Protein AF-A0A4R0RRQ4-F1 (afdb_monomer_lite)

Structure (mmCIF, N/CA/C/O backbone):
data_AF-A0A4R0RRQ4-F1
#
_entry.id   AF-A0A4R0RRQ4-F1
#
loop_
_atom_site.group_PDB
_atom_site.id
_atom_site.type_symbol
_atom_site.label_atom_id
_atom_site.label_alt_id
_atom_site.label_comp_id
_atom_site.label_asym_id
_atom_site.label_entity_id
_atom_site.label_seq_id
_atom_site.pdbx_PDB_ins_code
_atom_site.Cartn_x
_atom_site.Cartn_y
_atom_site.Cartn_z
_atom_site.occupancy
_atom_site.B_iso_or_equiv
_atom_site.auth_seq_id
_atom_site.auth_comp_id
_atom_site.auth_asym_id
_atom_site.auth_atom_id
_atom_site.pdbx_PDB_model_num
ATOM 1 N N . MET A 1 1 ? -38.701 2.938 9.480 1.00 64.25 1 MET A N 1
ATOM 2 C CA . MET A 1 1 ? -38.838 2.979 10.962 1.00 64.25 1 MET A CA 1
ATOM 3 C C . MET A 1 1 ? -38.958 1.597 11.611 1.00 64.25 1 MET A C 1
ATOM 5 O O . MET A 1 1 ? -38.319 1.398 12.637 1.00 64.25 1 MET A O 1
ATOM 9 N N . HIS A 1 2 ? -39.747 0.649 11.080 1.00 76.44 2 HIS A N 1
ATOM 10 C CA . HIS A 1 2 ? -39.859 -0.690 11.689 1.00 76.44 2 HIS A CA 1
ATOM 11 C C . HIS A 1 2 ? -38.518 -1.454 11.678 1.00 76.44 2 HIS A C 1
ATOM 13 O O . HIS A 1 2 ? -38.108 -1.975 12.715 1.00 76.44 2 HIS A O 1
ATOM 19 N N . ASP A 1 3 ? -37.780 -1.371 10.568 1.00 87.38 3 ASP A N 1
ATOM 20 C CA . ASP A 1 3 ? -36.508 -2.084 10.372 1.00 87.38 3 ASP A CA 1
ATOM 21 C C . ASP A 1 3 ? -35.397 -1.615 11.326 1.00 87.38 3 ASP A C 1
ATOM 23 O O . ASP A 1 3 ? -34.642 -2.422 11.861 1.00 87.38 3 ASP A O 1
ATOM 27 N N . GLN A 1 4 ? -35.348 -0.316 11.650 1.00 90.19 4 GLN A N 1
ATOM 28 C CA . GLN A 1 4 ? -34.371 0.234 12.601 1.00 90.19 4 GLN A CA 1
ATOM 29 C C . GLN A 1 4 ? -34.579 -0.298 14.028 1.00 90.19 4 GLN A C 1
ATOM 31 O O . GLN A 1 4 ? -33.616 -0.545 14.758 1.00 90.19 4 GLN A O 1
ATOM 36 N N . ALA A 1 5 ? -35.833 -0.504 14.446 1.00 92.12 5 ALA A N 1
ATOM 37 C CA . ALA A 1 5 ? -36.138 -1.042 15.770 1.00 92.12 5 ALA A CA 1
ATOM 38 C C . ALA A 1 5 ? -35.751 -2.525 15.887 1.00 92.12 5 ALA A C 1
ATOM 40 O O . ALA A 1 5 ? -35.302 -2.968 16.950 1.00 92.12 5 ALA A O 1
ATOM 41 N N . GLU A 1 6 ? -35.917 -3.293 14.809 1.00 94.31 6 GLU A N 1
ATOM 42 C CA . GLU A 1 6 ? -35.475 -4.684 14.742 1.00 94.31 6 GLU A CA 1
ATOM 43 C C . GLU A 1 6 ? -33.945 -4.788 14.705 1.00 94.31 6 GLU A C 1
ATOM 45 O O . GLU A 1 6 ? -33.371 -5.491 15.544 1.00 94.31 6 GLU A O 1
ATOM 50 N N . ALA A 1 7 ? -33.281 -4.003 13.851 1.00 92.81 7 ALA A N 1
ATOM 51 C CA . ALA A 1 7 ? -31.821 -3.908 13.790 1.00 92.81 7 ALA A CA 1
ATOM 52 C C . ALA A 1 7 ? -31.212 -3.586 15.164 1.00 92.81 7 ALA A C 1
ATOM 54 O O . ALA A 1 7 ? -30.304 -4.278 15.631 1.00 92.81 7 ALA A O 1
ATOM 55 N N . LYS A 1 8 ? -31.785 -2.619 15.894 1.00 95.75 8 LYS A N 1
ATOM 56 C CA . LYS A 1 8 ? -31.347 -2.283 17.257 1.00 95.75 8 LYS A CA 1
ATOM 57 C C . LYS A 1 8 ? -31.477 -3.459 18.230 1.00 95.75 8 LYS A C 1
ATOM 59 O O . LYS A 1 8 ? -30.571 -3.699 19.030 1.00 95.75 8 LYS A O 1
ATOM 64 N N . LYS A 1 9 ? -32.574 -4.226 18.176 1.00 96.12 9 LYS A N 1
ATOM 65 C CA . LYS A 1 9 ? -32.753 -5.426 19.021 1.00 96.12 9 LYS A CA 1
ATOM 66 C C . LYS A 1 9 ? -31.718 -6.504 18.698 1.00 96.12 9 LYS A C 1
ATOM 68 O O . LYS A 1 9 ? -31.223 -7.153 19.624 1.00 96.12 9 LYS A O 1
ATOM 73 N N . ILE A 1 10 ? -31.399 -6.699 17.419 1.00 96.44 10 ILE A N 1
ATOM 74 C CA . ILE A 1 10 ? -30.364 -7.640 16.974 1.00 96.44 10 ILE A CA 1
ATOM 75 C C . ILE A 1 10 ? -28.999 -7.187 17.497 1.00 96.44 10 ILE A C 1
ATOM 77 O O . ILE A 1 10 ? -28.320 -7.967 18.165 1.00 96.44 10 ILE A O 1
ATOM 81 N N . LEU A 1 11 ? -28.644 -5.914 17.318 1.00 96.75 11 LEU A N 1
ATOM 82 C CA . LEU A 1 11 ? -27.371 -5.359 17.782 1.00 96.75 11 LEU A CA 1
ATOM 83 C C . LEU A 1 11 ? -27.181 -5.458 19.297 1.00 96.75 11 LEU A C 1
ATOM 85 O O . LEU A 1 11 ? -26.076 -5.734 19.756 1.00 96.75 11 LEU A O 1
ATOM 89 N N . VAL A 1 12 ? -28.242 -5.315 20.096 1.00 97.44 12 VAL A N 1
ATOM 90 C CA . VAL A 1 12 ? -28.167 -5.544 21.552 1.00 97.44 12 VAL A CA 1
ATOM 91 C C . VAL A 1 12 ? -27.844 -7.008 21.882 1.00 97.44 12 VAL A C 1
ATOM 93 O O . VAL A 1 12 ? -27.091 -7.278 22.822 1.00 97.44 12 VAL A O 1
ATOM 96 N N . LYS A 1 13 ? -28.384 -7.970 21.123 1.00 97.62 13 LYS A N 1
ATOM 97 C CA . LYS A 1 13 ? -28.046 -9.392 21.300 1.00 97.62 13 LYS A CA 1
ATOM 98 C C . LYS A 1 13 ? -26.598 -9.664 20.892 1.00 97.62 13 LYS A C 1
ATOM 100 O O . LYS A 1 13 ? -25.892 -10.326 21.649 1.00 97.62 13 LYS A O 1
ATOM 105 N N . VAL A 1 14 ? -26.148 -9.113 19.764 1.00 97.44 14 VAL A N 1
ATOM 106 C CA . VAL A 1 14 ? -24.754 -9.228 19.301 1.00 97.44 14 VAL A CA 1
ATOM 107 C C . VAL A 1 14 ? -23.792 -8.627 20.328 1.00 97.44 14 VAL A C 1
ATOM 109 O O . VAL A 1 14 ? -22.833 -9.285 20.718 1.00 97.44 14 VAL A O 1
ATOM 112 N N . ALA A 1 15 ? -24.096 -7.443 20.867 1.00 97.75 15 ALA A N 1
ATOM 113 C CA . ALA A 1 15 ? -23.307 -6.808 21.923 1.00 97.75 15 ALA A CA 1
ATOM 114 C C . ALA A 1 15 ? -23.148 -7.707 23.161 1.00 97.75 15 ALA A C 1
ATOM 116 O O . ALA A 1 15 ? -22.072 -7.782 23.753 1.00 97.75 15 ALA A O 1
ATOM 117 N N . ARG A 1 16 ? -24.206 -8.435 23.548 1.00 97.81 16 ARG A N 1
ATOM 118 C CA . ARG A 1 16 ? -24.136 -9.406 24.649 1.00 97.81 16 ARG A CA 1
ATOM 119 C C . ARG A 1 16 ? -23.224 -10.583 24.312 1.00 97.81 16 ARG A C 1
ATOM 121 O O . ARG A 1 16 ? -22.443 -10.980 25.170 1.00 97.81 16 ARG A O 1
ATOM 128 N N . VAL A 1 17 ? -23.321 -11.120 23.094 1.00 97.75 17 VAL A N 1
ATOM 129 C CA . VAL A 1 17 ? -22.455 -12.215 22.629 1.00 97.75 17 VAL A CA 1
ATOM 130 C C . VAL A 1 17 ? -20.991 -11.788 22.683 1.00 97.75 17 VAL A C 1
ATOM 132 O O . VAL A 1 17 ? -20.199 -12.485 23.318 1.00 97.75 17 VAL A O 1
ATOM 135 N N . ILE A 1 18 ? -20.676 -10.614 22.123 1.00 97.44 18 ILE A N 1
ATOM 136 C CA . ILE A 1 18 ? -19.347 -9.994 22.175 1.00 97.44 18 ILE A CA 1
ATOM 137 C C . ILE A 1 18 ? -18.888 -9.919 23.637 1.00 97.44 18 ILE A C 1
ATOM 139 O O . ILE A 1 18 ? -17.985 -10.658 24.007 1.00 97.44 18 ILE A O 1
ATOM 143 N N . MET A 1 19 ? -19.610 -9.216 24.522 1.00 97.00 19 MET A N 1
ATOM 144 C CA . MET A 1 19 ? -19.250 -9.105 25.951 1.00 97.00 19 MET A CA 1
ATOM 145 C C . MET A 1 19 ? -18.970 -10.443 26.656 1.00 97.00 19 MET A C 1
ATOM 147 O O . MET A 1 19 ? -18.132 -10.507 27.559 1.00 97.00 19 MET A O 1
ATOM 151 N N . THR A 1 20 ? -19.693 -11.511 26.309 1.00 97.75 20 THR A N 1
ATOM 152 C CA . THR A 1 20 ? -19.495 -12.830 26.933 1.00 97.75 20 THR A CA 1
ATOM 153 C C . THR A 1 20 ? -18.278 -13.588 26.401 1.00 97.75 20 THR A C 1
ATOM 155 O O . THR A 1 20 ? -17.769 -14.471 27.096 1.00 97.75 20 THR A O 1
ATOM 158 N N . ALA A 1 21 ? -17.765 -13.231 25.222 1.00 97.81 21 ALA A N 1
ATOM 159 C CA . ALA A 1 21 ? -16.604 -13.850 24.591 1.00 97.81 21 ALA A CA 1
ATOM 160 C C . ALA A 1 21 ? -15.285 -13.371 25.235 1.00 97.81 21 ALA A C 1
ATOM 162 O O . ALA A 1 21 ? -14.473 -12.677 24.630 1.00 97.81 21 ALA A O 1
ATOM 163 N N . ARG A 1 22 ? -15.042 -13.741 26.497 1.00 95.56 22 ARG A N 1
ATOM 164 C CA . ARG A 1 22 ? -13.890 -13.257 27.293 1.00 95.56 22 ARG A CA 1
ATOM 165 C C . ARG A 1 22 ? -12.519 -13.523 26.660 1.00 95.56 22 ARG A C 1
ATOM 167 O O . ARG A 1 22 ? -11.574 -12.803 26.959 1.00 95.56 22 ARG A O 1
ATOM 174 N N . HIS A 1 23 ? -12.419 -14.531 25.801 1.00 97.06 23 HIS A N 1
ATOM 175 C CA . HIS A 1 23 ? -11.196 -14.923 25.096 1.00 97.06 23 HIS A CA 1
ATOM 176 C C . HIS A 1 23 ? -11.195 -14.481 23.627 1.00 97.06 23 HIS A C 1
ATOM 178 O O . HIS A 1 23 ? -10.508 -15.076 22.808 1.00 97.06 23 HIS A O 1
ATOM 184 N N . LEU A 1 24 ? -12.007 -13.483 23.269 1.00 98.19 24 LEU A N 1
ATOM 185 C CA . LEU A 1 24 ? -12.013 -12.935 21.920 1.00 98.19 24 LEU A CA 1
ATOM 186 C C . LEU A 1 24 ? -10.693 -12.201 21.654 1.00 98.19 24 LEU A C 1
ATOM 188 O O . LEU A 1 24 ? -10.402 -11.195 22.302 1.00 98.19 24 LEU A O 1
ATOM 192 N N . GLU A 1 25 ? -9.921 -12.726 20.705 1.00 98.50 25 GLU A N 1
ATOM 193 C CA . GLU A 1 25 ? -8.625 -12.178 20.283 1.00 98.50 25 GLU A CA 1
ATOM 194 C C . GLU A 1 25 ? -8.702 -11.476 18.924 1.00 98.50 25 GLU A C 1
ATOM 196 O O . GLU A 1 25 ? -7.969 -10.524 18.684 1.00 98.50 25 GLU A O 1
ATOM 201 N N . ASN A 1 26 ? -9.612 -11.907 18.052 1.00 98.56 26 ASN A N 1
ATOM 202 C CA . ASN A 1 26 ? -9.772 -11.360 16.710 1.00 98.56 26 ASN A CA 1
ATOM 203 C C . ASN A 1 26 ? -11.215 -10.897 16.536 1.00 98.56 26 ASN A C 1
ATOM 205 O O . ASN A 1 26 ? -12.143 -11.653 16.834 1.00 98.56 26 ASN A O 1
ATOM 209 N N . LEU A 1 27 ? -11.401 -9.666 16.068 1.00 98.31 27 LEU A N 1
ATOM 210 C CA . LEU A 1 27 ? -12.722 -9.097 15.831 1.00 98.31 27 LEU A CA 1
ATOM 211 C C . LEU A 1 27 ? -12.768 -8.439 14.457 1.00 98.31 27 LEU A C 1
ATOM 213 O O . LEU A 1 27 ? -12.037 -7.487 14.200 1.00 98.31 27 LEU A O 1
ATOM 217 N N . GLN A 1 28 ? -13.677 -8.930 13.619 1.00 98.25 28 GLN A N 1
ATOM 218 C CA . GLN A 1 28 ? -13.955 -8.381 12.301 1.00 98.25 28 GLN A CA 1
ATOM 219 C C . GLN A 1 28 ? -15.382 -7.833 12.253 1.00 98.25 28 GLN A C 1
ATOM 221 O O . GLN A 1 28 ? -16.317 -8.514 12.687 1.00 98.25 28 GLN A O 1
ATOM 226 N N . ILE A 1 29 ? -15.549 -6.604 11.765 1.00 97.50 29 ILE A N 1
ATOM 227 C CA . ILE A 1 29 ? -16.847 -5.924 11.664 1.00 97.50 29 ILE A CA 1
ATOM 228 C C . ILE A 1 29 ? -16.920 -5.170 10.335 1.00 97.50 29 ILE A C 1
ATOM 230 O O . ILE A 1 29 ? -16.038 -4.376 10.032 1.00 97.50 29 ILE A O 1
ATOM 234 N N . HIS A 1 30 ? -18.007 -5.380 9.594 1.00 96.81 30 HIS A N 1
ATOM 235 C CA . HIS A 1 30 ? -18.329 -4.656 8.362 1.00 96.81 30 HIS A CA 1
ATOM 236 C C . HIS A 1 30 ? -19.404 -3.600 8.614 1.00 96.81 30 HIS A C 1
ATOM 238 O O . HIS A 1 30 ? -20.317 -3.847 9.410 1.00 96.81 30 HIS A O 1
ATOM 244 N N . GLY A 1 31 ? -19.305 -2.453 7.938 1.00 95.12 31 GLY A N 1
ATOM 245 C CA . GLY A 1 31 ? -20.224 -1.323 8.114 1.00 95.12 31 GLY A CA 1
ATOM 246 C C . GLY A 1 31 ? -20.222 -0.768 9.541 1.00 95.12 31 GLY A C 1
ATOM 247 O O . GLY A 1 31 ? -21.281 -0.540 10.125 1.00 95.12 31 GLY A O 1
ATOM 248 N N . LEU A 1 32 ? -19.044 -0.624 10.156 1.00 96.56 32 LEU A N 1
ATOM 249 C CA . LEU A 1 32 ? -18.901 -0.283 11.572 1.00 96.56 32 LEU A CA 1
ATOM 250 C C . LEU A 1 32 ? -19.667 0.998 11.944 1.00 96.56 32 LEU A C 1
ATOM 252 O O . LEU A 1 32 ? -20.394 0.987 12.939 1.00 96.56 32 LEU A O 1
ATOM 256 N N . GLN A 1 33 ? -19.535 2.072 11.166 1.00 95.12 33 GLN A N 1
ATOM 257 C CA . GLN A 1 33 ? -20.209 3.355 11.392 1.00 95.12 33 GLN A CA 1
ATOM 258 C C . GLN A 1 33 ? -21.730 3.194 11.501 1.00 95.12 33 GLN A C 1
ATOM 260 O O . GLN A 1 33 ? -22.322 3.652 12.485 1.00 95.12 33 GLN A O 1
ATOM 265 N N . ASP A 1 34 ? -22.348 2.461 10.573 1.00 93.81 34 ASP A N 1
ATOM 266 C CA . ASP A 1 34 ? -23.793 2.205 10.575 1.00 93.81 34 ASP A CA 1
ATOM 267 C C . ASP A 1 34 ? -24.233 1.462 11.842 1.00 93.81 34 ASP A C 1
ATOM 269 O O . ASP A 1 34 ? -25.233 1.803 12.482 1.00 93.81 34 ASP A O 1
ATOM 273 N N . LEU A 1 35 ? -23.459 0.458 12.265 1.00 95.62 35 LEU A N 1
ATOM 274 C CA . LEU A 1 35 ? -23.771 -0.316 13.470 1.00 95.62 35 LEU A CA 1
ATOM 275 C C . LEU A 1 35 ? -23.617 0.530 14.744 1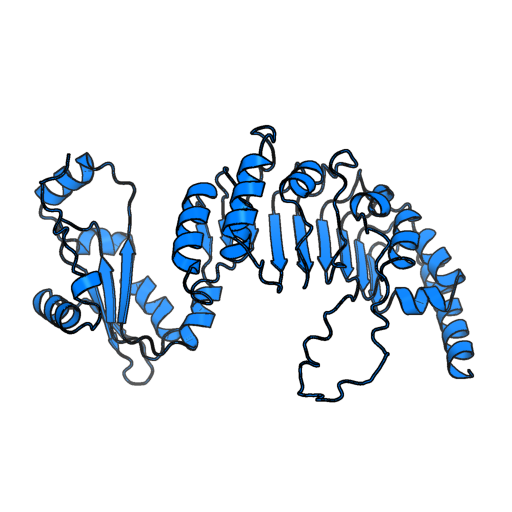.00 95.62 35 LEU A C 1
ATOM 277 O O . LEU A 1 35 ? -24.424 0.404 15.677 1.00 95.62 35 LEU A O 1
ATOM 281 N N . LEU A 1 36 ? -22.604 1.401 14.790 1.00 95.19 36 LEU A N 1
ATOM 282 C CA . LEU A 1 36 ? -22.366 2.315 15.909 1.00 95.19 36 LEU A CA 1
ATOM 283 C C . LEU A 1 36 ? -23.460 3.383 16.017 1.00 95.19 36 LEU A C 1
ATOM 285 O O . LEU A 1 36 ? -23.895 3.676 17.135 1.00 95.19 36 LEU A O 1
ATOM 289 N N . ALA A 1 37 ? -23.953 3.898 14.889 1.00 93.12 37 ALA A N 1
ATOM 290 C CA . ALA A 1 37 ? -25.046 4.870 14.848 1.00 93.12 37 ALA A CA 1
ATOM 291 C C . ALA A 1 37 ? -26.353 4.307 15.440 1.00 93.12 37 ALA A C 1
ATOM 293 O O . ALA A 1 37 ? -27.131 5.027 16.071 1.00 93.12 37 ALA A O 1
ATOM 294 N N . VAL A 1 38 ? -26.589 2.998 15.299 1.00 94.00 38 VAL A N 1
ATOM 295 C CA . VAL A 1 38 ? -27.831 2.352 15.755 1.00 94.00 38 VAL A CA 1
ATOM 296 C C . VAL A 1 38 ? -27.783 1.929 17.235 1.00 94.00 38 VAL A C 1
ATOM 298 O O . VAL A 1 38 ? -28.829 1.895 17.903 1.00 94.00 38 VAL A O 1
ATOM 301 N N . SER A 1 39 ? -26.610 1.574 17.784 1.00 95.06 39 SER A N 1
ATOM 302 C CA . SER A 1 39 ? -26.527 0.875 19.080 1.00 95.06 39 SER A CA 1
ATOM 303 C C . SER A 1 39 ? -25.307 1.228 19.949 1.00 95.06 39 SER A C 1
ATOM 305 O O . SER A 1 39 ? -24.240 0.631 19.840 1.00 95.06 39 SER A O 1
ATOM 307 N N . LEU A 1 40 ? -25.505 2.084 20.962 1.00 95.38 40 LEU A N 1
ATOM 308 C CA . LEU A 1 40 ? -24.494 2.363 22.001 1.00 95.38 40 LEU A CA 1
ATOM 309 C C . LEU A 1 40 ? -24.021 1.117 22.798 1.00 95.38 40 LEU A C 1
ATOM 311 O O . LEU A 1 40 ? -22.835 1.022 23.121 1.00 95.38 40 LEU A O 1
ATOM 315 N N . PRO A 1 41 ? -24.878 0.126 23.131 1.00 97.31 41 PRO A N 1
ATOM 316 C CA . PRO A 1 41 ? -24.407 -1.101 23.776 1.00 97.31 41 PRO A CA 1
ATOM 317 C C . PRO A 1 41 ? -23.383 -1.880 22.942 1.00 97.31 41 PRO A C 1
ATOM 319 O O . PRO A 1 41 ? -22.537 -2.565 23.514 1.00 97.31 41 PRO A O 1
ATOM 322 N N . PHE A 1 42 ? -23.449 -1.776 21.611 1.00 97.00 42 PHE A N 1
ATOM 323 C CA . PHE A 1 42 ? -22.523 -2.453 20.705 1.00 97.00 42 PHE A CA 1
ATOM 324 C C . PHE A 1 42 ? -21.104 -1.887 20.826 1.00 97.00 42 PHE A C 1
ATOM 326 O O . PHE A 1 42 ? -20.173 -2.647 21.085 1.00 97.00 42 PHE A O 1
ATOM 333 N N . SER A 1 43 ? -20.947 -0.559 20.783 1.00 97.00 43 SER A N 1
ATOM 334 C CA . SER A 1 43 ? -19.646 0.098 20.992 1.00 97.00 43 SER A CA 1
ATOM 335 C C . SER A 1 43 ? -19.053 -0.216 22.371 1.00 97.00 43 SER A C 1
ATOM 337 O O . SER A 1 43 ? -17.872 -0.541 22.496 1.00 97.00 43 SER A O 1
ATOM 339 N N . THR A 1 44 ? -19.897 -0.210 23.408 1.00 97.88 44 THR A N 1
ATOM 340 C CA . THR A 1 44 ? -19.494 -0.535 24.786 1.00 97.88 44 THR A CA 1
ATOM 341 C C . THR A 1 44 ? -18.976 -1.970 24.903 1.00 97.88 44 THR A C 1
ATOM 343 O O . THR A 1 44 ? -17.994 -2.213 25.604 1.00 97.88 44 THR A O 1
ATOM 346 N N . ALA A 1 45 ? -19.613 -2.920 24.211 1.00 98.06 45 ALA A N 1
ATOM 347 C CA . ALA A 1 45 ? -19.182 -4.311 24.209 1.00 98.06 45 ALA A CA 1
ATOM 348 C C . ALA A 1 45 ? -17.787 -4.477 23.592 1.00 98.06 45 ALA A C 1
ATOM 350 O O . ALA A 1 45 ? -16.962 -5.173 24.176 1.00 98.06 45 ALA A O 1
ATOM 351 N N . ILE A 1 46 ? -17.499 -3.791 22.481 1.00 98.00 46 ILE A N 1
ATOM 352 C CA . ILE A 1 46 ? -16.182 -3.823 21.823 1.00 98.00 46 ILE A CA 1
ATOM 353 C C . ILE A 1 46 ? -15.103 -3.244 22.749 1.00 98.00 46 ILE A C 1
ATOM 355 O O . ILE A 1 46 ? -14.096 -3.903 23.006 1.00 98.00 46 ILE A O 1
ATOM 359 N N . ILE A 1 47 ? -15.347 -2.060 23.329 1.00 98.06 47 ILE A N 1
ATOM 360 C CA . ILE A 1 47 ? -14.413 -1.384 24.253 1.00 98.06 47 ILE A CA 1
ATOM 361 C C . ILE A 1 47 ? -14.093 -2.249 25.487 1.00 98.06 47 ILE A C 1
ATOM 363 O O . ILE A 1 47 ? -12.998 -2.164 26.052 1.00 98.06 47 ILE A O 1
ATOM 367 N N . ALA A 1 48 ? -15.039 -3.080 25.934 1.00 97.62 48 ALA A N 1
ATOM 368 C CA . ALA A 1 48 ? -14.862 -3.917 27.116 1.00 97.62 48 ALA A CA 1
ATOM 369 C C . ALA A 1 48 ? -13.824 -5.041 26.924 1.00 97.62 48 ALA A C 1
ATOM 371 O O . ALA A 1 48 ? -13.276 -5.525 27.922 1.00 97.62 48 ALA A O 1
ATOM 372 N N . HIS A 1 49 ? -13.515 -5.447 25.687 1.00 97.44 49 HIS A N 1
ATOM 373 C CA . HIS A 1 49 ? -12.539 -6.506 25.444 1.00 97.44 49 HIS A CA 1
ATOM 374 C C . HIS A 1 49 ? -11.106 -6.027 25.649 1.00 97.44 49 HIS A C 1
ATOM 376 O O . HIS A 1 49 ? -10.647 -5.071 25.036 1.00 97.44 49 HIS A O 1
ATOM 382 N N . ARG A 1 50 ? -10.367 -6.747 26.498 1.00 97.19 50 ARG A N 1
ATOM 383 C CA . ARG A 1 50 ? -8.943 -6.484 26.774 1.00 97.19 50 ARG A CA 1
ATOM 384 C C . ARG A 1 50 ? -7.989 -7.412 26.036 1.00 97.19 50 ARG A C 1
ATOM 386 O O . ARG A 1 50 ? -6.816 -7.090 25.920 1.00 97.19 50 ARG A O 1
ATOM 393 N N . ASN A 1 51 ? -8.507 -8.524 25.521 1.00 97.88 51 ASN A N 1
ATOM 394 C CA . ASN A 1 51 ? -7.713 -9.581 24.903 1.00 97.88 51 ASN A CA 1
ATOM 395 C C . ASN A 1 51 ? -7.643 -9.478 23.374 1.00 97.88 51 ASN A C 1
ATOM 397 O O . ASN A 1 51 ? -7.011 -10.328 22.760 1.00 97.88 51 ASN A O 1
ATOM 401 N N . LEU A 1 52 ? -8.264 -8.460 22.759 1.00 98.56 52 LEU A N 1
ATOM 402 C CA . LEU A 1 52 ? -8.177 -8.261 21.312 1.00 98.56 52 LEU A CA 1
ATOM 403 C C . LEU A 1 52 ? -6.725 -7.993 20.899 1.00 98.56 52 LEU A C 1
ATOM 405 O O . LEU A 1 52 ? -6.078 -7.081 21.413 1.00 98.56 52 LEU A O 1
ATOM 409 N N . GLN A 1 53 ? -6.244 -8.797 19.962 1.00 98.56 53 GLN A N 1
ATOM 410 C CA . GLN A 1 53 ? -4.934 -8.700 19.326 1.00 98.56 53 GLN A CA 1
ATOM 411 C C . GLN A 1 53 ? -5.063 -8.232 17.876 1.00 98.56 53 GLN A C 1
ATOM 413 O O . GLN A 1 53 ? -4.183 -7.521 17.397 1.00 98.56 53 GLN A O 1
ATOM 418 N N . THR A 1 54 ? -6.166 -8.572 17.205 1.00 98.62 54 THR A N 1
ATOM 419 C CA . THR A 1 54 ? -6.424 -8.165 15.821 1.00 98.62 54 THR A CA 1
ATOM 420 C C . THR A 1 54 ? -7.802 -7.536 15.695 1.00 98.62 54 THR A C 1
ATOM 422 O O . THR A 1 54 ? -8.794 -8.103 16.171 1.00 98.62 54 THR A O 1
ATOM 425 N N . ILE A 1 55 ? -7.865 -6.388 15.024 1.00 98.62 55 ILE A N 1
ATOM 426 C CA . ILE A 1 55 ? -9.120 -5.764 14.602 1.00 98.62 55 ILE A CA 1
ATOM 427 C C . ILE A 1 55 ? -9.131 -5.580 13.089 1.00 98.62 55 ILE A C 1
ATOM 429 O O . ILE A 1 55 ? -8.139 -5.147 12.504 1.00 98.62 55 ILE A O 1
ATOM 433 N N . GLU A 1 56 ? -10.260 -5.907 12.472 1.00 98.62 56 GLU A N 1
ATOM 434 C CA . GLU A 1 56 ? -10.509 -5.689 11.049 1.00 98.62 56 GLU A CA 1
ATOM 435 C C . GLU A 1 56 ? -11.864 -5.002 10.899 1.00 98.62 56 GLU A C 1
ATOM 437 O O . GLU A 1 56 ? -12.917 -5.631 11.023 1.00 98.62 56 GLU A O 1
ATOM 442 N N . PHE A 1 57 ? -11.844 -3.687 10.716 1.00 98.38 57 PHE A N 1
ATOM 443 C CA . PHE A 1 57 ? -13.042 -2.866 10.635 1.00 98.38 57 PHE A CA 1
ATOM 444 C C . PHE A 1 57 ? -13.180 -2.270 9.245 1.00 98.38 57 PHE A C 1
ATOM 446 O O . PHE A 1 57 ? -12.230 -1.712 8.707 1.00 98.38 57 PHE A O 1
ATOM 453 N N . ASP A 1 58 ? -14.383 -2.381 8.704 1.00 97.50 58 ASP A N 1
ATOM 454 C CA . ASP A 1 58 ? -14.786 -1.825 7.421 1.00 97.50 58 ASP A CA 1
ATOM 455 C C . ASP A 1 58 ? -15.960 -0.861 7.614 1.00 97.50 58 ASP A C 1
ATOM 457 O O . ASP A 1 58 ? -16.758 -1.033 8.542 1.00 97.50 58 ASP A O 1
ATOM 461 N N . GLY A 1 59 ? -16.031 0.179 6.782 1.00 95.44 59 GLY A N 1
ATOM 462 C CA . GLY A 1 59 ? -16.914 1.326 6.988 1.00 95.44 59 GLY A CA 1
ATOM 463 C C . GLY A 1 59 ? -16.658 2.002 8.336 1.00 95.44 59 GLY A C 1
ATOM 464 O O . GLY A 1 59 ? -17.585 2.182 9.126 1.00 95.44 59 GLY A O 1
ATOM 465 N N . VAL A 1 60 ? -15.392 2.287 8.658 1.00 96.38 60 VAL A N 1
ATOM 466 C CA . VAL A 1 60 ? -14.993 2.922 9.928 1.00 96.38 60 VAL A CA 1
ATOM 467 C C . VAL A 1 60 ? -15.572 4.339 10.048 1.00 96.38 60 VAL A C 1
ATOM 469 O O . VAL A 1 60 ? -15.973 4.740 11.150 1.00 96.38 60 VAL A O 1
ATOM 472 N N . GLY A 1 61 ? -15.657 5.067 8.932 1.00 92.81 61 GLY A N 1
ATOM 473 C CA . GLY A 1 61 ? -16.074 6.465 8.905 1.00 92.81 61 GLY A CA 1
ATOM 474 C C . GLY A 1 61 ? -15.052 7.417 9.523 1.00 92.81 61 GLY A C 1
ATOM 475 O O . GLY A 1 61 ? -14.071 7.005 10.141 1.00 92.81 61 GLY A O 1
ATOM 476 N N . THR A 1 62 ? -15.309 8.716 9.416 1.00 91.06 62 THR A N 1
ATOM 477 C CA . THR A 1 62 ? -14.371 9.770 9.844 1.00 91.06 62 THR A CA 1
ATOM 478 C C . THR A 1 62 ? -14.451 10.110 11.334 1.00 91.06 62 THR A C 1
ATOM 480 O O . THR A 1 62 ? -13.477 10.569 11.921 1.00 91.06 62 THR A O 1
ATOM 483 N N . THR A 1 63 ? -15.582 9.835 11.997 1.00 92.12 63 THR A N 1
ATOM 484 C CA . THR A 1 63 ? -15.837 10.309 13.373 1.00 92.12 63 THR A CA 1
ATOM 485 C C . THR A 1 63 ? -16.090 9.182 14.376 1.00 92.12 63 THR A C 1
ATOM 487 O O . THR A 1 63 ? -15.363 9.021 15.367 1.00 92.12 63 THR A O 1
ATOM 490 N N . THR A 1 64 ? -17.123 8.365 14.153 1.00 93.56 64 THR A N 1
ATOM 491 C CA . THR A 1 64 ? -17.585 7.375 15.139 1.00 93.56 64 THR A CA 1
ATOM 492 C C . THR A 1 64 ? -16.625 6.205 15.309 1.00 93.56 64 THR A C 1
ATOM 494 O O . THR A 1 64 ? -16.395 5.771 16.442 1.00 93.56 64 THR A O 1
ATOM 497 N N . GLY A 1 65 ? -16.050 5.705 14.213 1.00 95.69 65 GLY A N 1
ATOM 498 C CA . GLY A 1 65 ? -15.063 4.629 14.242 1.00 95.69 65 GLY A CA 1
ATOM 499 C C . GLY A 1 65 ? -13.777 5.037 14.966 1.00 95.69 65 GLY A C 1
ATOM 500 O O . GLY A 1 65 ? -13.427 4.386 15.953 1.00 95.69 65 GLY A O 1
ATOM 501 N N . PRO A 1 66 ? -13.125 6.154 14.597 1.00 95.75 66 PRO A N 1
ATOM 502 C CA . PRO A 1 66 ? -11.963 6.678 15.321 1.00 95.75 66 PRO A CA 1
ATOM 503 C C . PRO A 1 66 ? -12.242 6.924 16.813 1.00 95.75 66 PRO A C 1
ATOM 505 O O . PRO A 1 66 ? -11.443 6.565 17.686 1.00 95.75 66 PRO A O 1
ATOM 508 N N . THR A 1 67 ? -13.431 7.438 17.146 1.00 96.06 67 THR A N 1
ATOM 509 C CA . THR A 1 67 ? -13.864 7.622 18.544 1.00 96.06 67 THR A CA 1
ATOM 510 C C . THR A 1 67 ? -14.004 6.296 19.303 1.00 96.06 67 THR A C 1
ATOM 512 O O . THR A 1 67 ? -13.723 6.236 20.503 1.00 96.06 67 THR A O 1
ATOM 515 N N . LEU A 1 68 ? -14.458 5.223 18.650 1.00 97.62 68 LEU A N 1
ATOM 516 C CA . LEU A 1 68 ? -14.475 3.884 19.245 1.00 97.62 68 LEU A CA 1
ATOM 517 C C . LEU A 1 68 ? -13.045 3.394 19.498 1.00 97.62 68 LEU A C 1
ATOM 519 O O . LEU A 1 68 ? -12.738 2.980 20.618 1.00 97.62 68 LEU A O 1
ATOM 523 N N . ILE A 1 69 ? -12.194 3.456 18.470 1.00 97.94 69 ILE A N 1
ATOM 524 C CA . ILE A 1 69 ? -10.824 2.925 18.484 1.00 97.94 69 ILE A CA 1
ATOM 525 C C . ILE A 1 69 ? -9.993 3.602 19.581 1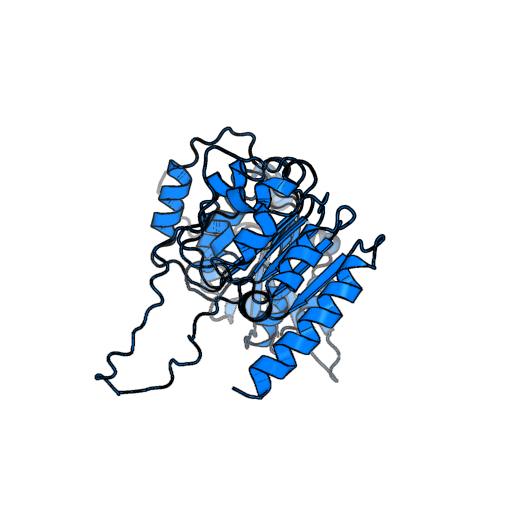.00 97.94 69 ILE A C 1
ATOM 527 O O . ILE A 1 69 ? -9.414 2.913 20.419 1.00 97.94 69 ILE A O 1
ATOM 531 N N . SER A 1 70 ? -10.052 4.932 19.676 1.00 97.31 70 SER A N 1
ATOM 532 C CA . SER A 1 70 ? -9.373 5.723 20.721 1.00 97.31 70 SER A CA 1
ATOM 533 C C . SER A 1 70 ? -9.790 5.378 22.160 1.00 97.31 70 SER A C 1
ATOM 535 O O . SER A 1 70 ? -9.068 5.681 23.111 1.00 97.31 70 SER A O 1
ATOM 537 N N . LYS A 1 71 ? -10.948 4.732 22.355 1.00 97.94 71 LYS A N 1
ATOM 538 C CA . LYS A 1 71 ? -11.437 4.289 23.674 1.00 97.94 71 LYS A CA 1
ATOM 539 C C . LYS A 1 71 ? -11.092 2.836 23.990 1.00 97.94 71 LYS A C 1
ATOM 541 O O . LYS A 1 71 ? -11.271 2.417 25.141 1.00 97.94 71 LYS A O 1
ATOM 546 N N . MET A 1 72 ? -10.630 2.064 23.008 1.00 98.25 72 MET A N 1
ATOM 547 C CA . MET A 1 72 ? -10.206 0.683 23.215 1.00 98.25 72 MET A CA 1
ATOM 548 C C . MET A 1 72 ? -8.983 0.638 24.134 1.00 98.25 72 MET A C 1
ATOM 550 O O . MET A 1 72 ? -8.226 1.593 24.258 1.00 98.25 72 MET A O 1
ATOM 554 N N . ARG A 1 73 ? -8.814 -0.474 24.849 1.00 97.00 73 ARG A N 1
ATOM 555 C CA . ARG A 1 73 ? -7.704 -0.661 25.804 1.00 97.00 73 ARG A CA 1
ATOM 556 C C . ARG A 1 73 ? -7.075 -2.048 25.707 1.00 97.00 73 ARG A C 1
ATOM 558 O O . ARG A 1 73 ? -6.516 -2.549 26.683 1.00 97.00 73 ARG A O 1
ATOM 565 N N . SER A 1 74 ? -7.291 -2.713 24.583 1.00 96.69 74 SER A N 1
ATOM 566 C CA . SER A 1 74 ? -6.710 -4.004 24.250 1.00 96.69 74 SER A CA 1
ATOM 567 C C . SER A 1 74 ? -5.326 -3.826 23.634 1.00 96.69 74 SER A C 1
ATOM 569 O O . SER A 1 74 ? -5.044 -2.794 23.032 1.00 96.69 74 SER A O 1
ATOM 571 N N . SER A 1 75 ? -4.473 -4.841 23.755 1.00 97.56 75 SER A N 1
ATOM 572 C CA . SER A 1 75 ? -3.134 -4.845 23.154 1.00 97.56 75 SER A CA 1
ATOM 573 C C . SER A 1 75 ? -3.184 -5.271 21.683 1.00 97.56 75 SER A C 1
ATOM 575 O O . SER A 1 75 ? -2.665 -6.328 21.319 1.00 97.56 75 SER A O 1
ATOM 577 N N . VAL A 1 76 ? -3.843 -4.460 20.852 1.00 98.56 76 VAL A N 1
ATOM 578 C CA . VAL A 1 76 ? -3.988 -4.722 19.415 1.00 98.56 76 VAL A CA 1
ATOM 579 C C . VAL A 1 76 ? -2.620 -4.637 18.740 1.00 98.56 76 VAL A C 1
ATOM 581 O O . VAL A 1 76 ? -1.945 -3.614 18.809 1.00 98.56 76 VAL A O 1
ATOM 584 N N . ARG A 1 77 ? -2.218 -5.731 18.093 1.00 98.69 77 ARG A N 1
ATOM 585 C CA . ARG A 1 77 ? -0.982 -5.860 17.313 1.00 98.69 77 ARG A CA 1
ATOM 586 C C . ARG A 1 77 ? -1.211 -5.644 15.828 1.00 98.69 77 ARG A C 1
ATOM 588 O O . ARG A 1 77 ? -0.319 -5.154 15.149 1.00 98.69 77 ARG A O 1
ATOM 595 N N . LYS A 1 78 ? -2.404 -5.975 15.333 1.00 98.69 78 LYS A N 1
ATOM 596 C CA . LYS A 1 78 ? -2.784 -5.770 13.937 1.00 98.69 78 LYS A CA 1
ATOM 597 C C . LYS A 1 78 ? -4.095 -5.005 13.835 1.00 98.69 78 LYS A C 1
ATOM 599 O O . LYS A 1 78 ? -5.102 -5.428 14.406 1.00 98.69 78 LYS A O 1
ATOM 604 N N . ALA A 1 79 ? -4.085 -3.916 13.077 1.00 98.56 79 ALA A N 1
ATOM 605 C CA . ALA A 1 79 ? -5.281 -3.151 12.758 1.00 98.56 79 ALA A CA 1
ATOM 606 C C . ALA A 1 79 ? -5.450 -3.042 11.242 1.00 98.56 79 ALA A C 1
ATOM 608 O O . ALA A 1 79 ? -4.550 -2.570 10.548 1.00 98.56 79 ALA A O 1
ATOM 609 N N . VAL A 1 80 ? -6.608 -3.469 10.741 1.00 98.50 80 VAL A N 1
ATOM 610 C CA . VAL A 1 80 ? -7.053 -3.217 9.368 1.00 98.50 80 VAL A CA 1
ATOM 611 C C . VAL A 1 80 ? -8.272 -2.318 9.437 1.00 98.50 80 VAL A C 1
ATOM 613 O O . VAL A 1 80 ? -9.284 -2.713 10.011 1.00 98.50 80 VAL A O 1
ATOM 616 N N . LEU A 1 81 ? -8.143 -1.102 8.916 1.00 97.94 81 LEU A N 1
ATOM 617 C CA . LEU A 1 81 ? -9.155 -0.057 8.999 1.00 97.94 81 LEU A CA 1
ATOM 618 C C . LEU A 1 81 ? -9.489 0.415 7.586 1.00 97.94 81 LEU A C 1
ATOM 620 O O . LEU A 1 81 ? -8.680 1.094 6.958 1.00 97.94 81 LEU A O 1
ATOM 624 N N . ASP A 1 82 ? -10.666 0.035 7.102 1.00 97.06 82 ASP A N 1
ATOM 625 C CA . ASP A 1 82 ? -11.254 0.558 5.872 1.00 97.06 82 ASP A CA 1
ATOM 626 C C . ASP A 1 82 ? -12.283 1.632 6.233 1.00 97.06 82 ASP A C 1
ATOM 628 O O . ASP A 1 82 ? -13.285 1.360 6.902 1.00 97.06 82 ASP A O 1
ATOM 632 N N . PHE A 1 83 ? -12.007 2.876 5.846 1.00 94.75 83 PHE A N 1
ATOM 633 C CA . PHE A 1 83 ? -12.856 4.017 6.185 1.00 94.75 83 PHE A CA 1
ATOM 634 C C . PHE A 1 83 ? -14.094 4.121 5.300 1.00 94.75 83 PHE A C 1
ATOM 636 O O . PHE A 1 83 ? -15.050 4.782 5.701 1.00 94.75 83 PHE A O 1
ATOM 643 N N . GLY A 1 84 ? -14.124 3.409 4.169 1.00 91.38 84 GLY A N 1
ATOM 644 C CA . GLY A 1 84 ? -15.236 3.437 3.224 1.00 91.38 84 GLY A CA 1
ATOM 645 C C . GLY A 1 84 ? -15.345 4.734 2.416 1.00 91.38 84 GLY A C 1
ATOM 646 O O . GLY A 1 84 ? -16.327 4.897 1.696 1.00 91.38 84 GLY A O 1
ATOM 647 N N . CYS A 1 85 ? -14.365 5.640 2.500 1.00 82.75 85 CYS A N 1
ATOM 648 C CA . CYS A 1 85 ? -14.335 6.871 1.713 1.00 82.75 85 CYS A CA 1
ATOM 649 C C . CYS A 1 85 ? -13.886 6.543 0.285 1.00 82.75 85 CYS A C 1
ATOM 651 O O . CYS A 1 85 ? -12.694 6.493 -0.004 1.00 82.75 85 CYS A O 1
ATOM 653 N N . ARG A 1 86 ? -14.841 6.260 -0.603 1.00 76.44 86 ARG A N 1
ATOM 654 C CA . ARG A 1 86 ? -14.566 6.054 -2.029 1.00 76.44 86 ARG A CA 1
ATOM 655 C C . ARG A 1 86 ? -14.972 7.280 -2.815 1.00 76.44 86 ARG A C 1
ATOM 657 O O . ARG A 1 86 ? -16.055 7.824 -2.593 1.00 76.44 86 ARG A O 1
ATOM 664 N N . ARG A 1 87 ? -14.133 7.678 -3.770 1.00 68.81 87 ARG A N 1
ATOM 665 C CA . ARG A 1 87 ? -14.522 8.689 -4.754 1.00 68.81 87 ARG A CA 1
ATOM 666 C C . ARG A 1 87 ? -15.675 8.104 -5.571 1.00 68.81 87 ARG A C 1
ATOM 668 O O . ARG A 1 87 ? -15.544 7.019 -6.131 1.00 68.81 87 ARG A O 1
ATOM 675 N N . ASN A 1 88 ? -16.798 8.813 -5.674 1.00 62.12 88 ASN A N 1
ATOM 676 C CA . ASN A 1 88 ? -17.881 8.460 -6.602 1.00 62.12 88 ASN A CA 1
ATOM 677 C C . ASN A 1 88 ? -17.465 8.732 -8.068 1.00 62.12 88 ASN A C 1
ATOM 679 O O . ASN A 1 88 ? -18.253 9.242 -8.857 1.00 62.12 88 ASN A O 1
ATOM 683 N N . SER A 1 89 ? -16.222 8.430 -8.455 1.00 55.84 89 SER A N 1
ATOM 684 C CA . SER A 1 89 ? -15.703 8.668 -9.808 1.00 55.84 89 SER A CA 1
ATOM 685 C C . SER A 1 89 ? -16.361 7.769 -10.861 1.00 55.84 89 SER A C 1
ATOM 687 O O . SER A 1 89 ? -16.357 8.099 -12.041 1.00 55.84 89 SER A O 1
ATOM 689 N N . ASP A 1 90 ? -17.041 6.693 -10.454 1.00 52.81 90 ASP A N 1
ATOM 690 C CA . ASP A 1 90 ? -17.879 5.893 -11.359 1.00 52.81 90 ASP A CA 1
ATOM 691 C C . ASP A 1 90 ? -19.156 6.637 -11.824 1.00 52.81 90 ASP A C 1
ATOM 693 O O . ASP A 1 90 ? -19.881 6.132 -12.684 1.00 52.81 90 ASP A O 1
ATOM 697 N N . PHE A 1 91 ? -19.434 7.837 -11.293 1.00 50.94 91 PHE A N 1
ATOM 698 C CA . PHE A 1 91 ? -20.501 8.734 -11.753 1.00 50.94 91 PHE A CA 1
ATOM 699 C C . PHE A 1 91 ? -20.014 9.836 -12.713 1.00 50.94 91 PHE A C 1
ATOM 701 O O . PHE A 1 91 ? -20.734 10.799 -12.949 1.00 50.94 91 PHE A O 1
ATOM 708 N N . GLU A 1 92 ? -18.868 9.665 -13.382 1.00 52.25 92 GLU A N 1
ATOM 709 C CA . GLU A 1 92 ? -18.494 10.452 -14.580 1.00 52.25 92 GLU A CA 1
ATOM 710 C C . GLU A 1 92 ? -19.366 10.125 -15.821 1.00 52.25 92 GLU A C 1
ATOM 712 O O . GLU A 1 92 ? -18.947 10.243 -16.973 1.00 52.25 92 GLU A O 1
ATOM 717 N N . GLY A 1 93 ? -20.604 9.678 -15.609 1.00 51.44 93 GLY A N 1
ATOM 718 C CA . GLY A 1 93 ? -21.579 9.448 -16.664 1.00 51.44 93 GLY A CA 1
ATOM 719 C C . GLY A 1 93 ? -22.379 10.711 -16.940 1.00 51.44 93 GLY A C 1
ATOM 720 O O . GLY A 1 93 ? -23.467 10.833 -16.393 1.00 51.44 93 GLY A O 1
ATOM 721 N N . GLU A 1 94 ? -21.839 11.603 -17.781 1.00 50.78 94 GLU A N 1
ATOM 722 C CA . GLU A 1 94 ? -22.563 12.564 -18.643 1.00 50.78 94 GLU A CA 1
ATOM 723 C C . GLU A 1 94 ? -23.916 13.083 -18.103 1.00 50.78 94 GLU A C 1
ATOM 725 O O . GLU A 1 94 ? -24.923 13.082 -18.817 1.00 50.78 94 GLU A O 1
ATOM 730 N N . SER A 1 95 ? -24.000 13.520 -16.844 1.00 51.38 95 SER A N 1
ATOM 731 C CA . SER A 1 95 ? -25.166 14.285 -16.418 1.00 51.38 95 SER A CA 1
ATOM 732 C C . SER A 1 95 ? -24.882 15.750 -16.712 1.00 51.38 95 SER A C 1
ATOM 734 O O . SER A 1 95 ? -24.394 16.471 -15.849 1.00 51.38 95 SER A O 1
ATOM 736 N N . ASP A 1 96 ? -25.245 16.186 -17.921 1.00 56.22 96 ASP A N 1
ATOM 737 C CA . ASP A 1 96 ? -25.411 17.594 -18.337 1.00 56.22 96 ASP A CA 1
ATOM 738 C C . ASP A 1 96 ? -26.504 18.328 -17.511 1.00 56.22 96 ASP A C 1
ATOM 740 O O . ASP A 1 96 ? -27.197 19.225 -17.992 1.00 56.22 96 ASP A O 1
ATOM 744 N N . LEU A 1 97 ? -26.735 17.913 -16.266 1.00 58.56 97 LEU A N 1
ATOM 745 C CA . LEU A 1 97 ? -27.641 18.557 -15.331 1.00 58.56 97 LEU A CA 1
ATOM 746 C C . LEU A 1 97 ? -26.826 19.570 -14.527 1.00 58.56 97 LEU A C 1
ATOM 748 O O . LEU A 1 97 ? -26.514 19.340 -13.364 1.00 58.56 97 LEU A O 1
ATOM 752 N N . GLU A 1 98 ? -26.509 20.692 -15.175 1.00 56.66 98 GLU A N 1
ATOM 753 C CA . GLU A 1 98 ? -25.807 21.873 -14.638 1.00 56.66 98 GLU A CA 1
ATOM 754 C C . GLU A 1 98 ? -26.495 22.546 -13.419 1.00 56.66 98 GLU A C 1
ATOM 756 O O . GLU A 1 98 ? -26.093 23.633 -13.034 1.00 56.66 98 GLU A O 1
ATOM 761 N N . ASP A 1 99 ? -27.512 21.944 -12.786 1.00 54.00 99 ASP A N 1
ATOM 762 C CA . ASP A 1 99 ? -28.432 22.664 -11.886 1.00 54.00 99 ASP A CA 1
ATOM 763 C C . ASP A 1 99 ? -28.885 21.891 -10.625 1.00 54.00 99 ASP A C 1
ATOM 765 O O . ASP A 1 99 ? -29.880 22.268 -10.001 1.00 54.00 99 ASP A O 1
ATOM 769 N N . SER A 1 100 ? -28.223 20.805 -10.202 1.00 51.53 100 SER A N 1
ATOM 770 C CA . SER A 1 100 ? -28.541 20.226 -8.883 1.00 51.53 100 SER A CA 1
ATOM 771 C C . SER A 1 100 ? -27.567 20.707 -7.814 1.00 51.53 100 SER A C 1
ATOM 773 O O . SER A 1 100 ? -26.485 20.144 -7.685 1.00 51.53 100 SER A O 1
ATOM 775 N N . ASP A 1 101 ? -28.018 21.685 -7.020 1.00 56.28 101 ASP A N 1
ATOM 776 C CA . ASP A 1 101 ? -27.481 22.184 -5.736 1.00 56.28 101 ASP A CA 1
ATOM 777 C C . ASP A 1 101 ? -27.326 21.085 -4.643 1.00 56.28 101 ASP A C 1
ATOM 779 O O . ASP A 1 101 ? -27.617 21.302 -3.468 1.00 56.28 101 ASP A O 1
ATOM 783 N N . LEU A 1 102 ? -26.937 19.864 -5.015 1.00 53.53 102 LEU A N 1
ATOM 784 C CA . LEU A 1 102 ? -26.705 18.724 -4.125 1.00 53.53 102 LEU A CA 1
ATOM 785 C C . LEU A 1 102 ? -25.222 18.335 -4.094 1.00 53.53 102 LEU A C 1
ATOM 787 O O . LEU A 1 102 ? -24.887 17.182 -3.831 1.00 53.53 102 LEU A O 1
ATOM 791 N N . GLU A 1 103 ? -24.337 19.310 -4.295 1.00 51.88 103 GLU A N 1
ATOM 792 C CA . GLU A 1 103 ? -22.989 19.285 -3.728 1.00 51.88 103 GLU A CA 1
ATOM 793 C C . GLU A 1 103 ? -23.100 19.515 -2.210 1.00 51.88 103 GLU A C 1
ATOM 795 O O . GLU A 1 103 ? -22.597 20.489 -1.658 1.00 51.88 103 GLU A O 1
ATOM 800 N N . GLU A 1 104 ? -23.763 18.602 -1.494 1.00 53.00 104 GLU A N 1
ATOM 801 C CA . GLU A 1 104 ? -23.308 18.312 -0.136 1.00 53.00 104 GLU A CA 1
ATOM 802 C C . GLU A 1 104 ? -21.993 17.543 -0.315 1.00 53.00 104 GLU A C 1
ATOM 804 O O . GLU A 1 104 ? -21.930 16.327 -0.133 1.00 53.00 104 GLU A O 1
ATOM 809 N N . GLU A 1 105 ? -20.938 18.253 -0.745 1.00 56.47 105 GLU A N 1
ATOM 810 C CA . GLU A 1 105 ? -19.594 17.903 -0.310 1.00 56.47 105 GLU A CA 1
ATOM 811 C C . GLU A 1 105 ? -19.735 17.797 1.205 1.00 56.47 105 GLU A C 1
ATOM 813 O O . GLU A 1 105 ? -19.988 18.792 1.886 1.00 56.47 105 GLU A O 1
ATOM 818 N N . GLU A 1 106 ? -19.752 16.570 1.732 1.00 57.88 106 GLU A N 1
ATOM 819 C CA . GLU A 1 106 ? -19.643 16.371 3.166 1.00 57.88 106 GLU A CA 1
ATOM 820 C C . GLU A 1 106 ? -18.393 17.156 3.557 1.00 57.88 106 GLU A C 1
ATOM 822 O O . GLU A 1 106 ? -17.296 16.757 3.184 1.00 57.88 106 GLU A O 1
ATOM 827 N N . ASN A 1 107 ? -18.566 18.325 4.185 1.00 53.69 107 ASN A N 1
ATOM 828 C CA . ASN A 1 107 ? -17.464 19.169 4.622 1.00 53.69 107 ASN A CA 1
ATOM 829 C C . ASN A 1 107 ? -16.576 18.305 5.522 1.00 53.69 107 ASN A C 1
ATOM 831 O O . ASN A 1 107 ? -16.841 18.149 6.718 1.00 53.69 107 ASN A O 1
ATOM 835 N N . PHE A 1 108 ? -15.524 17.726 4.949 1.00 62.09 108 PHE A N 1
ATOM 836 C CA . PHE A 1 108 ? -14.485 16.993 5.660 1.00 62.09 108 PHE A CA 1
ATOM 837 C C . PHE A 1 108 ? -13.533 17.997 6.329 1.00 62.09 108 PHE A C 1
ATOM 839 O O . PHE A 1 108 ? -12.319 17.841 6.277 1.00 62.09 108 PHE A O 1
ATOM 846 N N . ASP A 1 109 ? -14.097 19.038 6.954 1.00 58.84 109 ASP A N 1
ATOM 847 C CA . ASP A 1 109 ? -13.369 20.143 7.589 1.00 58.84 109 ASP A CA 1
ATOM 848 C C . ASP A 1 109 ? -12.557 19.672 8.808 1.00 58.84 109 ASP A C 1
ATOM 850 O O . ASP A 1 109 ? -11.658 20.372 9.272 1.00 58.84 109 ASP A O 1
ATOM 854 N N . ASP A 1 110 ? -12.859 18.484 9.339 1.00 72.62 110 ASP A N 1
ATOM 855 C CA . ASP A 1 110 ? -12.113 17.900 10.445 1.00 72.62 110 ASP A CA 1
ATOM 856 C C . ASP A 1 110 ? -10.940 17.068 9.909 1.00 72.62 110 ASP A C 1
ATOM 858 O O . ASP A 1 110 ? -11.109 15.917 9.496 1.00 72.62 110 ASP A O 1
ATOM 862 N N . GLU A 1 111 ? -9.739 17.648 9.972 1.00 81.81 111 GLU A N 1
ATOM 863 C CA . GLU A 1 111 ? -8.467 16.960 9.726 1.00 81.81 111 GLU A CA 1
ATOM 864 C C . GLU A 1 111 ? -8.414 15.627 10.488 1.00 81.81 111 GLU A C 1
ATOM 866 O O . GLU A 1 111 ? -8.476 15.567 11.728 1.00 81.81 111 GLU A O 1
ATOM 871 N N . MET A 1 112 ? -8.263 14.530 9.750 1.00 87.88 112 MET A N 1
ATOM 872 C CA . MET A 1 112 ? -8.187 13.207 10.345 1.00 87.88 112 MET A CA 1
ATOM 873 C C . MET A 1 112 ? -6.737 12.864 10.674 1.00 87.88 112 MET A C 1
ATOM 875 O O . MET A 1 112 ? -5.890 12.780 9.792 1.00 87.88 112 MET A O 1
ATOM 879 N N . GLN A 1 113 ? -6.458 12.572 11.947 1.00 90.69 113 GLN A N 1
ATOM 880 C CA . GLN A 1 113 ? -5.113 12.197 12.397 1.00 90.69 113 GLN A CA 1
ATOM 881 C C . GLN A 1 113 ? -5.070 10.749 12.915 1.00 90.69 113 GLN A C 1
ATOM 883 O O . GLN A 1 113 ? -5.337 10.507 14.102 1.00 90.69 113 GLN A O 1
ATOM 888 N N . PRO A 1 114 ? -4.710 9.757 12.067 1.00 91.25 114 PRO A N 1
ATOM 889 C CA . PRO A 1 114 ? -4.571 8.355 12.462 1.00 91.25 114 PRO A CA 1
ATOM 890 C C . PRO A 1 114 ? -3.684 8.132 13.673 1.00 91.25 114 PRO A C 1
ATOM 892 O O . PRO A 1 114 ? -3.991 7.302 14.534 1.00 91.25 114 PRO A O 1
ATOM 895 N N . SER A 1 115 ? -2.622 8.924 13.784 1.00 90.12 115 SER A N 1
ATOM 896 C CA . SER A 1 115 ? -1.688 8.856 14.898 1.00 90.12 115 SER A CA 1
ATOM 897 C C . SER A 1 115 ? -2.363 9.113 16.254 1.00 90.12 115 SER A C 1
ATOM 899 O O . SER A 1 115 ? -1.946 8.511 17.243 1.00 90.12 115 SER A O 1
ATOM 901 N N . LEU A 1 116 ? -3.434 9.912 16.326 1.00 91.50 116 LEU A N 1
ATOM 902 C CA . LEU A 1 116 ? -4.113 10.228 17.586 1.00 91.50 116 LEU A CA 1
ATOM 903 C C . LEU A 1 116 ? -5.089 9.141 18.036 1.00 91.50 116 LEU A C 1
ATOM 905 O O . LEU A 1 116 ? -5.071 8.745 19.204 1.00 91.50 116 LEU A O 1
ATOM 909 N N . PHE A 1 117 ? -5.948 8.630 17.149 1.00 94.25 117 PHE A N 1
ATOM 910 C CA . PHE A 1 117 ? -6.937 7.631 17.576 1.00 94.25 117 PHE A CA 1
ATOM 911 C C . PHE A 1 117 ? -6.343 6.229 17.744 1.00 94.25 117 PHE A C 1
ATOM 913 O O . PHE A 1 117 ? -6.916 5.417 18.470 1.00 94.25 117 PHE A O 1
ATOM 920 N N . LEU A 1 118 ? -5.188 5.950 17.134 1.00 96.88 118 LEU A N 1
ATOM 921 C CA . LEU A 1 118 ? -4.430 4.711 17.336 1.00 96.88 118 LEU A CA 1
ATOM 922 C C . LEU A 1 118 ? -3.561 4.730 18.606 1.00 96.88 118 LEU A C 1
ATOM 924 O O . LEU A 1 118 ? -2.973 3.702 18.951 1.00 96.88 118 LEU A O 1
ATOM 928 N N . LEU A 1 119 ? -3.521 5.850 19.343 1.00 96.38 119 LEU A N 1
ATOM 929 C CA . LEU A 1 119 ? -2.704 6.017 20.549 1.00 96.38 119 LEU A CA 1
ATOM 930 C C . LEU A 1 119 ? -2.858 4.882 21.584 1.00 96.38 119 LEU A C 1
ATOM 932 O O . LEU A 1 119 ? -1.845 4.498 22.171 1.00 96.38 119 LEU A O 1
ATOM 936 N N . PRO A 1 120 ? -4.046 4.274 21.805 1.00 97.75 120 PRO A N 1
ATOM 937 C CA . PRO A 1 120 ? -4.165 3.143 22.727 1.00 97.75 120 PRO A CA 1
ATOM 938 C C . PRO A 1 120 ? -3.309 1.922 22.371 1.00 97.75 120 PRO A C 1
ATOM 940 O O . PRO A 1 120 ? -3.103 1.061 23.227 1.00 97.75 120 PRO A O 1
ATOM 943 N N . PHE A 1 121 ? -2.834 1.828 21.127 1.00 97.88 121 PHE A N 1
ATOM 944 C CA . PHE A 1 121 ? -2.053 0.704 20.612 1.00 97.88 121 PHE A CA 1
ATOM 945 C C . PHE A 1 121 ? -0.576 1.047 20.385 1.00 97.88 121 PHE A C 1
ATOM 947 O O . PHE A 1 121 ? 0.165 0.200 19.889 1.00 97.88 121 PHE A O 1
ATOM 954 N N . ILE A 1 122 ? -0.128 2.254 20.751 1.00 97.25 122 ILE A N 1
ATOM 955 C CA . ILE A 1 122 ? 1.229 2.761 20.477 1.00 97.25 122 ILE A CA 1
ATOM 956 C C . ILE A 1 122 ? 2.347 1.770 20.855 1.00 97.25 122 ILE A C 1
ATOM 958 O O . ILE A 1 122 ? 3.289 1.565 20.091 1.00 97.25 122 ILE A O 1
ATOM 962 N N . ASP A 1 123 ? 2.201 1.084 21.992 1.00 97.56 123 ASP A N 1
ATOM 963 C CA . ASP A 1 123 ? 3.207 0.167 22.537 1.00 97.56 123 ASP A CA 1
ATOM 964 C C . ASP A 1 123 ? 3.077 -1.281 22.038 1.00 97.56 123 ASP A C 1
ATOM 966 O O . ASP A 1 123 ? 3.863 -2.142 22.448 1.00 97.56 123 ASP A O 1
ATOM 970 N N . CYS A 1 124 ? 2.079 -1.610 21.216 1.00 98.12 124 CYS A N 1
ATOM 971 C CA . CYS A 1 124 ? 1.819 -2.989 20.784 1.00 98.12 124 CYS A CA 1
ATOM 972 C C . CYS A 1 124 ? 1.525 -3.167 19.299 1.00 98.12 124 CYS A C 1
ATOM 974 O O . CYS A 1 124 ? 1.627 -4.300 18.841 1.00 98.12 124 CYS A O 1
ATOM 976 N N . LEU A 1 125 ? 1.178 -2.107 18.570 1.00 98.62 125 LEU A N 1
ATOM 977 C CA . LEU A 1 125 ? 0.848 -2.194 17.155 1.00 98.62 125 LEU A CA 1
ATOM 978 C C . LEU A 1 125 ? 2.094 -2.585 16.342 1.00 98.62 125 LEU A C 1
ATOM 980 O O . LEU A 1 125 ? 3.137 -1.944 16.437 1.00 98.62 125 LEU A O 1
ATOM 984 N N . GLU A 1 126 ? 1.976 -3.656 15.565 1.00 98.62 126 GLU A N 1
ATOM 985 C CA . GLU A 1 126 ? 3.030 -4.268 14.744 1.00 98.62 126 GLU A CA 1
ATOM 986 C C . GLU A 1 126 ? 2.696 -4.145 13.243 1.00 98.62 126 GLU A C 1
ATOM 988 O O . GLU A 1 126 ? 3.579 -3.881 12.419 1.00 98.62 126 GLU A O 1
ATOM 993 N N . GLU A 1 127 ? 1.409 -4.265 12.897 1.00 98.62 127 GLU A N 1
ATOM 994 C CA . GLU A 1 127 ? 0.887 -4.183 11.530 1.00 98.62 127 GLU A CA 1
ATOM 995 C C . GLU A 1 127 ? -0.298 -3.208 11.447 1.00 98.62 127 GLU A C 1
ATOM 997 O O . GLU A 1 127 ? -1.274 -3.331 12.195 1.00 98.62 127 GLU A O 1
ATOM 1002 N N . LEU A 1 128 ? -0.237 -2.261 10.508 1.00 98.31 128 LEU A N 1
ATOM 1003 C CA . LEU A 1 128 ? -1.298 -1.283 10.269 1.00 98.31 128 LEU A CA 1
ATOM 1004 C C . LEU A 1 128 ? -1.676 -1.249 8.790 1.00 98.31 128 LEU A C 1
ATOM 1006 O O . LEU A 1 128 ? -0.821 -1.071 7.925 1.00 98.31 128 LEU A O 1
ATOM 1010 N N . HIS A 1 129 ? -2.957 -1.440 8.497 1.00 98.12 129 HIS A N 1
ATOM 1011 C CA . HIS A 1 129 ? -3.514 -1.290 7.161 1.00 98.12 129 HIS A CA 1
ATOM 1012 C C . HIS A 1 129 ? -4.581 -0.195 7.207 1.00 98.12 129 HIS A C 1
ATOM 1014 O O . HIS A 1 129 ? -5.560 -0.322 7.944 1.00 98.12 129 HIS A O 1
ATOM 1020 N N . LEU A 1 130 ? -4.382 0.856 6.422 1.00 96.38 130 LEU A N 1
ATOM 1021 C CA . LEU A 1 130 ? -5.301 1.971 6.247 1.00 96.38 130 LEU A CA 1
ATOM 1022 C C . LEU A 1 130 ? -5.828 1.920 4.815 1.00 96.38 130 LEU A C 1
ATOM 1024 O O . LEU A 1 130 ? -5.041 1.962 3.867 1.00 96.38 130 LEU A O 1
ATOM 1028 N N . VAL A 1 131 ? -7.141 1.770 4.672 1.00 95.75 131 VAL A N 1
ATOM 1029 C CA . VAL A 1 131 ? -7.812 1.572 3.386 1.00 95.75 131 VAL A CA 1
ATOM 1030 C C . VAL A 1 131 ? -8.885 2.643 3.194 1.00 95.75 131 VAL A C 1
ATOM 1032 O O . VAL A 1 131 ? -9.604 2.955 4.143 1.00 95.75 131 VAL A O 1
ATOM 1035 N N . ASN A 1 132 ? -8.994 3.189 1.981 1.00 93.25 132 ASN A N 1
ATOM 1036 C CA . ASN A 1 132 ? -9.944 4.238 1.600 1.00 93.25 132 ASN A CA 1
ATOM 1037 C C . ASN A 1 132 ? -9.893 5.439 2.559 1.00 93.25 132 ASN A C 1
ATOM 1039 O O . ASN A 1 132 ? -10.922 5.837 3.095 1.00 93.25 132 ASN A O 1
ATOM 1043 N N . LEU A 1 133 ? -8.691 5.952 2.851 1.00 91.06 133 LEU A N 1
ATOM 1044 C CA . LEU A 1 133 ? -8.511 7.084 3.764 1.00 91.06 133 LEU A CA 1
ATOM 1045 C C . LEU A 1 133 ? -9.220 8.346 3.234 1.00 91.06 133 LEU A C 1
ATOM 1047 O O . LEU A 1 133 ? -9.237 8.562 2.022 1.00 91.06 133 LEU A O 1
ATOM 1051 N N . PRO A 1 134 ? -9.759 9.204 4.119 1.00 88.81 134 PRO A N 1
ATOM 1052 C CA . PRO A 1 134 ? -10.203 10.544 3.734 1.00 88.81 134 PRO A CA 1
ATOM 1053 C C . PRO A 1 134 ? -9.052 11.378 3.157 1.00 88.81 134 PRO A C 1
ATOM 1055 O O . PRO A 1 134 ? -7.901 11.197 3.561 1.00 88.81 134 PRO A O 1
ATOM 1058 N N . SER A 1 135 ? -9.362 12.321 2.265 1.00 82.94 135 SER A N 1
ATOM 1059 C CA . SER A 1 135 ? -8.377 13.214 1.636 1.00 82.94 135 SER A CA 1
ATOM 1060 C C . SER A 1 135 ? -7.597 14.061 2.647 1.00 82.94 135 SER A C 1
ATOM 1062 O O . SER A 1 135 ? -6.383 14.167 2.520 1.00 82.94 135 SER A O 1
ATOM 1064 N N . CYS A 1 136 ? -8.263 14.559 3.693 1.00 82.31 136 CYS A N 1
ATOM 1065 C CA . CYS A 1 136 ? -7.685 15.384 4.763 1.00 82.31 136 CYS A CA 1
ATOM 1066 C C . CYS A 1 136 ? -6.943 14.577 5.853 1.00 82.31 136 CYS A C 1
ATOM 1068 O O . CYS A 1 136 ? -6.980 14.905 7.046 1.00 82.31 136 CYS A O 1
ATOM 1070 N N . THR A 1 137 ? -6.349 13.437 5.480 1.00 86.62 137 THR A N 1
ATOM 1071 C CA . THR A 1 137 ? -5.615 12.594 6.429 1.00 86.62 137 THR A CA 1
ATOM 1072 C C . THR A 1 137 ? -4.180 13.081 6.566 1.00 86.62 137 THR A C 1
ATOM 1074 O O . THR A 1 137 ? -3.398 12.952 5.630 1.00 86.62 137 THR A O 1
ATOM 1077 N N . MET A 1 138 ? -3.798 13.496 7.775 1.00 88.00 138 MET A N 1
ATOM 1078 C CA . MET A 1 138 ? -2.432 13.927 8.090 1.00 88.00 138 MET A CA 1
ATOM 1079 C C . MET A 1 138 ? -1.815 13.117 9.229 1.00 88.00 138 MET A C 1
ATOM 1081 O O . MET A 1 138 ? -2.501 12.648 10.150 1.00 88.00 138 MET A O 1
ATOM 1085 N N . PHE A 1 139 ? -0.490 12.979 9.216 1.00 86.69 139 PHE A N 1
ATOM 1086 C CA . PHE A 1 139 ? 0.253 12.355 10.304 1.00 86.69 139 PHE A CA 1
ATOM 1087 C C . PHE A 1 139 ? 1.012 13.426 11.081 1.00 86.69 139 PHE A C 1
ATOM 1089 O O . PHE A 1 139 ? 2.043 13.914 10.653 1.00 86.69 139 PHE A O 1
ATOM 1096 N N . ALA A 1 140 ? 0.530 13.768 12.278 1.00 80.06 140 ALA A N 1
ATOM 1097 C CA . ALA A 1 140 ? 1.143 14.831 13.073 1.00 80.06 140 ALA A CA 1
ATOM 1098 C C . ALA A 1 140 ? 2.682 14.649 13.222 1.00 80.06 140 ALA A C 1
ATOM 1100 O O . ALA A 1 140 ? 3.119 13.667 13.838 1.00 80.06 140 ALA A O 1
ATOM 1101 N N . PRO A 1 141 ? 3.515 15.598 12.742 1.00 66.88 141 PRO A N 1
ATOM 1102 C CA . PRO A 1 141 ? 4.972 15.431 12.631 1.00 66.88 141 PRO A CA 1
ATOM 1103 C C . PRO A 1 141 ? 5.729 15.360 13.972 1.00 66.88 141 PRO A C 1
ATOM 1105 O O . PRO A 1 141 ? 6.947 15.197 13.988 1.00 66.88 141 PRO A O 1
ATOM 1108 N N . TYR A 1 142 ? 5.037 15.470 15.114 1.00 70.81 142 TYR A N 1
ATOM 1109 C CA . TYR A 1 142 ? 5.659 15.620 16.435 1.00 70.81 142 TYR A CA 1
ATOM 1110 C C . TYR A 1 142 ? 5.022 14.788 17.554 1.00 70.81 142 TYR A C 1
ATOM 1112 O O . TYR A 1 142 ? 4.992 15.264 18.687 1.00 70.81 142 TYR A O 1
ATOM 1120 N N . GLN A 1 143 ? 4.600 13.550 17.254 1.00 77.94 143 GLN A N 1
ATOM 1121 C CA . GLN A 1 143 ? 4.083 12.484 18.149 1.00 77.94 143 GLN A CA 1
ATOM 1122 C C . GLN A 1 143 ? 2.639 12.085 17.814 1.00 77.94 143 GLN A C 1
ATOM 1124 O O . GLN A 1 143 ? 1.848 12.935 17.408 1.00 77.94 143 GLN A O 1
ATOM 1129 N N . PRO A 1 144 ? 2.245 10.825 18.098 1.00 91.31 144 PRO A N 1
ATOM 1130 C CA . PRO A 1 144 ? 3.036 9.702 18.643 1.00 91.31 144 PRO A CA 1
ATOM 1131 C C . PRO A 1 144 ? 3.855 8.898 17.613 1.00 91.31 144 PRO A C 1
ATOM 1133 O O . PRO A 1 144 ? 3.486 8.806 16.449 1.00 91.31 144 PRO A O 1
ATOM 1136 N N . GLN A 1 145 ? 4.933 8.247 18.076 1.00 93.44 145 GLN A N 1
ATOM 1137 C CA . GLN A 1 145 ? 5.724 7.299 17.277 1.00 93.44 145 GLN A CA 1
ATOM 1138 C C . GLN A 1 145 ? 5.348 5.844 17.580 1.00 93.44 145 GLN A C 1
ATOM 1140 O O . GLN A 1 145 ? 5.364 5.405 18.731 1.00 93.44 145 GLN A O 1
ATOM 1145 N N . TYR A 1 146 ? 5.114 5.064 16.533 1.00 95.69 146 TYR A N 1
ATOM 1146 C CA . TYR A 1 146 ? 4.755 3.650 16.581 1.00 95.69 146 TYR A CA 1
ATOM 1147 C C . TYR A 1 146 ? 5.982 2.780 16.290 1.00 95.69 146 TYR A C 1
ATOM 1149 O O . TYR A 1 146 ? 6.135 2.184 15.225 1.00 95.69 146 TYR A O 1
ATOM 1157 N N . THR A 1 147 ? 6.886 2.699 17.265 1.00 95.69 147 THR A N 1
ATOM 1158 C CA . THR A 1 147 ? 8.205 2.047 17.115 1.00 95.69 147 THR A CA 1
ATOM 1159 C C . THR A 1 147 ? 8.161 0.533 16.884 1.00 95.69 147 THR A C 1
ATOM 1161 O O . THR A 1 147 ? 9.176 -0.048 16.497 1.00 95.69 147 THR A O 1
ATOM 1164 N N . LYS A 1 148 ? 7.019 -0.125 17.116 1.00 97.56 148 LYS A N 1
ATOM 1165 C CA . LYS A 1 148 ? 6.830 -1.558 16.841 1.00 97.56 148 LYS A CA 1
ATOM 1166 C C . LYS A 1 148 ? 6.218 -1.849 15.477 1.00 97.56 148 LYS A C 1
ATOM 1168 O O . LYS A 1 148 ? 6.324 -2.987 15.021 1.00 97.56 148 LYS A O 1
ATOM 1173 N N . VAL A 1 149 ? 5.637 -0.845 14.818 1.00 97.81 149 VAL A N 1
ATOM 1174 C CA . VAL A 1 149 ? 5.040 -1.025 13.498 1.00 97.81 149 VAL A CA 1
ATOM 1175 C C . VAL A 1 149 ? 6.154 -1.275 12.496 1.00 97.81 149 VAL A C 1
ATOM 1177 O O . VAL A 1 149 ? 6.975 -0.403 12.212 1.00 97.81 149 VAL A O 1
ATOM 1180 N N . HIS A 1 150 ? 6.183 -2.493 11.969 1.00 97.69 150 HIS A N 1
ATOM 1181 C CA . HIS A 1 150 ? 7.136 -2.903 10.944 1.00 97.69 150 HIS A CA 1
ATOM 1182 C C . HIS A 1 150 ? 6.464 -3.107 9.585 1.00 97.69 150 HIS A C 1
ATOM 1184 O O . HIS A 1 150 ? 7.175 -3.216 8.585 1.00 97.69 150 HIS A O 1
ATOM 1190 N N . SER A 1 151 ? 5.129 -3.172 9.533 1.00 98.25 151 SER A N 1
ATOM 1191 C CA . SER A 1 151 ? 4.350 -3.309 8.301 1.00 98.25 151 SER A CA 1
ATOM 1192 C C . SER A 1 151 ? 3.250 -2.256 8.229 1.00 98.25 151 SER A C 1
ATOM 1194 O O . SER A 1 151 ? 2.381 -2.214 9.101 1.00 98.25 151 SER A O 1
ATOM 1196 N N . LEU A 1 152 ? 3.272 -1.451 7.168 1.00 97.56 152 LEU A N 1
ATOM 1197 C CA . LEU A 1 152 ? 2.279 -0.425 6.873 1.00 97.56 152 LEU A CA 1
ATOM 1198 C C . LEU A 1 152 ? 1.736 -0.633 5.461 1.00 97.56 152 LEU A C 1
ATOM 1200 O O . LEU A 1 152 ? 2.500 -0.751 4.497 1.00 97.56 152 LEU A O 1
ATOM 1204 N N . ILE A 1 153 ? 0.415 -0.671 5.345 1.00 97.12 153 ILE A N 1
ATOM 1205 C CA . ILE A 1 153 ? -0.293 -0.656 4.068 1.00 97.12 153 ILE A CA 1
ATOM 1206 C C . ILE A 1 153 ? -1.178 0.581 4.041 1.00 97.12 153 ILE A C 1
ATOM 1208 O O . ILE A 1 153 ? -2.026 0.739 4.913 1.00 97.12 153 ILE A O 1
ATOM 1212 N N . ILE A 1 154 ? -0.977 1.424 3.037 1.00 95.12 154 ILE A N 1
ATOM 1213 C CA . ILE A 1 154 ? -1.839 2.552 2.699 1.00 95.12 154 ILE A CA 1
ATOM 1214 C C . ILE A 1 154 ? -2.427 2.235 1.323 1.00 95.12 154 ILE A C 1
ATOM 1216 O O . ILE A 1 154 ? -1.677 2.052 0.361 1.00 95.12 154 ILE A O 1
ATOM 1220 N N . ASP A 1 155 ? -3.747 2.088 1.256 1.00 93.75 155 ASP A N 1
ATOM 1221 C CA . ASP A 1 155 ? -4.502 1.812 0.029 1.00 93.75 155 ASP A CA 1
ATOM 1222 C C . ASP A 1 155 ? -5.657 2.812 -0.053 1.00 93.75 155 ASP A C 1
ATOM 1224 O O . ASP A 1 155 ? -6.681 2.631 0.593 1.00 93.75 155 ASP A O 1
ATOM 1228 N N . THR A 1 156 ? -5.452 3.930 -0.738 1.00 90.75 156 THR A N 1
ATOM 1229 C CA . THR A 1 156 ? -6.348 5.093 -0.683 1.00 90.75 156 THR A CA 1
ATOM 1230 C C . THR A 1 156 ? -6.623 5.627 -2.075 1.00 90.75 156 THR A C 1
ATOM 1232 O O . THR A 1 156 ? -5.765 5.548 -2.946 1.00 90.75 156 THR A O 1
ATOM 1235 N N . ASP A 1 157 ? -7.792 6.208 -2.306 1.00 85.12 157 ASP A N 1
ATOM 1236 C CA . ASP A 1 157 ? -8.010 6.925 -3.559 1.00 85.12 157 ASP A CA 1
ATOM 1237 C C . ASP A 1 157 ? -7.268 8.271 -3.541 1.00 85.12 157 ASP A C 1
ATOM 1239 O O . ASP A 1 157 ? -6.715 8.638 -4.567 1.00 85.12 157 ASP A O 1
ATOM 1243 N N . PHE A 1 158 ? -7.098 8.893 -2.365 1.00 79.81 158 PHE A N 1
ATOM 1244 C CA . PHE A 1 158 ? -6.521 10.232 -2.171 1.00 79.81 158 PHE A CA 1
ATOM 1245 C C . PHE A 1 158 ? -5.213 10.186 -1.366 1.00 79.81 158 PHE A C 1
ATOM 1247 O O . PHE A 1 158 ? -5.163 9.524 -0.326 1.00 79.81 158 PHE A O 1
ATOM 1254 N N . ALA A 1 159 ? -4.167 10.900 -1.793 1.00 70.12 159 ALA A N 1
ATOM 1255 C CA . ALA A 1 159 ? -2.903 10.985 -1.044 1.00 70.12 159 ALA A CA 1
ATOM 1256 C C . ALA A 1 159 ? -2.220 12.363 -1.097 1.00 70.12 159 ALA A C 1
ATOM 1258 O O . ALA A 1 159 ? -1.024 12.446 -0.827 1.00 70.12 159 ALA A O 1
ATOM 1259 N N . GLU A 1 160 ? -2.954 13.426 -1.437 1.00 70.38 160 GLU A N 1
ATOM 1260 C CA . GLU A 1 160 ? -2.390 14.775 -1.619 1.00 70.38 160 GLU A CA 1
ATOM 1261 C C . GLU A 1 160 ? -1.661 15.296 -0.366 1.00 70.38 160 GLU A C 1
ATOM 1263 O O . GLU A 1 160 ? -0.660 15.994 -0.492 1.00 70.38 160 GLU A O 1
ATOM 1268 N N . GLU A 1 161 ? -2.095 14.891 0.832 1.00 74.06 161 GLU A N 1
ATOM 1269 C CA . GLU A 1 161 ? -1.567 15.404 2.107 1.00 74.06 161 GLU A CA 1
ATOM 1270 C C . GLU A 1 161 ? -0.644 14.432 2.862 1.00 74.06 161 GLU A C 1
ATOM 1272 O O . GLU A 1 161 ? -0.116 14.766 3.921 1.00 74.06 161 GLU A O 1
ATOM 1277 N N . LEU A 1 162 ? -0.409 13.220 2.347 1.00 79.81 162 LEU A N 1
ATOM 1278 C CA . LEU A 1 162 ? 0.390 12.225 3.069 1.00 79.81 162 LEU A CA 1
ATOM 1279 C C . LEU A 1 162 ? 1.895 12.444 2.860 1.00 79.81 162 LEU A C 1
ATOM 1281 O O . LEU A 1 162 ? 2.510 11.863 1.961 1.00 79.81 162 LEU A O 1
ATOM 1285 N N . GLY A 1 163 ? 2.498 13.240 3.746 1.00 79.19 163 GLY A N 1
ATOM 1286 C CA . GLY A 1 163 ? 3.937 13.499 3.781 1.00 79.19 163 GLY A CA 1
ATOM 1287 C C . GLY A 1 163 ? 4.776 12.245 4.064 1.00 79.19 163 GLY A C 1
ATOM 1288 O O . GLY A 1 163 ? 4.525 11.475 4.998 1.00 79.19 163 GLY A O 1
ATOM 1289 N N . CYS A 1 164 ? 5.822 12.033 3.261 1.00 79.62 164 CYS A N 1
ATOM 1290 C CA . CYS A 1 164 ? 6.780 10.940 3.467 1.00 79.62 164 CYS A CA 1
ATOM 1291 C C . CYS A 1 164 ? 7.504 11.083 4.812 1.00 79.62 164 CYS A C 1
ATOM 1293 O O . CYS A 1 164 ? 7.692 10.107 5.536 1.00 79.62 164 CYS A O 1
ATOM 1295 N N . ASP A 1 165 ? 7.885 12.309 5.151 1.00 79.94 165 ASP A N 1
ATOM 1296 C CA . ASP A 1 165 ? 8.570 12.691 6.378 1.00 79.94 165 ASP A CA 1
ATOM 1297 C C . ASP A 1 165 ? 7.718 12.443 7.626 1.00 79.94 165 ASP A C 1
ATOM 1299 O O . ASP A 1 165 ? 8.211 11.871 8.605 1.00 79.94 165 ASP A O 1
ATOM 1303 N N . GLU A 1 166 ? 6.432 12.779 7.564 1.00 86.06 166 GLU A N 1
ATOM 1304 C CA . GLU A 1 166 ? 5.467 12.530 8.632 1.00 86.06 166 GLU A CA 1
ATOM 1305 C C . GLU A 1 166 ? 5.311 11.036 8.928 1.00 86.06 166 GLU A C 1
ATOM 1307 O O . GLU A 1 166 ? 5.354 10.595 10.084 1.00 86.06 166 GLU A O 1
ATOM 1312 N N . LEU A 1 167 ? 5.182 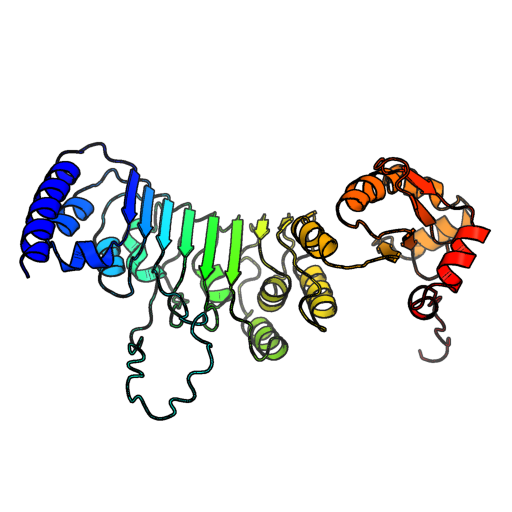10.224 7.877 1.00 89.00 167 LEU A N 1
ATOM 1313 C CA . LEU A 1 167 ? 5.096 8.771 7.998 1.00 89.00 167 LEU A CA 1
ATOM 1314 C C . LEU A 1 167 ? 6.400 8.170 8.509 1.00 89.00 167 LEU A C 1
ATOM 1316 O O . LEU A 1 167 ? 6.383 7.264 9.346 1.00 89.00 167 LEU A O 1
ATOM 1320 N N . ALA A 1 168 ? 7.528 8.685 8.034 1.00 87.44 168 ALA A N 1
ATOM 1321 C CA . ALA A 1 168 ? 8.846 8.245 8.446 1.00 87.44 168 ALA A CA 1
ATOM 1322 C C . ALA A 1 168 ? 9.082 8.548 9.935 1.00 87.44 168 ALA A C 1
ATOM 1324 O O . ALA A 1 168 ? 9.571 7.688 10.677 1.00 87.44 168 ALA A O 1
ATOM 1325 N N . HIS A 1 169 ? 8.647 9.720 10.402 1.00 87.62 169 HIS A N 1
ATOM 1326 C CA . HIS A 1 169 ? 8.652 10.081 11.816 1.00 87.62 169 HIS A CA 1
ATOM 1327 C C . HIS A 1 169 ? 7.698 9.210 12.644 1.00 87.62 169 HIS A C 1
ATOM 1329 O O . HIS A 1 169 ? 8.072 8.730 13.716 1.00 87.62 169 HIS A O 1
ATOM 1335 N N . THR A 1 170 ? 6.475 8.995 12.156 1.00 91.75 170 THR A N 1
ATOM 1336 C CA . THR A 1 170 ? 5.434 8.235 12.863 1.00 91.75 170 THR A CA 1
ATOM 1337 C C . THR A 1 170 ? 5.794 6.752 12.978 1.00 91.75 170 THR A C 1
ATOM 1339 O O . THR A 1 170 ? 5.548 6.137 14.017 1.00 91.75 170 THR A O 1
ATOM 1342 N N . PHE A 1 171 ? 6.420 6.166 11.955 1.00 94.12 171 PHE A N 1
ATOM 1343 C CA . PHE A 1 171 ? 6.732 4.735 11.865 1.00 94.12 171 PHE A CA 1
ATOM 1344 C C . PHE A 1 171 ? 8.237 4.491 11.661 1.00 94.12 171 PHE A C 1
ATOM 1346 O O . PHE A 1 171 ? 8.643 3.946 10.634 1.00 94.12 171 PHE A O 1
ATOM 1353 N N . PRO A 1 172 ? 9.107 4.838 12.625 1.00 92.19 172 PRO A N 1
ATOM 1354 C CA . PRO A 1 172 ? 10.557 4.848 12.403 1.00 92.19 172 PRO A CA 1
ATOM 1355 C C . PRO A 1 172 ? 11.161 3.453 12.152 1.00 92.19 172 PRO A C 1
ATOM 1357 O O . PRO A 1 172 ? 12.203 3.333 11.510 1.00 92.19 172 PRO A O 1
ATOM 1360 N N . SER A 1 173 ? 10.500 2.388 12.621 1.00 94.62 173 SER A N 1
ATOM 1361 C CA . SER A 1 173 ? 10.959 0.991 12.519 1.00 94.62 173 SER A CA 1
ATOM 1362 C C . SER A 1 173 ? 10.393 0.231 11.314 1.00 94.62 173 SER A C 1
ATOM 1364 O O . SER A 1 173 ? 10.427 -1.006 11.289 1.00 94.62 173 SER A O 1
ATOM 1366 N N . LEU A 1 174 ? 9.837 0.940 10.330 1.00 95.44 174 LEU A N 1
ATOM 1367 C CA . LEU A 1 174 ? 9.141 0.322 9.210 1.00 95.44 174 LEU A CA 1
ATOM 1368 C C . LEU A 1 174 ? 10.078 -0.549 8.358 1.00 95.44 174 LEU A C 1
ATOM 1370 O O . LEU A 1 174 ? 11.157 -0.120 7.949 1.00 95.44 174 LEU A O 1
ATOM 1374 N N . LYS A 1 175 ? 9.644 -1.781 8.068 1.00 96.62 175 LYS A N 1
ATOM 1375 C CA . LYS A 1 175 ? 10.358 -2.740 7.205 1.00 96.62 175 LYS A CA 1
ATOM 1376 C C . LYS A 1 175 ? 9.622 -3.023 5.904 1.00 96.62 175 LYS A C 1
ATOM 1378 O O . LYS A 1 175 ? 10.261 -3.302 4.889 1.00 96.62 175 LYS A O 1
ATOM 1383 N N . PHE A 1 176 ? 8.295 -2.970 5.940 1.00 97.44 176 PHE A N 1
ATOM 1384 C CA . PHE A 1 176 ? 7.421 -3.244 4.810 1.00 97.44 176 PHE A CA 1
ATOM 1385 C C . PHE A 1 176 ? 6.467 -2.067 4.629 1.00 97.44 176 PHE A C 1
ATOM 1387 O O . PHE A 1 176 ? 5.649 -1.798 5.508 1.00 97.44 176 PHE A O 1
ATOM 1394 N N . LEU A 1 177 ? 6.565 -1.395 3.485 1.00 95.81 177 LEU A N 1
ATOM 1395 C CA . LEU A 1 177 ? 5.641 -0.341 3.083 1.00 95.81 177 LEU A CA 1
ATOM 1396 C C . LEU A 1 177 ? 4.927 -0.769 1.806 1.00 95.81 177 LEU A C 1
ATOM 1398 O O . LEU A 1 177 ? 5.570 -1.062 0.795 1.00 95.81 177 LEU A O 1
ATOM 1402 N N . THR A 1 178 ? 3.599 -0.807 1.845 1.00 95.69 178 THR A N 1
ATOM 1403 C CA . THR A 1 178 ? 2.769 -0.864 0.640 1.00 95.69 178 THR A CA 1
ATOM 1404 C C . THR A 1 178 ? 2.037 0.455 0.502 1.00 95.69 178 THR A C 1
ATOM 1406 O O . THR A 1 178 ? 1.247 0.796 1.373 1.00 95.69 178 THR A O 1
ATOM 1409 N N . TRP A 1 179 ? 2.297 1.162 -0.591 1.00 93.69 179 TRP A N 1
ATOM 1410 C CA . TRP A 1 179 ? 1.625 2.404 -0.934 1.00 93.69 179 TRP A CA 1
ATOM 1411 C C . TRP A 1 179 ? 0.875 2.219 -2.240 1.00 93.69 179 TRP A C 1
ATOM 1413 O O . TRP A 1 179 ? 1.473 1.960 -3.292 1.00 93.69 179 TRP A O 1
ATOM 1423 N N . ARG A 1 180 ? -0.444 2.319 -2.167 1.00 91.19 180 ARG A N 1
ATOM 1424 C CA . ARG A 1 180 ? -1.336 2.295 -3.315 1.00 91.19 180 ARG A CA 1
ATOM 1425 C C . ARG A 1 180 ? -2.194 3.533 -3.217 1.00 91.19 180 ARG A C 1
ATOM 1427 O O . ARG A 1 180 ? -2.950 3.680 -2.264 1.00 91.19 180 ARG A O 1
ATOM 1434 N N . CYS A 1 181 ? -2.032 4.410 -4.191 1.00 88.62 181 CYS A N 1
ATOM 1435 C CA . CYS A 1 181 ? -2.946 5.512 -4.357 1.00 88.62 181 CYS A CA 1
ATOM 1436 C C . CYS A 1 181 ? -3.387 5.617 -5.811 1.00 88.62 181 CYS A C 1
ATOM 1438 O O . CYS A 1 181 ? -2.575 5.396 -6.718 1.00 88.62 181 CYS A O 1
ATOM 1440 N N . ALA A 1 182 ? -4.696 5.795 -5.996 1.00 83.06 182 ALA A N 1
ATOM 1441 C CA . ALA A 1 182 ? -5.324 5.886 -7.305 1.00 83.06 182 ALA A CA 1
ATOM 1442 C C . ALA A 1 182 ? -5.160 7.282 -7.914 1.00 83.06 182 ALA A C 1
ATOM 1444 O O . ALA A 1 182 ? -4.945 7.368 -9.126 1.00 83.06 182 ALA A O 1
ATOM 1445 N N . ASP A 1 183 ? -5.222 8.327 -7.084 1.00 80.19 183 ASP A N 1
ATOM 1446 C CA . ASP A 1 183 ? -5.088 9.703 -7.534 1.00 80.19 183 ASP A CA 1
ATOM 1447 C C . ASP A 1 183 ? -3.690 10.005 -8.064 1.00 80.19 183 ASP A C 1
ATOM 1449 O O . ASP A 1 183 ? -2.655 9.506 -7.614 1.00 80.19 183 ASP A O 1
ATOM 1453 N N . GLU A 1 184 ? -3.700 10.839 -9.089 1.00 76.25 184 GLU A N 1
ATOM 1454 C CA . GLU A 1 184 ? -2.545 11.218 -9.863 1.00 76.25 184 GLU A CA 1
ATOM 1455 C C . GLU A 1 184 ? -2.155 12.657 -9.487 1.00 76.25 184 GLU A C 1
ATOM 1457 O O . GLU A 1 184 ? -2.890 13.576 -9.847 1.00 76.25 184 GLU A O 1
ATOM 1462 N N . PRO A 1 185 ? -1.013 12.890 -8.809 1.00 74.88 185 PRO A N 1
ATOM 1463 C CA . PRO A 1 185 ? -0.569 14.239 -8.471 1.00 74.88 185 PRO A CA 1
ATOM 1464 C C . PRO A 1 185 ? -0.519 15.168 -9.686 1.00 74.88 185 PRO A C 1
ATOM 1466 O O . PRO A 1 185 ? -0.052 14.805 -10.773 1.00 74.88 185 PRO A O 1
ATOM 1469 N N . MET A 1 186 ? -0.982 16.400 -9.516 1.00 80.44 186 MET A N 1
ATOM 1470 C CA . MET A 1 186 ? -1.031 17.348 -10.629 1.00 80.44 186 MET A CA 1
ATOM 1471 C C . MET A 1 186 ? 0.375 17.777 -11.078 1.00 80.44 186 MET A C 1
ATOM 1473 O O . MET A 1 186 ? 0.606 17.971 -12.275 1.00 80.44 186 MET A O 1
ATOM 1477 N N . HIS A 1 187 ? 1.328 17.867 -10.141 1.00 86.94 187 HIS A N 1
ATOM 1478 C CA . HIS A 1 187 ? 2.646 18.470 -10.356 1.00 86.94 187 HIS A CA 1
ATOM 1479 C C . HIS A 1 187 ? 3.789 17.624 -9.761 1.00 86.94 187 HIS A C 1
ATOM 1481 O O . HIS A 1 187 ? 4.477 18.050 -8.839 1.00 86.94 187 HIS A O 1
ATOM 1487 N N . PRO A 1 188 ? 4.076 16.434 -10.325 1.00 86.31 188 PRO A N 1
ATOM 1488 C CA . PRO A 1 188 ? 4.990 15.471 -9.709 1.00 86.31 188 PRO A CA 1
ATOM 1489 C C . PRO A 1 188 ? 6.441 15.946 -9.549 1.00 86.31 188 PRO A C 1
ATOM 1491 O O . PRO A 1 188 ? 7.170 15.408 -8.721 1.00 86.31 188 PRO A O 1
ATOM 1494 N N . ASP A 1 189 ? 6.902 16.880 -10.382 1.00 89.00 189 ASP A N 1
ATOM 1495 C CA . ASP A 1 189 ? 8.249 17.444 -10.252 1.00 89.00 189 ASP A CA 1
ATOM 1496 C C . ASP A 1 189 ? 8.319 18.469 -9.113 1.00 89.00 189 ASP A C 1
ATOM 1498 O O . ASP A 1 189 ? 9.273 18.423 -8.339 1.00 89.00 189 ASP A O 1
ATOM 1502 N N . ASP A 1 190 ? 7.291 19.308 -8.968 1.00 89.06 190 ASP A N 1
ATOM 1503 C CA . ASP A 1 190 ? 7.187 20.296 -7.889 1.00 89.06 190 ASP A CA 1
ATOM 1504 C C . ASP A 1 190 ? 7.040 19.579 -6.538 1.00 89.06 190 ASP A C 1
ATOM 1506 O O . ASP A 1 190 ? 7.787 19.858 -5.601 1.00 89.06 190 ASP A O 1
ATOM 1510 N N . ASP A 1 191 ? 6.177 18.558 -6.465 1.00 84.81 191 ASP A N 1
ATOM 1511 C CA . ASP A 1 191 ? 6.002 17.720 -5.271 1.00 84.81 191 ASP A CA 1
ATOM 1512 C C . ASP A 1 191 ? 7.308 17.009 -4.887 1.00 84.81 191 ASP A C 1
ATOM 1514 O O . ASP A 1 191 ? 7.653 16.867 -3.711 1.00 84.81 191 ASP A O 1
ATOM 1518 N N . ARG A 1 192 ? 8.077 16.547 -5.881 1.00 87.62 192 ARG A N 1
ATOM 1519 C CA . ARG A 1 192 ? 9.389 15.942 -5.638 1.00 87.62 192 ARG A CA 1
ATOM 1520 C C . ARG A 1 192 ? 10.395 16.965 -5.117 1.00 87.62 192 ARG A C 1
ATOM 1522 O O . ARG A 1 192 ? 11.176 16.617 -4.231 1.00 87.62 192 ARG A O 1
ATOM 1529 N N . GLU A 1 193 ? 10.434 18.171 -5.679 1.00 87.62 193 GLU A N 1
ATOM 1530 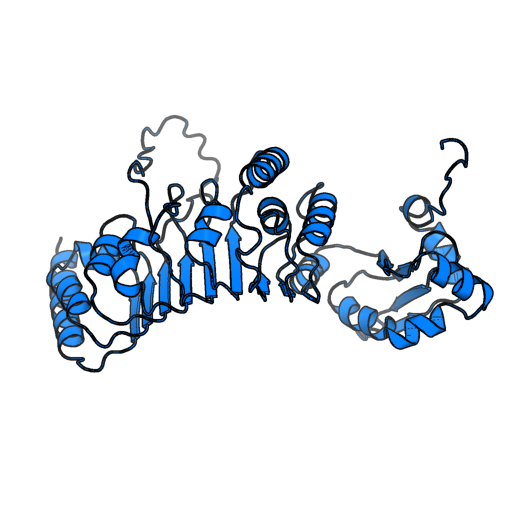C CA . GLU A 1 193 ? 11.321 19.249 -5.223 1.00 87.62 193 GLU A CA 1
ATOM 1531 C C . GLU A 1 193 ? 10.978 19.656 -3.786 1.00 87.62 193 GLU A C 1
ATOM 1533 O O . GLU A 1 193 ? 11.863 19.686 -2.932 1.00 87.62 193 GLU A O 1
ATOM 1538 N N . MET A 1 194 ? 9.687 19.801 -3.476 1.00 83.44 194 MET A N 1
ATOM 1539 C CA . MET A 1 194 ? 9.207 20.025 -2.112 1.00 83.44 194 MET A CA 1
ATOM 1540 C C . MET A 1 194 ? 9.650 18.913 -1.159 1.00 83.44 194 MET A C 1
ATOM 1542 O O . MET A 1 194 ? 10.169 19.206 -0.085 1.00 83.44 194 MET A O 1
ATOM 1546 N N . ASN A 1 195 ? 9.519 17.643 -1.552 1.00 79.69 195 ASN A N 1
ATOM 1547 C CA . ASN A 1 195 ? 9.999 16.522 -0.740 1.00 79.69 195 ASN A CA 1
ATOM 1548 C C . ASN A 1 195 ? 11.530 16.538 -0.575 1.00 79.69 195 ASN A C 1
ATOM 1550 O O . ASN A 1 195 ? 12.041 16.268 0.511 1.00 79.69 195 ASN A O 1
ATOM 1554 N N . LEU A 1 196 ? 12.287 16.882 -1.621 1.00 82.56 196 LEU A N 1
ATOM 1555 C CA . LEU A 1 196 ? 13.748 17.019 -1.563 1.00 82.56 196 LEU A CA 1
ATOM 1556 C C . LEU A 1 196 ? 14.204 18.108 -0.587 1.00 82.56 196 LEU A C 1
ATOM 1558 O O . LEU A 1 196 ? 15.218 17.904 0.092 1.00 82.56 196 LEU A O 1
ATOM 1562 N N . ASP A 1 197 ? 13.467 19.215 -0.532 1.00 81.50 197 ASP A N 1
ATOM 1563 C CA . ASP A 1 197 ? 13.729 20.357 0.343 1.00 81.50 197 ASP A CA 1
ATOM 1564 C C . ASP A 1 197 ? 13.252 20.103 1.782 1.00 81.50 197 ASP A C 1
ATOM 1566 O O . ASP A 1 197 ? 13.948 20.456 2.738 1.00 81.50 197 ASP A O 1
ATOM 1570 N N . ALA A 1 198 ? 12.103 19.439 1.948 1.00 72.50 198 ALA A N 1
ATOM 1571 C CA . ALA A 1 198 ? 11.544 19.044 3.243 1.00 72.50 198 ALA A CA 1
ATOM 1572 C C . ALA A 1 198 ? 12.375 17.954 3.938 1.00 72.50 198 ALA A C 1
ATOM 1574 O O . ALA A 1 198 ? 12.371 17.857 5.168 1.00 72.50 198 ALA A O 1
ATOM 1575 N N . LEU A 1 199 ? 13.153 17.173 3.177 1.00 64.75 199 LEU A N 1
ATOM 1576 C CA . LEU A 1 199 ? 14.131 16.199 3.670 1.00 64.75 199 LEU A CA 1
ATOM 1577 C C . LEU A 1 199 ? 15.354 16.873 4.339 1.00 64.75 199 LEU A C 1
ATOM 1579 O O . LEU A 1 199 ? 16.509 16.582 4.027 1.00 64.75 199 LEU A O 1
ATOM 1583 N N . VAL A 1 200 ? 15.105 17.702 5.354 1.00 62.81 200 VAL A N 1
ATOM 1584 C CA . VAL A 1 200 ? 16.025 17.985 6.473 1.00 62.81 200 VAL A CA 1
ATOM 1585 C C . VAL A 1 200 ? 15.916 16.871 7.532 1.00 62.81 200 VAL A C 1
ATOM 1587 O O . VAL A 1 200 ? 16.316 17.027 8.686 1.00 62.81 200 VAL A O 1
ATOM 1590 N N . LEU A 1 201 ? 15.336 15.724 7.166 1.00 58.88 201 LEU A N 1
ATOM 1591 C CA . LEU A 1 201 ? 15.226 14.580 8.053 1.00 58.88 201 LEU A CA 1
ATOM 1592 C C . LEU A 1 201 ? 16.620 14.083 8.461 1.00 58.88 201 LEU A C 1
ATOM 1594 O O . LEU A 1 201 ? 17.551 14.094 7.649 1.00 58.88 201 LEU A O 1
ATOM 1598 N N . PRO A 1 202 ? 16.773 13.592 9.702 1.00 61.47 202 PRO A N 1
ATOM 1599 C CA . PRO A 1 202 ? 17.936 12.815 10.083 1.00 61.47 202 PRO A CA 1
ATOM 1600 C C . PRO A 1 202 ? 18.150 11.698 9.062 1.00 61.47 202 PRO A C 1
ATOM 1602 O O . PRO A 1 202 ? 17.219 10.960 8.742 1.00 61.47 202 PRO A O 1
ATOM 1605 N N . ASP A 1 203 ? 19.390 11.531 8.614 1.00 64.62 203 ASP A N 1
ATOM 1606 C CA . ASP A 1 203 ? 19.856 10.499 7.677 1.00 64.62 203 ASP A CA 1
ATOM 1607 C C . ASP A 1 203 ? 19.424 9.048 8.027 1.00 64.62 203 ASP A C 1
ATOM 1609 O O . ASP A 1 203 ? 19.660 8.115 7.255 1.00 64.62 203 ASP A O 1
ATOM 1613 N N . GLU A 1 204 ? 18.832 8.827 9.198 1.00 67.31 204 GLU A N 1
ATOM 1614 C CA . GLU A 1 204 ? 18.569 7.535 9.821 1.00 67.31 204 GLU A CA 1
ATOM 1615 C C . GLU A 1 204 ? 17.156 6.983 9.580 1.00 67.31 204 GLU A C 1
ATOM 1617 O O . GLU A 1 204 ? 16.938 5.782 9.789 1.00 67.31 204 GLU A O 1
ATOM 1622 N N . ILE A 1 205 ? 16.198 7.799 9.125 1.00 69.50 205 ILE A N 1
ATOM 1623 C CA . ILE A 1 205 ? 14.804 7.347 9.041 1.00 69.50 205 ILE A CA 1
ATOM 1624 C C . ILE A 1 205 ? 14.610 6.355 7.882 1.00 69.50 205 ILE A C 1
ATOM 1626 O O . ILE A 1 205 ? 15.124 6.543 6.780 1.00 69.50 205 ILE A O 1
ATOM 1630 N N . TRP A 1 206 ? 13.922 5.242 8.171 1.00 80.00 206 TRP A N 1
ATOM 1631 C CA . TRP A 1 206 ? 13.674 4.116 7.257 1.00 80.00 206 TRP A CA 1
ATOM 1632 C C . TRP A 1 206 ? 14.921 3.472 6.641 1.00 80.00 206 TRP A C 1
ATOM 1634 O O . TRP A 1 206 ? 14.842 2.736 5.657 1.00 80.00 206 TRP A O 1
ATOM 1644 N N . THR A 1 207 ? 16.075 3.609 7.298 1.00 82.38 207 THR A N 1
ATOM 1645 C CA . THR A 1 207 ? 17.266 2.790 7.004 1.00 82.38 207 THR A CA 1
ATOM 1646 C C . THR A 1 207 ? 16.999 1.281 7.106 1.00 82.38 207 THR A C 1
ATOM 1648 O O . THR A 1 207 ? 17.726 0.483 6.514 1.00 82.38 207 THR A O 1
ATOM 1651 N N . GLY A 1 208 ? 15.949 0.886 7.833 1.00 87.50 208 GLY A N 1
ATOM 1652 C CA . GLY A 1 208 ? 15.469 -0.490 7.952 1.00 87.50 208 GLY A CA 1
ATOM 1653 C C . GLY A 1 208 ? 14.435 -0.933 6.910 1.00 87.50 208 GLY A C 1
ATOM 1654 O O . GLY A 1 208 ? 13.998 -2.081 6.995 1.00 87.50 208 GLY A O 1
ATOM 1655 N N . LEU A 1 209 ? 14.032 -0.084 5.953 1.00 93.25 209 LEU A N 1
ATOM 1656 C CA . LEU A 1 209 ? 13.000 -0.437 4.976 1.00 93.25 209 LEU A CA 1
ATOM 1657 C C . LEU A 1 209 ? 13.508 -1.527 4.020 1.00 93.25 209 LEU A C 1
ATOM 1659 O O . LEU A 1 209 ? 14.366 -1.313 3.164 1.00 93.25 209 LEU A O 1
ATOM 1663 N N . GLU A 1 210 ? 12.964 -2.734 4.159 1.00 95.44 210 GLU A N 1
ATOM 1664 C CA . GLU A 1 210 ? 13.368 -3.888 3.360 1.00 95.44 210 GLU A CA 1
ATOM 1665 C C . GLU A 1 210 ? 12.575 -3.969 2.054 1.00 95.44 210 GLU A C 1
ATOM 1667 O O . GLU A 1 210 ? 13.149 -4.246 0.995 1.00 95.44 210 GLU A O 1
ATOM 1672 N N . VAL A 1 211 ? 11.260 -3.756 2.116 1.00 95.50 211 VAL A N 1
ATOM 1673 C CA . VAL A 1 211 ? 10.369 -3.917 0.964 1.00 95.50 211 VAL A CA 1
ATOM 1674 C C . VAL A 1 211 ? 9.491 -2.691 0.790 1.00 95.50 211 VAL A C 1
ATOM 1676 O O . VAL A 1 211 ? 8.704 -2.355 1.673 1.00 95.50 211 VAL A O 1
ATOM 1679 N N . LEU A 1 212 ? 9.575 -2.103 -0.399 1.00 95.06 212 LEU A N 1
ATOM 1680 C CA . LEU A 1 212 ? 8.661 -1.079 -0.878 1.00 95.06 212 LEU A CA 1
ATOM 1681 C C . LEU A 1 212 ? 7.758 -1.684 -1.955 1.00 95.06 212 LEU A C 1
ATOM 1683 O O . LEU A 1 212 ? 8.244 -2.287 -2.912 1.00 95.06 212 LEU A O 1
ATOM 1687 N N . THR A 1 213 ? 6.448 -1.545 -1.806 1.00 94.94 213 THR A N 1
ATOM 1688 C CA . THR A 1 213 ? 5.460 -1.965 -2.804 1.00 94.94 213 THR A CA 1
ATOM 1689 C C . THR A 1 213 ? 4.647 -0.753 -3.220 1.00 94.94 213 THR A C 1
ATOM 1691 O O . THR A 1 213 ? 3.703 -0.384 -2.530 1.00 94.94 213 THR A O 1
ATOM 1694 N N . CYS A 1 214 ? 5.014 -0.141 -4.336 1.00 92.56 214 CYS A N 1
ATOM 1695 C CA . CYS A 1 214 ? 4.320 1.008 -4.904 1.00 92.56 214 CYS A CA 1
ATOM 1696 C C . CYS A 1 214 ? 4.637 1.105 -6.398 1.00 92.56 214 CYS A C 1
ATOM 1698 O O . CYS A 1 214 ? 5.559 0.444 -6.892 1.00 92.56 214 CYS A O 1
ATOM 1700 N N . ASP A 1 215 ? 3.862 1.901 -7.125 1.00 90.06 215 ASP A N 1
ATOM 1701 C CA . ASP A 1 215 ? 4.182 2.183 -8.518 1.00 90.06 215 ASP A CA 1
ATOM 1702 C C . ASP A 1 215 ? 5.387 3.135 -8.651 1.00 90.06 215 ASP A C 1
ATOM 1704 O O . ASP A 1 215 ? 5.995 3.576 -7.674 1.00 90.06 215 ASP A O 1
ATOM 1708 N N . VAL A 1 216 ? 5.772 3.400 -9.899 1.00 88.94 216 VAL A N 1
ATOM 1709 C CA . VAL A 1 216 ? 6.900 4.279 -10.224 1.00 88.94 216 VAL A CA 1
ATOM 1710 C C . VAL A 1 216 ? 6.708 5.686 -9.714 1.00 88.94 216 VAL A C 1
ATOM 1712 O O . VAL A 1 216 ? 7.678 6.313 -9.291 1.00 88.94 216 VAL A O 1
ATOM 1715 N N . TRP A 1 217 ? 5.478 6.169 -9.768 1.00 88.00 217 TRP A N 1
ATOM 1716 C CA . TRP A 1 217 ? 5.191 7.529 -9.398 1.00 88.00 217 TRP A CA 1
ATOM 1717 C C . TRP A 1 217 ? 5.432 7.722 -7.912 1.00 88.00 217 TRP A C 1
ATOM 1719 O O . TRP A 1 217 ? 6.267 8.538 -7.527 1.00 88.00 217 TRP A O 1
ATOM 1729 N N . TRP A 1 218 ? 4.766 6.941 -7.067 1.00 88.81 218 TRP A N 1
ATOM 1730 C CA . TRP A 1 218 ? 4.920 7.087 -5.624 1.00 88.81 218 TRP A CA 1
ATOM 1731 C C . TRP A 1 218 ? 6.378 6.885 -5.210 1.00 88.81 218 TRP A C 1
ATOM 1733 O O . TRP A 1 218 ? 6.911 7.656 -4.422 1.00 88.81 218 TRP A O 1
ATOM 1743 N N . ALA A 1 219 ? 7.088 5.935 -5.824 1.00 91.31 219 ALA A N 1
ATOM 1744 C CA . ALA A 1 219 ? 8.527 5.791 -5.607 1.00 91.31 219 ALA A CA 1
ATOM 1745 C C . ALA A 1 219 ? 9.341 7.048 -5.982 1.00 91.31 219 ALA A C 1
ATOM 1747 O O . ALA A 1 219 ? 10.299 7.380 -5.285 1.00 91.31 219 ALA A O 1
ATOM 1748 N N . TYR A 1 220 ? 8.976 7.736 -7.067 1.00 91.38 220 TYR A N 1
ATOM 1749 C CA . TYR A 1 220 ? 9.603 8.984 -7.507 1.00 91.38 220 TYR A CA 1
ATOM 1750 C C . TYR A 1 220 ? 9.344 10.144 -6.542 1.00 91.38 220 TYR A C 1
ATOM 1752 O O . TYR A 1 220 ? 10.269 10.904 -6.257 1.00 91.38 220 TYR A O 1
ATOM 1760 N N . LEU A 1 221 ? 8.127 10.265 -6.013 1.00 88.69 221 LEU A N 1
ATOM 1761 C CA . LEU A 1 221 ? 7.765 11.332 -5.075 1.00 88.69 221 LEU A CA 1
ATOM 1762 C C . LEU A 1 221 ? 8.355 11.151 -3.684 1.00 88.69 221 LEU A C 1
ATOM 1764 O O . LEU A 1 221 ? 8.706 12.131 -3.045 1.00 88.69 221 LEU A O 1
ATOM 1768 N N . LEU A 1 222 ? 8.496 9.911 -3.216 1.00 83.94 222 LEU A N 1
ATOM 1769 C CA . LEU A 1 222 ? 8.961 9.645 -1.851 1.00 83.94 222 LEU A CA 1
ATOM 1770 C C . LEU A 1 222 ? 10.457 9.952 -1.647 1.00 83.94 222 LEU A C 1
ATOM 1772 O O . LEU A 1 222 ? 10.914 10.027 -0.509 1.00 83.94 222 LEU A O 1
ATOM 1776 N N . VAL A 1 223 ? 11.226 10.096 -2.734 1.00 83.62 223 VAL A N 1
ATOM 1777 C CA . VAL A 1 223 ? 12.663 10.439 -2.755 1.00 83.62 223 VAL A CA 1
ATOM 1778 C C . VAL A 1 223 ? 13.505 9.669 -1.732 1.00 83.62 223 VAL A C 1
ATOM 1780 O O . VAL A 1 223 ? 14.350 10.211 -1.015 1.00 83.62 223 VAL A O 1
ATOM 1783 N N . PHE A 1 224 ? 13.290 8.358 -1.655 1.00 81.62 224 PHE A N 1
ATOM 1784 C CA . PHE A 1 224 ? 14.014 7.505 -0.721 1.00 81.62 224 PHE A CA 1
ATOM 1785 C C . PHE A 1 224 ? 15.501 7.433 -1.047 1.00 81.62 224 PHE A C 1
ATOM 1787 O O . PHE A 1 224 ? 15.910 6.647 -1.888 1.00 81.62 224 PHE A O 1
ATOM 1794 N N . ARG A 1 225 ? 16.342 8.172 -0.319 1.00 77.56 225 ARG A N 1
ATOM 1795 C CA . ARG A 1 225 ? 17.807 8.187 -0.520 1.00 77.56 225 ARG A CA 1
ATOM 1796 C C . ARG A 1 225 ? 18.538 6.952 0.029 1.00 77.56 225 ARG A C 1
ATOM 1798 O O . ARG A 1 225 ? 19.758 6.980 0.214 1.00 77.56 225 ARG A O 1
ATOM 1805 N N . ARG A 1 226 ? 17.816 5.885 0.377 1.00 81.50 226 ARG A N 1
ATOM 1806 C CA . ARG A 1 226 ? 18.372 4.696 1.033 1.00 81.50 226 ARG A CA 1
ATOM 1807 C C . ARG A 1 226 ? 18.101 3.437 0.209 1.00 81.50 226 ARG A C 1
ATOM 1809 O O . ARG A 1 226 ? 16.982 3.264 -0.269 1.00 81.50 226 ARG A O 1
ATOM 1816 N N . PRO A 1 227 ? 19.092 2.527 0.101 1.00 83.06 227 PRO A N 1
ATOM 1817 C CA . PRO A 1 227 ? 18.912 1.258 -0.583 1.00 83.06 227 PRO A CA 1
ATOM 1818 C C . PRO A 1 227 ? 17.797 0.418 0.039 1.00 83.06 227 PRO A C 1
ATOM 1820 O O . PRO A 1 227 ? 17.947 -0.063 1.163 1.00 83.06 227 PRO A O 1
ATOM 1823 N N . VAL A 1 228 ? 16.726 0.156 -0.706 1.00 90.50 228 VAL A N 1
ATOM 1824 C CA . VAL A 1 228 ? 15.738 -0.861 -0.319 1.00 90.50 228 VAL A CA 1
ATOM 1825 C C . VAL A 1 228 ? 16.203 -2.241 -0.779 1.00 90.50 228 VAL A C 1
ATOM 1827 O O . VAL A 1 228 ? 16.895 -2.410 -1.789 1.00 90.50 228 VAL A O 1
ATOM 1830 N N . ARG A 1 229 ? 15.831 -3.302 -0.060 1.00 90.38 229 ARG A N 1
ATOM 1831 C CA . ARG A 1 229 ? 16.178 -4.661 -0.507 1.00 90.38 229 ARG A CA 1
ATOM 1832 C C . ARG A 1 229 ? 15.339 -5.069 -1.714 1.00 90.38 229 ARG A C 1
ATOM 1834 O O . ARG A 1 229 ? 15.864 -5.720 -2.618 1.00 90.38 229 ARG A O 1
ATOM 1841 N N . CYS A 1 230 ? 14.055 -4.729 -1.725 1.00 92.38 230 CYS A N 1
ATOM 1842 C CA . CYS A 1 230 ? 13.139 -5.104 -2.791 1.00 92.38 230 CYS A CA 1
ATOM 1843 C C . CYS A 1 230 ? 12.136 -3.988 -3.087 1.00 92.38 230 CYS A C 1
ATOM 1845 O O . CYS A 1 230 ? 11.464 -3.513 -2.177 1.00 92.38 230 CYS A O 1
ATOM 1847 N N . TRP A 1 231 ? 11.991 -3.634 -4.362 1.00 93.38 231 TRP A N 1
ATOM 1848 C CA . TRP A 1 231 ? 10.906 -2.783 -4.844 1.00 93.38 231 TRP A CA 1
ATOM 1849 C C . TRP A 1 231 ? 9.941 -3.614 -5.700 1.00 93.38 231 TRP A C 1
ATOM 1851 O O . TRP A 1 231 ? 10.376 -4.303 -6.626 1.00 93.38 231 TRP A O 1
ATOM 1861 N N . ARG A 1 232 ? 8.649 -3.612 -5.352 1.00 92.56 232 ARG A N 1
ATOM 1862 C CA . ARG A 1 232 ? 7.598 -4.444 -5.956 1.00 92.56 232 ARG A CA 1
ATOM 1863 C C . ARG A 1 232 ? 6.462 -3.628 -6.550 1.00 92.56 232 ARG A C 1
ATOM 1865 O O . ARG A 1 232 ? 6.238 -2.491 -6.155 1.00 92.56 232 ARG A O 1
ATOM 1872 N N . SER A 1 233 ? 5.694 -4.283 -7.425 1.00 85.31 233 SER A N 1
ATOM 1873 C CA . SER A 1 233 ? 4.511 -3.723 -8.098 1.00 85.31 233 SER A CA 1
ATOM 1874 C C . SER A 1 233 ? 4.836 -2.510 -8.967 1.00 85.31 233 SER A C 1
ATOM 1876 O O . SER A 1 233 ? 4.003 -1.626 -9.155 1.00 85.31 233 SER A O 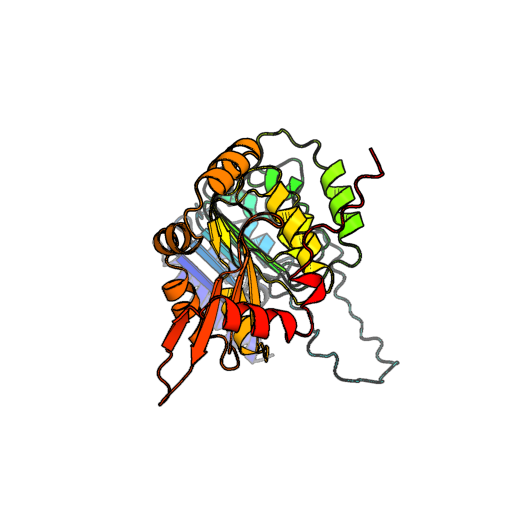1
ATOM 1878 N N . VAL A 1 234 ? 6.040 -2.505 -9.540 1.00 83.31 234 VAL A N 1
ATOM 1879 C CA . VAL A 1 234 ? 6.509 -1.437 -10.420 1.00 83.31 234 VAL A CA 1
ATOM 1880 C C . VAL A 1 234 ? 5.689 -1.444 -11.705 1.00 83.31 234 VAL A C 1
ATOM 1882 O O . VAL A 1 234 ? 5.690 -2.420 -12.462 1.00 83.31 234 VAL A O 1
ATOM 1885 N N . ARG A 1 235 ? 4.977 -0.344 -11.947 1.00 80.44 235 ARG A N 1
ATOM 1886 C CA . ARG A 1 235 ? 4.156 -0.125 -13.141 1.00 80.44 235 ARG A CA 1
ATOM 1887 C C . ARG A 1 235 ? 4.757 1.026 -13.938 1.00 80.44 235 ARG A C 1
ATOM 1889 O O . ARG A 1 235 ? 4.857 2.127 -13.422 1.00 80.44 235 ARG A O 1
ATOM 1896 N N . ILE A 1 236 ? 5.157 0.742 -15.176 1.00 77.06 236 ILE A N 1
ATOM 1897 C CA . ILE A 1 236 ? 5.748 1.699 -16.124 1.00 77.06 236 ILE A CA 1
ATOM 1898 C C . ILE A 1 236 ? 4.890 1.707 -17.393 1.00 77.06 236 ILE A C 1
ATOM 1900 O O . ILE A 1 236 ? 4.384 0.657 -17.801 1.00 77.06 236 ILE A O 1
ATOM 1904 N N . GLY A 1 237 ? 4.779 2.864 -18.042 1.00 72.25 237 GLY A N 1
ATOM 1905 C CA . GLY A 1 237 ? 4.186 3.018 -19.371 1.00 72.25 237 GLY A CA 1
ATOM 1906 C C . GLY A 1 237 ? 2.717 3.430 -19.358 1.00 72.25 237 GLY A C 1
ATOM 1907 O O . GLY A 1 237 ? 2.060 3.344 -20.394 1.00 72.25 237 GLY A O 1
ATOM 1908 N N . ARG A 1 238 ? 2.198 3.868 -18.207 1.00 75.88 238 ARG A N 1
ATOM 1909 C CA . ARG A 1 238 ? 0.911 4.567 -18.127 1.00 75.88 238 ARG A CA 1
ATOM 1910 C C . ARG A 1 238 ? 1.055 5.995 -18.644 1.00 75.88 238 ARG A C 1
ATOM 1912 O O . ARG A 1 238 ? 0.141 6.495 -19.292 1.00 75.88 238 ARG A O 1
ATOM 1919 N N . ARG A 1 239 ? 2.213 6.622 -18.406 1.00 77.00 239 ARG A N 1
ATOM 1920 C CA . ARG A 1 239 ? 2.485 8.023 -18.754 1.00 77.00 239 ARG A CA 1
ATOM 1921 C C . ARG A 1 239 ? 3.787 8.173 -19.529 1.00 77.00 239 ARG A C 1
ATOM 1923 O O . ARG A 1 239 ? 4.649 7.292 -19.529 1.00 77.00 239 ARG A O 1
ATOM 1930 N N . LYS A 1 240 ? 3.930 9.319 -20.203 1.00 79.12 240 LYS A N 1
ATOM 1931 C CA . LYS A 1 240 ? 5.130 9.650 -20.989 1.00 79.12 240 LYS A CA 1
ATOM 1932 C C . LYS A 1 240 ? 6.381 9.755 -20.110 1.00 79.12 240 LYS A C 1
ATOM 1934 O O . LYS A 1 240 ? 7.447 9.319 -20.540 1.00 79.12 240 LYS A O 1
ATOM 1939 N N . ASP A 1 241 ? 6.235 10.267 -18.890 1.00 82.75 241 ASP A N 1
ATOM 1940 C CA . ASP A 1 241 ? 7.351 10.534 -17.978 1.00 82.75 241 ASP A CA 1
ATOM 1941 C C . ASP A 1 241 ? 7.715 9.370 -17.050 1.00 82.75 241 ASP A C 1
ATOM 1943 O O . ASP A 1 241 ? 8.766 9.428 -16.411 1.00 82.75 241 ASP A O 1
ATOM 1947 N N . ASP A 1 242 ? 6.933 8.280 -17.033 1.00 81.12 242 ASP A N 1
ATOM 1948 C CA . ASP A 1 242 ? 7.174 7.118 -16.159 1.00 81.12 242 ASP A CA 1
ATOM 1949 C C . ASP A 1 242 ? 8.607 6.597 -16.284 1.00 81.12 242 ASP A C 1
ATOM 1951 O O . ASP A 1 242 ? 9.218 6.188 -15.308 1.00 81.12 242 ASP A O 1
ATOM 1955 N N . VAL A 1 243 ? 9.178 6.606 -17.491 1.00 79.31 243 VAL A N 1
ATOM 1956 C CA . VAL A 1 243 ? 10.547 6.119 -17.706 1.00 79.31 243 VAL A CA 1
ATOM 1957 C C . VAL A 1 243 ? 11.567 7.025 -17.012 1.00 79.31 243 VAL A C 1
ATOM 1959 O O . VAL A 1 243 ? 12.473 6.524 -16.346 1.00 79.31 243 VAL A O 1
ATOM 1962 N N . ARG A 1 244 ? 11.417 8.352 -17.124 1.00 87.56 244 ARG A N 1
ATOM 1963 C CA . ARG A 1 244 ? 12.292 9.324 -16.446 1.00 87.56 244 ARG A CA 1
ATOM 1964 C C . ARG A 1 244 ? 12.158 9.193 -14.930 1.00 87.56 244 ARG A C 1
ATOM 1966 O O . ARG A 1 244 ? 13.170 9.097 -14.238 1.00 87.56 244 ARG A O 1
ATOM 1973 N N . GLN A 1 245 ? 10.922 9.141 -14.439 1.00 88.94 245 GLN A N 1
ATOM 1974 C CA . GLN A 1 245 ? 10.609 8.998 -13.018 1.00 88.94 245 GLN A CA 1
ATOM 1975 C C . GLN A 1 245 ? 11.137 7.676 -12.454 1.00 88.94 245 GLN A C 1
ATOM 1977 O O . GLN A 1 245 ? 11.756 7.661 -11.396 1.00 88.94 245 GLN A O 1
ATOM 1982 N N . PHE A 1 246 ? 11.002 6.578 -13.200 1.00 86.38 246 PHE A N 1
ATOM 1983 C CA . PHE A 1 246 ? 11.561 5.277 -12.843 1.00 86.38 246 PHE A CA 1
ATOM 1984 C C . PHE A 1 246 ? 13.083 5.320 -12.729 1.00 86.38 246 PHE A C 1
ATOM 1986 O O . PHE A 1 246 ? 13.638 4.787 -11.771 1.00 86.38 246 PHE A O 1
ATOM 1993 N N . HIS A 1 247 ? 13.770 5.969 -13.673 1.00 82.81 247 HIS A N 1
ATOM 1994 C CA . HIS A 1 247 ? 15.222 6.132 -13.606 1.00 82.81 247 HIS A CA 1
ATOM 1995 C C . HIS A 1 247 ? 15.663 6.930 -12.375 1.00 82.81 247 HIS A C 1
ATOM 1997 O O . HIS A 1 247 ? 16.623 6.530 -11.716 1.00 82.81 247 HIS A O 1
ATOM 2003 N N . ALA A 1 248 ? 14.959 8.015 -12.048 1.00 87.69 248 ALA A N 1
ATOM 2004 C CA . ALA A 1 248 ? 15.224 8.792 -10.841 1.00 87.69 248 ALA A CA 1
ATOM 2005 C C . ALA A 1 248 ? 14.956 7.967 -9.570 1.00 87.69 248 ALA A C 1
ATOM 2007 O O . ALA A 1 248 ? 15.850 7.828 -8.738 1.00 87.69 248 ALA A O 1
ATOM 2008 N N . ALA A 1 249 ? 13.793 7.315 -9.481 1.00 90.44 249 ALA A N 1
ATOM 2009 C CA . ALA A 1 249 ? 13.429 6.451 -8.362 1.00 90.44 249 ALA A CA 1
ATOM 2010 C C . ALA A 1 249 ? 14.427 5.299 -8.166 1.00 90.44 249 ALA A C 1
ATOM 2012 O O . ALA A 1 249 ? 14.789 4.995 -7.037 1.00 90.44 249 ALA A O 1
ATOM 2013 N N . LEU A 1 250 ? 14.931 4.679 -9.241 1.00 87.44 250 LEU A N 1
ATOM 2014 C CA . LEU A 1 250 ? 15.992 3.667 -9.156 1.00 87.44 250 LEU A CA 1
ATOM 2015 C C . LEU A 1 250 ? 17.303 4.228 -8.592 1.00 87.44 250 LEU A C 1
ATOM 2017 O O . LEU A 1 250 ? 17.986 3.522 -7.848 1.00 87.44 250 LEU A O 1
ATOM 2021 N N . GLY A 1 251 ? 17.668 5.455 -8.973 1.00 86.06 251 GLY A N 1
ATOM 2022 C CA . GLY A 1 251 ? 18.864 6.133 -8.474 1.00 86.06 251 GLY A CA 1
ATOM 2023 C C . GLY A 1 251 ? 18.784 6.436 -6.978 1.00 86.06 251 GLY A C 1
ATOM 2024 O O . GLY A 1 251 ? 19.775 6.245 -6.268 1.00 86.06 251 GLY A O 1
ATOM 2025 N N . ASP A 1 252 ? 17.599 6.833 -6.514 1.00 87.44 252 ASP A N 1
ATOM 2026 C CA . ASP A 1 252 ? 17.316 7.098 -5.103 1.00 87.44 252 ASP A CA 1
ATOM 2027 C C . ASP A 1 252 ? 17.270 5.779 -4.304 1.00 87.44 252 ASP A C 1
ATOM 2029 O O . ASP A 1 252 ? 18.081 5.556 -3.401 1.00 87.44 252 ASP A O 1
ATOM 2033 N N . LEU A 1 253 ? 16.373 4.865 -4.700 1.00 88.56 253 LEU A N 1
ATOM 2034 C CA . LEU A 1 253 ? 16.047 3.629 -3.980 1.00 88.56 253 LEU A CA 1
ATOM 2035 C C . LEU A 1 253 ? 17.128 2.559 -4.023 1.00 88.56 253 LEU A C 1
ATOM 2037 O O . LEU A 1 253 ? 17.127 1.680 -3.165 1.00 88.56 253 LEU A O 1
ATOM 2041 N N . GLN A 1 254 ? 17.941 2.525 -5.080 1.00 88.38 254 GLN A N 1
ATOM 2042 C CA . GLN A 1 254 ? 18.990 1.523 -5.323 1.00 88.38 254 GLN A CA 1
ATOM 2043 C C . GLN A 1 254 ? 18.575 0.077 -4.959 1.00 88.38 254 GLN A C 1
ATOM 2045 O O . GLN A 1 254 ? 19.273 -0.596 -4.187 1.00 88.38 254 GLN A O 1
ATOM 2050 N N . PRO A 1 255 ? 17.430 -0.430 -5.468 1.00 88.94 255 PRO A N 1
ATOM 2051 C CA . PRO A 1 255 ? 16.880 -1.698 -5.016 1.00 88.94 255 PRO A CA 1
ATOM 2052 C C . PRO A 1 255 ? 17.781 -2.876 -5.403 1.00 88.94 255 PRO A C 1
ATOM 2054 O O . PRO A 1 255 ? 18.186 -3.010 -6.558 1.00 88.94 255 PRO A O 1
ATOM 2057 N N . LYS A 1 256 ? 18.032 -3.807 -4.472 1.00 85.38 256 LYS A N 1
ATOM 2058 C CA . LYS A 1 256 ? 18.752 -5.064 -4.799 1.00 85.38 256 LYS A CA 1
ATOM 2059 C C . LYS A 1 256 ? 17.918 -6.014 -5.660 1.00 85.38 256 LYS A C 1
ATOM 2061 O O . LYS A 1 256 ? 18.466 -6.806 -6.426 1.00 85.38 256 LYS A O 1
ATOM 2066 N N . HIS A 1 257 ? 16.600 -5.961 -5.501 1.00 84.88 257 HIS A N 1
ATOM 2067 C CA . HIS A 1 257 ? 15.644 -6.765 -6.247 1.00 84.88 257 HIS A CA 1
ATOM 2068 C C . HIS A 1 257 ? 14.504 -5.889 -6.752 1.00 84.88 257 HIS A C 1
ATOM 2070 O O . HIS A 1 257 ? 13.894 -5.148 -5.983 1.00 84.88 257 HIS A O 1
ATOM 2076 N N . LEU A 1 258 ? 14.181 -6.036 -8.031 1.00 84.00 258 LEU A N 1
ATOM 2077 C CA . LEU A 1 258 ? 13.054 -5.371 -8.662 1.00 84.00 258 LEU A CA 1
ATOM 2078 C C . LEU A 1 258 ? 12.027 -6.428 -9.071 1.00 84.00 258 LEU A C 1
ATOM 2080 O O . LEU A 1 258 ? 12.331 -7.308 -9.878 1.00 84.00 258 LEU A O 1
ATOM 2084 N N . ASP A 1 259 ? 10.826 -6.359 -8.506 1.00 80.19 259 ASP A N 1
ATOM 2085 C CA . ASP A 1 259 ? 9.704 -7.196 -8.915 1.00 80.19 259 ASP A CA 1
ATOM 2086 C C . ASP A 1 259 ? 8.812 -6.424 -9.895 1.00 80.19 259 ASP A C 1
ATOM 2088 O O . ASP A 1 259 ? 8.023 -5.553 -9.522 1.00 80.19 259 ASP A O 1
ATOM 2092 N N . MET A 1 260 ? 8.947 -6.794 -11.168 1.00 71.25 260 MET A N 1
ATOM 2093 C CA . MET A 1 260 ? 8.155 -6.284 -12.285 1.00 71.25 260 MET A CA 1
ATOM 2094 C C . MET A 1 260 ? 7.061 -7.274 -12.720 1.00 71.25 260 MET A C 1
ATOM 2096 O O . MET A 1 260 ? 6.648 -7.273 -13.878 1.00 71.25 260 MET A O 1
ATOM 2100 N N . ASN A 1 261 ? 6.581 -8.163 -11.846 1.00 66.56 261 ASN A N 1
ATOM 2101 C CA . ASN A 1 261 ? 5.529 -9.125 -12.203 1.00 66.56 261 ASN A CA 1
ATOM 2102 C C . ASN A 1 261 ? 4.244 -8.434 -12.702 1.00 66.56 261 ASN A C 1
ATOM 2104 O O . ASN A 1 261 ? 3.555 -8.969 -13.569 1.00 66.56 261 ASN A O 1
ATOM 2108 N N . ASP A 1 262 ? 3.942 -7.220 -12.236 1.00 62.06 262 ASP A N 1
ATOM 2109 C CA . ASP A 1 262 ? 2.821 -6.432 -12.765 1.00 62.06 262 ASP A CA 1
ATOM 2110 C C . ASP A 1 262 ? 3.088 -5.885 -14.181 1.00 62.06 262 ASP A C 1
ATOM 2112 O O . ASP A 1 262 ? 2.157 -5.803 -14.985 1.00 62.06 262 ASP A O 1
ATOM 2116 N N . LEU A 1 263 ? 4.349 -5.634 -14.554 1.00 61.31 263 LEU A N 1
ATOM 2117 C CA . LEU A 1 263 ? 4.732 -5.313 -15.933 1.00 61.31 263 LEU A CA 1
ATOM 2118 C C . LEU A 1 263 ? 4.372 -6.465 -16.883 1.00 61.31 263 LEU A C 1
ATOM 2120 O O . LEU A 1 263 ? 3.885 -6.222 -17.984 1.00 61.31 263 LEU A O 1
ATOM 2124 N N . GLN A 1 264 ? 4.499 -7.723 -16.434 1.00 61.78 264 GLN A N 1
ATOM 2125 C CA . GLN A 1 264 ? 4.081 -8.896 -17.218 1.00 61.78 264 GLN A CA 1
ATOM 2126 C C . GLN A 1 264 ? 2.574 -8.896 -17.515 1.00 61.78 264 GLN A C 1
ATOM 2128 O O . GLN A 1 264 ? 2.153 -9.386 -18.565 1.00 61.78 264 GLN A O 1
ATOM 2133 N N . LYS A 1 265 ? 1.741 -8.348 -16.619 1.00 64.62 265 LYS A N 1
ATOM 2134 C CA . LYS A 1 265 ? 0.297 -8.204 -16.868 1.00 64.62 265 LYS A CA 1
ATOM 2135 C C . LYS A 1 265 ? 0.022 -7.104 -17.891 1.00 64.62 265 LYS A C 1
ATOM 2137 O O . LYS A 1 265 ? -0.804 -7.314 -18.777 1.00 64.62 265 LYS A O 1
ATOM 2142 N N . SER A 1 266 ? 0.727 -5.974 -17.804 1.00 59.91 266 SER A N 1
ATOM 2143 C CA . SER A 1 266 ? 0.622 -4.876 -18.778 1.00 59.91 266 SER A CA 1
ATOM 2144 C C . SER A 1 266 ? 1.087 -5.300 -20.173 1.00 59.91 266 SER A C 1
ATOM 2146 O O . SER A 1 266 ? 0.435 -4.997 -21.169 1.00 59.91 266 SER A O 1
ATOM 2148 N N . PHE A 1 267 ? 2.156 -6.092 -20.243 1.00 65.25 267 PHE A N 1
ATOM 2149 C CA . PHE A 1 267 ? 2.700 -6.667 -21.470 1.00 65.25 267 PHE A CA 1
ATOM 2150 C C . PHE A 1 267 ? 1.691 -7.490 -22.277 1.00 65.25 267 PHE A C 1
ATOM 2152 O O . PHE A 1 267 ? 1.703 -7.411 -23.503 1.00 65.25 267 PHE A O 1
ATOM 2159 N N . ARG A 1 268 ? 0.745 -8.181 -21.630 1.00 66.00 268 ARG A N 1
ATOM 2160 C CA . ARG A 1 268 ? -0.302 -8.936 -22.345 1.00 66.00 268 ARG A CA 1
ATOM 2161 C C . ARG A 1 268 ? -1.214 -8.068 -23.209 1.00 66.00 268 ARG A C 1
ATOM 2163 O O . ARG A 1 268 ? -1.839 -8.600 -24.121 1.00 66.00 268 ARG A O 1
ATOM 2170 N N . LYS A 1 269 ? -1.326 -6.771 -22.908 1.00 66.69 269 LYS A N 1
ATOM 2171 C CA . LYS A 1 269 ? -2.182 -5.828 -23.643 1.00 66.69 269 LYS A CA 1
ATOM 2172 C C . LYS A 1 269 ? -1.439 -5.089 -24.758 1.00 66.69 269 LYS A C 1
ATOM 2174 O O . LYS A 1 269 ? -2.083 -4.418 -25.556 1.00 66.69 269 LYS A O 1
ATOM 2179 N N . LEU A 1 270 ? -0.110 -5.182 -24.806 1.00 65.25 270 LEU A N 1
ATOM 2180 C CA . LEU A 1 270 ? 0.697 -4.484 -25.801 1.00 65.25 270 LEU A CA 1
ATOM 2181 C C . LEU A 1 270 ? 0.947 -5.408 -27.006 1.00 65.25 270 LEU A C 1
ATOM 2183 O O . LEU A 1 270 ? 1.446 -6.519 -26.803 1.00 65.25 270 LEU A O 1
ATOM 2187 N N . PRO A 1 271 ? 0.678 -4.965 -28.251 1.00 79.88 271 PRO A N 1
ATOM 2188 C CA . PRO A 1 271 ? 1.033 -5.692 -29.475 1.00 79.88 271 PRO A CA 1
ATOM 2189 C C . PRO A 1 271 ? 2.545 -5.581 -29.740 1.00 79.88 271 PRO A C 1
ATOM 2191 O O . PRO A 1 271 ? 3.018 -5.040 -30.741 1.00 79.88 271 PRO A O 1
ATOM 2194 N N . LEU A 1 272 ? 3.345 -6.001 -28.760 1.00 82.88 272 LEU A N 1
ATOM 2195 C CA . LEU A 1 272 ? 4.785 -5.814 -28.764 1.00 82.88 272 LEU A CA 1
ATOM 2196 C C . LEU A 1 272 ? 5.435 -6.896 -29.626 1.00 82.88 272 LEU A C 1
ATOM 2198 O O . LEU A 1 272 ? 5.579 -8.038 -29.201 1.00 82.88 272 LEU A O 1
ATOM 2202 N N . ILE A 1 273 ? 5.859 -6.519 -30.830 1.00 89.38 273 ILE A N 1
ATOM 2203 C CA . ILE A 1 273 ? 6.532 -7.417 -31.781 1.00 89.38 273 ILE A CA 1
ATOM 2204 C C . ILE A 1 273 ? 8.026 -7.569 -31.454 1.00 89.38 273 ILE A C 1
ATOM 2206 O O . ILE A 1 273 ? 8.607 -8.640 -31.651 1.00 89.38 273 ILE A O 1
ATOM 2210 N N . PHE A 1 274 ? 8.645 -6.505 -30.941 1.00 89.38 274 PHE A N 1
ATOM 2211 C CA . PHE A 1 274 ? 10.076 -6.416 -30.671 1.00 89.38 274 PHE A CA 1
ATOM 2212 C C . PHE A 1 274 ? 10.307 -5.834 -29.273 1.00 89.38 274 PHE A C 1
ATOM 2214 O O . PHE A 1 274 ? 9.829 -4.740 -28.978 1.00 89.38 274 PHE A O 1
ATOM 2221 N N . LEU A 1 275 ? 11.047 -6.546 -28.423 1.00 87.44 275 LEU A N 1
ATOM 2222 C CA . LEU A 1 275 ? 11.457 -6.078 -27.098 1.00 87.44 275 LEU A CA 1
ATOM 2223 C C . LEU A 1 275 ? 12.969 -5.857 -27.093 1.00 87.44 275 LEU A C 1
ATOM 2225 O O . LEU A 1 275 ? 13.724 -6.813 -27.231 1.00 87.44 275 LEU A O 1
ATOM 2229 N N . SER A 1 276 ? 13.417 -4.619 -26.904 1.00 87.19 276 SER A N 1
ATOM 2230 C CA . SER A 1 276 ? 14.830 -4.343 -26.640 1.00 87.19 276 SER A CA 1
ATOM 2231 C C . SER A 1 276 ? 15.059 -4.125 -25.162 1.00 87.19 276 SER A C 1
ATOM 2233 O O . SER A 1 276 ? 14.309 -3.391 -24.519 1.00 87.19 276 SER A O 1
ATOM 2235 N N . MET A 1 277 ? 16.126 -4.706 -24.638 1.00 82.06 277 MET A N 1
ATOM 2236 C CA . MET A 1 277 ? 16.553 -4.495 -23.270 1.00 82.06 277 MET A CA 1
ATOM 2237 C C . MET A 1 277 ? 18.019 -4.145 -23.222 1.00 82.06 277 MET A C 1
ATOM 2239 O O . MET A 1 277 ? 18.877 -4.899 -23.679 1.00 82.06 277 MET A O 1
ATOM 2243 N N . ARG A 1 278 ? 18.305 -3.011 -22.598 1.00 77.62 278 ARG A N 1
ATOM 2244 C CA . ARG A 1 278 ? 19.665 -2.563 -22.359 1.00 77.62 278 ARG A CA 1
ATOM 2245 C C . ARG A 1 278 ? 20.057 -2.924 -20.937 1.00 77.62 278 ARG A C 1
ATOM 2247 O O . ARG A 1 278 ? 19.463 -2.432 -19.981 1.00 77.62 278 ARG A O 1
ATOM 2254 N N . LEU A 1 279 ? 21.049 -3.794 -20.806 1.00 69.19 279 LEU A N 1
ATOM 2255 C CA . LEU A 1 279 ? 21.592 -4.184 -19.516 1.00 69.19 279 LEU A CA 1
ATOM 2256 C C . LEU A 1 279 ? 22.760 -3.253 -19.186 1.00 69.19 279 LEU A C 1
ATOM 2258 O O . LEU A 1 279 ? 23.831 -3.324 -19.791 1.00 69.19 279 LEU A O 1
ATOM 2262 N N . LEU A 1 280 ? 22.525 -2.341 -18.243 1.00 60.41 280 LEU A N 1
ATOM 2263 C CA . LEU A 1 280 ? 23.554 -1.469 -17.688 1.00 60.41 280 LEU A CA 1
ATOM 2264 C C . LEU A 1 280 ? 24.188 -2.187 -16.497 1.00 60.41 280 LEU A C 1
ATOM 2266 O O . LEU A 1 280 ? 23.564 -2.330 -15.449 1.00 60.41 280 LEU A O 1
ATOM 2270 N N . PHE A 1 281 ? 25.420 -2.661 -16.662 1.00 58.78 281 PHE A N 1
ATOM 2271 C CA . PHE A 1 281 ? 26.207 -3.147 -15.535 1.00 58.78 281 PHE A CA 1
ATOM 2272 C C . PHE A 1 281 ? 27.091 -2.016 -15.034 1.00 58.78 281 PHE A C 1
ATOM 2274 O O . PHE A 1 281 ? 27.760 -1.360 -15.832 1.00 58.78 281 PHE A O 1
ATOM 2281 N N . ASP A 1 282 ? 27.162 -1.848 -13.715 1.00 45.50 282 ASP A N 1
ATOM 2282 C CA . ASP A 1 282 ? 28.126 -0.964 -13.050 1.00 45.50 282 ASP A CA 1
ATOM 2283 C C . ASP A 1 282 ? 29.537 -1.589 -13.062 1.00 45.50 282 ASP A C 1
ATOM 2285 O O . ASP A 1 282 ? 30.206 -1.820 -12.052 1.00 45.50 282 ASP A O 1
ATOM 2289 N N . VAL A 1 283 ? 29.979 -1.984 -14.252 1.00 50.72 283 VAL A N 1
ATOM 2290 C CA . VAL A 1 283 ? 31.327 -2.470 -14.489 1.00 50.72 283 VAL A CA 1
ATOM 2291 C C . VAL A 1 283 ? 32.148 -1.222 -14.752 1.00 50.72 283 VAL A C 1
ATOM 2293 O O . VAL A 1 283 ? 32.046 -0.622 -15.820 1.00 50.72 283 VAL A O 1
ATOM 2296 N N . ARG A 1 284 ? 32.946 -0.807 -13.756 1.00 52.22 284 ARG A N 1
ATOM 2297 C CA . ARG A 1 284 ? 33.907 0.306 -13.876 1.00 52.22 284 ARG A CA 1
ATOM 2298 C C . ARG A 1 284 ? 34.516 0.299 -15.280 1.00 52.22 284 ARG A C 1
ATOM 2300 O O . ARG A 1 284 ? 35.111 -0.706 -15.654 1.00 52.22 284 ARG A O 1
ATOM 2307 N N . ARG A 1 285 ? 34.401 1.407 -16.021 1.00 53.19 285 ARG A N 1
ATOM 2308 C CA . ARG A 1 285 ? 34.786 1.579 -17.445 1.00 53.19 285 ARG A CA 1
ATOM 2309 C C . ARG A 1 285 ? 36.077 0.835 -17.862 1.00 53.19 285 ARG A C 1
ATOM 2311 O O . ARG A 1 285 ? 36.109 0.179 -18.896 1.00 53.19 285 ARG A O 1
ATOM 2318 N N . LYS A 1 286 ? 37.095 0.819 -16.987 1.00 53.94 286 LYS A N 1
ATOM 2319 C CA . LYS A 1 286 ? 38.387 0.113 -17.161 1.00 53.94 286 LYS A CA 1
ATOM 2320 C C . LYS A 1 286 ? 38.295 -1.418 -17.286 1.00 53.94 286 LYS A C 1
ATOM 2322 O O . LYS A 1 286 ? 39.177 -2.048 -17.865 1.00 53.94 286 LYS A O 1
ATOM 2327 N N . SER A 1 287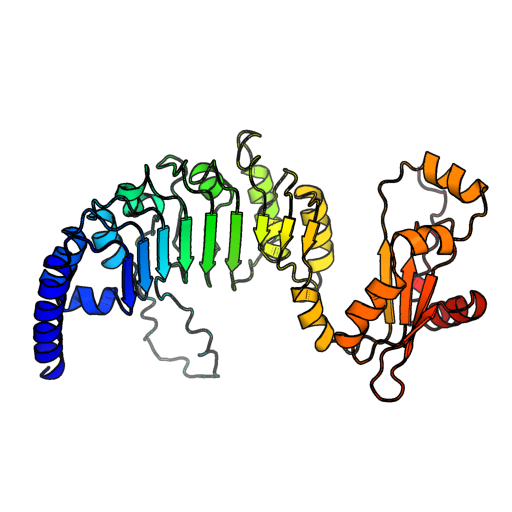 ? 37.270 -2.037 -16.711 1.00 55.19 287 SER A N 1
ATOM 2328 C CA . SER A 1 287 ? 37.015 -3.474 -16.811 1.00 55.19 287 SER A CA 1
ATOM 2329 C C . SER A 1 287 ? 36.356 -3.827 -18.148 1.00 55.19 287 SER A C 1
ATOM 2331 O O . SER A 1 287 ? 36.726 -4.840 -18.728 1.00 55.19 287 SER A O 1
ATOM 2333 N N . CYS A 1 288 ? 35.471 -2.977 -18.688 1.00 51.81 288 CYS A N 1
ATOM 2334 C CA . CYS A 1 288 ? 34.896 -3.165 -20.027 1.00 51.81 288 CYS A CA 1
ATOM 2335 C C . CYS A 1 288 ? 35.961 -3.087 -21.129 1.00 51.81 288 CYS A C 1
ATOM 2337 O O . CYS A 1 288 ? 35.974 -3.942 -22.004 1.00 51.81 288 CYS A O 1
ATOM 2339 N N . GLU A 1 289 ? 36.924 -2.165 -21.033 1.00 57.44 289 GLU A N 1
ATOM 2340 C CA . GLU A 1 289 ? 38.045 -2.074 -21.989 1.00 57.44 289 GLU A CA 1
ATOM 2341 C C . GLU A 1 289 ? 38.904 -3.350 -22.010 1.00 57.44 289 GLU A C 1
ATOM 2343 O O . GLU A 1 289 ? 39.278 -3.848 -23.073 1.00 57.44 289 GLU A O 1
ATOM 2348 N N . ARG A 1 290 ? 39.176 -3.935 -20.834 1.00 57.97 290 ARG A N 1
ATOM 2349 C CA . ARG A 1 290 ? 39.868 -5.231 -20.735 1.00 57.97 290 ARG A CA 1
ATOM 2350 C C . ARG A 1 290 ? 39.032 -6.379 -21.294 1.00 57.97 290 ARG A C 1
ATOM 2352 O O . ARG A 1 290 ? 39.598 -7.295 -21.877 1.00 57.97 290 ARG A O 1
ATOM 2359 N N . LEU A 1 291 ? 37.713 -6.339 -21.121 1.00 54.44 291 LEU A N 1
ATOM 2360 C CA . LEU A 1 291 ? 36.795 -7.351 -21.643 1.00 54.44 291 LEU A CA 1
ATOM 2361 C C . LEU A 1 291 ? 36.666 -7.269 -23.170 1.00 54.44 291 LEU A C 1
ATOM 2363 O O . LEU A 1 291 ? 36.771 -8.300 -23.833 1.00 54.44 291 LEU A O 1
ATOM 2367 N N . ALA A 1 292 ? 36.561 -6.067 -23.739 1.00 55.78 292 ALA A N 1
ATOM 2368 C CA . ALA A 1 292 ? 36.575 -5.848 -25.185 1.00 55.78 292 ALA A CA 1
ATOM 2369 C C . ALA A 1 292 ? 37.873 -6.357 -25.834 1.00 55.78 292 ALA A C 1
ATOM 2371 O O . ALA A 1 292 ? 37.837 -6.957 -26.907 1.00 55.78 292 ALA A O 1
ATOM 2372 N N . ALA A 1 293 ? 39.011 -6.230 -25.141 1.00 58.72 293 ALA A N 1
ATOM 2373 C CA . ALA A 1 293 ? 40.291 -6.769 -25.603 1.00 58.72 293 ALA A CA 1
ATOM 2374 C C . ALA A 1 293 ? 40.350 -8.311 -25.643 1.00 58.72 293 ALA A C 1
ATOM 2376 O O . ALA A 1 293 ? 41.201 -8.868 -26.334 1.00 58.72 293 ALA A O 1
ATOM 2377 N N . THR A 1 294 ? 39.468 -9.020 -24.925 1.00 56.00 294 THR A N 1
ATOM 2378 C CA . THR A 1 294 ? 39.504 -10.495 -24.860 1.00 56.00 294 THR A CA 1
ATOM 2379 C C . THR A 1 294 ? 38.751 -11.201 -25.986 1.00 56.00 294 THR A C 1
ATOM 2381 O O . THR A 1 294 ? 38.857 -12.421 -26.090 1.00 56.00 294 THR A O 1
ATOM 2384 N N . SER A 1 295 ? 38.030 -10.487 -26.862 1.00 53.47 295 SER A N 1
ATOM 2385 C CA . SER A 1 295 ? 37.255 -11.054 -27.989 1.00 53.47 295 SER A CA 1
ATOM 2386 C C . SER A 1 295 ? 36.274 -12.183 -27.623 1.00 53.47 295 SER A C 1
ATOM 2388 O O . SER A 1 295 ? 35.747 -12.858 -28.506 1.00 53.47 295 SER A O 1
ATOM 2390 N N . LEU A 1 296 ? 36.013 -12.415 -26.331 1.00 57.19 296 LEU A N 1
ATOM 2391 C CA . LEU A 1 296 ? 35.071 -13.433 -25.888 1.00 57.19 296 LEU A CA 1
ATOM 2392 C C . LEU A 1 296 ? 33.674 -12.992 -26.325 1.00 57.19 296 LEU A C 1
ATOM 2394 O O . LEU A 1 296 ? 33.207 -11.942 -25.878 1.00 57.19 296 LEU A O 1
ATOM 2398 N N . PRO A 1 297 ? 32.987 -13.753 -27.194 1.00 58.84 297 PRO A N 1
ATOM 2399 C CA . PRO A 1 297 ? 31.737 -13.270 -27.744 1.00 58.84 297 PRO A CA 1
ATOM 2400 C C . PRO A 1 297 ? 30.682 -13.213 -26.636 1.00 58.84 297 PRO A C 1
ATOM 2402 O O . PRO A 1 297 ? 30.626 -14.102 -25.776 1.00 58.84 297 PRO A O 1
ATOM 2405 N N . ILE A 1 298 ? 29.826 -12.192 -26.685 1.00 58.06 298 ILE A N 1
ATOM 2406 C CA . ILE A 1 298 ? 28.815 -11.833 -25.674 1.00 58.06 298 ILE A CA 1
ATOM 2407 C C . ILE A 1 298 ? 27.969 -13.015 -25.175 1.00 58.06 298 ILE A C 1
ATOM 2409 O O . ILE A 1 298 ? 27.627 -13.091 -23.996 1.00 58.06 298 ILE A O 1
ATOM 2413 N N . HIS A 1 299 ? 27.730 -14.002 -26.045 1.00 56.00 299 HIS A N 1
ATOM 2414 C CA . HIS A 1 299 ? 27.042 -15.255 -25.732 1.00 56.00 299 HIS A CA 1
ATOM 2415 C C . HIS A 1 299 ? 27.610 -15.994 -24.503 1.00 56.00 299 HIS A C 1
ATOM 2417 O O . HIS A 1 299 ? 26.876 -16.705 -23.821 1.00 56.00 299 HIS A O 1
ATOM 2423 N N . THR A 1 300 ? 28.892 -15.800 -24.183 1.00 61.41 300 THR A N 1
ATOM 2424 C CA . THR A 1 300 ? 29.557 -16.406 -23.021 1.00 61.41 300 THR A CA 1
ATOM 2425 C C . THR A 1 300 ? 29.032 -15.818 -21.708 1.00 61.41 300 THR A C 1
ATOM 2427 O O . THR A 1 300 ? 28.790 -16.561 -20.761 1.00 61.41 300 THR A O 1
ATOM 2430 N N . TYR A 1 301 ? 28.788 -14.505 -21.666 1.00 59.88 301 TYR A N 1
ATOM 2431 C CA . TYR A 1 301 ? 28.198 -13.807 -20.515 1.00 59.88 301 TYR A CA 1
ATOM 2432 C C . TYR A 1 301 ? 26.690 -14.034 -20.440 1.00 59.88 301 TYR A C 1
ATOM 2434 O O . TYR A 1 301 ? 26.122 -14.220 -19.372 1.00 59.88 301 TYR A O 1
ATOM 2442 N N . LEU A 1 302 ? 26.032 -14.106 -21.593 1.00 58.31 302 LEU A N 1
ATOM 2443 C CA . LEU A 1 302 ? 24.601 -14.391 -21.667 1.00 58.31 302 LEU A CA 1
ATOM 2444 C C . LEU A 1 302 ? 24.242 -15.776 -21.135 1.00 58.31 302 LEU A C 1
ATOM 2446 O O . LEU A 1 302 ? 23.189 -15.937 -20.520 1.00 58.31 302 LEU A O 1
ATOM 2450 N N . ARG A 1 303 ? 25.132 -16.761 -21.313 1.00 62.66 303 ARG A N 1
ATOM 2451 C CA . ARG A 1 303 ? 24.966 -18.094 -20.720 1.00 62.66 303 ARG A CA 1
ATOM 2452 C C . ARG A 1 303 ? 24.906 -18.058 -19.195 1.00 62.66 303 ARG A C 1
ATOM 2454 O O . ARG A 1 303 ? 24.175 -18.861 -18.631 1.00 62.66 303 ARG A O 1
ATOM 2461 N N . SER A 1 304 ? 25.628 -17.155 -18.524 1.00 62.69 304 SER A N 1
ATOM 2462 C CA . SER A 1 304 ? 25.553 -17.058 -17.058 1.00 62.69 304 SER A CA 1
ATOM 2463 C C . SER A 1 304 ? 24.295 -16.336 -16.570 1.00 62.69 304 SER A C 1
ATOM 2465 O O . SER A 1 304 ? 23.878 -16.558 -15.437 1.00 62.69 304 SER A O 1
ATOM 2467 N N . MET A 1 305 ? 23.670 -15.515 -17.420 1.00 63.91 305 MET A N 1
ATOM 2468 C CA . MET A 1 305 ? 22.406 -14.828 -17.124 1.00 63.91 305 MET A CA 1
ATOM 2469 C C . MET A 1 305 ? 21.158 -15.613 -17.540 1.00 63.91 305 MET A C 1
ATOM 2471 O O . MET A 1 305 ? 20.053 -15.216 -17.182 1.00 63.91 305 MET A O 1
ATOM 2475 N N . ASP A 1 306 ? 21.325 -16.695 -18.302 1.00 80.06 306 ASP A N 1
ATOM 2476 C CA . ASP A 1 306 ? 20.235 -17.534 -18.806 1.00 80.06 306 ASP A CA 1
ATOM 2477 C C . ASP A 1 306 ? 19.140 -16.722 -19.536 1.00 80.06 306 ASP A C 1
ATOM 2479 O O . ASP A 1 306 ? 17.935 -16.897 -19.342 1.00 80.06 306 ASP A O 1
ATOM 2483 N N . VAL A 1 307 ? 19.566 -15.773 -20.380 1.00 80.12 307 VAL A N 1
ATOM 2484 C CA . VAL A 1 307 ? 18.662 -14.851 -21.099 1.00 80.12 307 VAL A CA 1
ATOM 2485 C C . VAL A 1 307 ? 17.661 -15.559 -22.015 1.00 80.12 307 VAL A C 1
ATOM 2487 O O . VAL A 1 307 ? 16.581 -15.029 -22.280 1.00 80.12 307 VAL A O 1
ATOM 2490 N N . GLU A 1 308 ? 17.995 -16.765 -22.475 1.00 85.00 308 GLU A N 1
ATOM 2491 C CA . GLU A 1 308 ? 17.092 -17.618 -23.243 1.00 85.00 308 GLU A CA 1
ATOM 2492 C C . GLU A 1 308 ? 15.909 -18.056 -22.376 1.00 85.00 308 GLU A C 1
ATOM 2494 O O . GLU A 1 308 ? 14.761 -17.859 -22.772 1.00 85.00 308 GLU A O 1
ATOM 2499 N N . ASN A 1 309 ? 16.165 -18.543 -21.158 1.00 84.81 309 ASN A N 1
ATOM 2500 C CA . ASN A 1 309 ? 15.121 -18.896 -20.198 1.00 84.81 309 ASN A CA 1
ATOM 2501 C C . ASN A 1 309 ? 14.327 -17.664 -19.751 1.00 84.81 309 ASN A C 1
ATOM 2503 O O . ASN A 1 309 ? 13.106 -17.736 -19.640 1.00 84.81 309 ASN A O 1
ATOM 2507 N N . ILE A 1 310 ? 14.978 -16.511 -19.550 1.00 82.75 310 ILE A N 1
ATOM 2508 C CA . ILE A 1 310 ? 14.273 -15.248 -19.265 1.00 82.75 310 ILE A CA 1
ATOM 2509 C C . ILE A 1 310 ? 13.288 -14.924 -20.399 1.00 82.75 310 ILE A C 1
ATOM 2511 O O . ILE A 1 310 ? 12.099 -14.713 -20.153 1.00 82.75 310 ILE A O 1
ATOM 2515 N N . THR A 1 311 ? 13.757 -14.967 -21.647 1.00 87.81 311 THR A N 1
ATOM 2516 C CA . THR A 1 311 ? 12.920 -14.741 -22.834 1.00 87.81 311 THR A CA 1
ATOM 2517 C C . THR A 1 311 ? 11.791 -15.768 -22.920 1.00 87.81 311 THR A C 1
ATOM 2519 O O . THR A 1 311 ? 10.645 -15.416 -23.201 1.00 87.81 311 THR A O 1
ATOM 2522 N N . GLN A 1 312 ? 12.080 -17.034 -22.615 1.00 89.31 312 GLN A N 1
ATOM 2523 C CA . GLN A 1 312 ? 11.098 -18.114 -22.624 1.00 89.31 312 GLN A CA 1
ATOM 2524 C C . GLN A 1 312 ? 10.042 -17.950 -21.527 1.00 89.31 312 GLN A C 1
ATOM 2526 O O . GLN A 1 312 ? 8.885 -18.305 -21.744 1.00 89.31 312 GLN A O 1
ATOM 2531 N N . ARG A 1 313 ? 10.402 -17.361 -20.380 1.00 85.81 313 ARG A N 1
ATOM 2532 C CA . ARG A 1 313 ? 9.457 -17.003 -19.314 1.00 85.81 313 ARG A CA 1
ATOM 2533 C C . ARG A 1 313 ? 8.579 -15.818 -19.688 1.00 85.81 313 ARG A C 1
ATOM 2535 O O . ARG A 1 313 ? 7.442 -15.784 -19.238 1.00 85.81 313 ARG A O 1
ATOM 2542 N N . TRP A 1 314 ? 9.054 -14.871 -20.496 1.00 85.00 314 TRP A N 1
ATOM 2543 C CA . TRP A 1 314 ? 8.259 -13.702 -20.902 1.00 85.00 314 TRP A CA 1
ATOM 2544 C C . TRP A 1 314 ? 7.387 -13.920 -22.130 1.00 85.00 314 TRP A C 1
ATOM 2546 O O . TRP A 1 314 ? 6.291 -13.371 -22.202 1.00 85.00 314 TRP A O 1
ATOM 2556 N N . ALA A 1 315 ? 7.830 -14.744 -23.076 1.00 89.56 315 ALA A N 1
ATOM 2557 C CA . ALA A 1 315 ? 7.104 -15.040 -24.307 1.00 89.56 315 ALA A CA 1
ATOM 2558 C C . ALA A 1 315 ? 5.621 -15.472 -24.134 1.00 89.56 315 ALA A C 1
ATOM 2560 O O . ALA A 1 315 ? 4.825 -15.112 -25.007 1.00 89.56 315 ALA A O 1
ATOM 2561 N N . PRO A 1 316 ? 5.196 -16.172 -23.053 1.00 88.81 316 PRO A N 1
ATOM 2562 C CA . PRO A 1 316 ? 3.783 -16.456 -22.783 1.00 88.81 316 PRO A CA 1
ATOM 2563 C C . PRO A 1 316 ? 2.949 -15.211 -22.454 1.00 88.81 316 PRO A C 1
ATOM 2565 O O . PRO A 1 316 ? 1.733 -15.226 -22.619 1.00 88.81 316 PRO A O 1
ATOM 2568 N N . TYR A 1 317 ? 3.585 -14.146 -21.964 1.00 83.00 317 TYR A N 1
ATOM 2569 C CA . TYR A 1 317 ? 2.936 -12.892 -21.571 1.00 83.00 317 TYR A CA 1
ATOM 2570 C C . TYR A 1 317 ? 2.934 -11.847 -22.689 1.00 83.00 317 TYR A C 1
ATOM 2572 O O . TYR A 1 317 ? 2.268 -10.829 -22.559 1.00 83.00 317 TYR A O 1
ATOM 2580 N N . LEU A 1 318 ? 3.652 -12.099 -23.782 1.00 88.38 318 LEU A N 1
ATOM 2581 C CA . LEU A 1 318 ? 3.776 -11.208 -24.929 1.00 88.38 318 LEU A CA 1
ATOM 2582 C C . LEU A 1 318 ? 3.439 -12.001 -26.202 1.00 88.38 318 LEU A C 1
ATOM 2584 O O . LEU A 1 318 ? 4.352 -12.487 -26.870 1.00 88.38 318 LEU A O 1
ATOM 2588 N N . PRO A 1 319 ? 2.152 -12.218 -26.530 1.00 88.88 319 PRO A N 1
ATOM 2589 C CA . PRO A 1 319 ? 1.739 -13.170 -27.568 1.00 88.88 319 PRO A CA 1
ATOM 2590 C C . PRO A 1 319 ? 2.251 -12.807 -28.969 1.00 88.88 319 PRO A C 1
ATOM 2592 O O . PRO A 1 319 ? 2.521 -13.697 -29.774 1.00 88.88 319 PRO A O 1
ATOM 2595 N N . GLU A 1 320 ? 2.444 -11.516 -29.234 1.00 90.69 320 GLU A N 1
ATOM 2596 C CA . GLU A 1 320 ? 2.917 -11.003 -30.522 1.00 90.69 320 GLU A CA 1
ATOM 2597 C C . GLU A 1 320 ? 4.441 -10.873 -30.617 1.00 90.69 320 GLU A C 1
ATOM 2599 O O . GLU A 1 320 ? 4.965 -10.608 -31.699 1.00 90.69 320 GLU A O 1
ATOM 2604 N N . LEU A 1 321 ? 5.166 -11.115 -29.519 1.00 93.19 321 LEU A N 1
ATOM 2605 C CA . LEU A 1 321 ? 6.617 -10.975 -29.482 1.00 93.19 321 LEU A CA 1
ATOM 2606 C C . LEU A 1 321 ? 7.268 -11.945 -30.453 1.00 93.19 321 LEU A C 1
ATOM 2608 O O . LEU A 1 321 ? 7.120 -13.163 -30.305 1.00 93.19 321 LEU A O 1
ATOM 2612 N N . LYS A 1 322 ? 7.991 -11.391 -31.424 1.00 94.81 322 LYS A N 1
ATOM 2613 C CA . LYS A 1 322 ? 8.784 -12.127 -32.412 1.00 94.81 322 LYS A CA 1
ATOM 2614 C C . LYS A 1 322 ? 10.266 -12.079 -32.085 1.00 94.81 322 LYS A C 1
ATOM 2616 O O . LYS A 1 322 ? 10.959 -13.053 -32.357 1.00 94.81 322 LYS A O 1
ATOM 2621 N N . TYR A 1 323 ? 10.741 -10.986 -31.489 1.00 94.56 323 TYR A N 1
ATOM 2622 C CA . TYR A 1 323 ? 12.166 -10.781 -31.250 1.00 94.56 323 TYR A CA 1
ATOM 2623 C C . TYR A 1 323 ? 12.438 -10.124 -29.898 1.00 94.56 323 TYR A C 1
ATOM 2625 O O . TYR A 1 323 ? 11.734 -9.194 -29.504 1.00 94.56 323 TYR A O 1
ATOM 2633 N N . VAL A 1 324 ? 13.489 -10.584 -29.220 1.00 91.69 324 VAL A N 1
ATOM 2634 C CA . VAL A 1 324 ? 14.050 -9.933 -28.029 1.00 91.69 324 VAL A CA 1
ATOM 2635 C C . VAL A 1 324 ? 15.512 -9.612 -28.283 1.00 91.69 324 VAL A C 1
ATOM 2637 O O . VAL A 1 324 ? 16.279 -10.519 -28.591 1.00 91.69 324 VAL A O 1
ATOM 2640 N N . SER A 1 325 ? 15.896 -8.347 -28.153 1.00 90.12 325 SER A N 1
ATOM 2641 C CA . SER A 1 325 ? 17.291 -7.911 -28.210 1.00 90.12 325 SER A CA 1
ATOM 2642 C C . SER A 1 325 ? 17.808 -7.602 -26.812 1.00 90.12 325 SER A C 1
ATOM 2644 O O . SER A 1 325 ? 17.150 -6.900 -26.044 1.00 90.12 325 SER A O 1
ATOM 2646 N N . PHE A 1 326 ? 18.991 -8.113 -26.488 1.00 85.44 326 PHE A N 1
ATOM 2647 C CA . PHE A 1 326 ? 19.745 -7.757 -25.294 1.00 85.44 326 PHE A CA 1
ATOM 2648 C C . PHE A 1 326 ? 20.986 -6.967 -25.710 1.00 85.44 326 PHE A C 1
ATOM 2650 O O . PHE A 1 326 ? 21.873 -7.504 -26.378 1.00 85.44 326 PHE A O 1
ATOM 2657 N N . GLN A 1 327 ? 21.055 -5.712 -25.275 1.00 79.25 327 GLN A N 1
ATOM 2658 C CA . GLN A 1 327 ? 22.164 -4.798 -25.540 1.00 79.25 327 GLN A CA 1
ATOM 2659 C C . GLN A 1 327 ? 23.061 -4.680 -24.305 1.00 79.25 327 GLN A C 1
ATOM 2661 O O . GLN A 1 327 ? 22.563 -4.479 -23.192 1.00 79.25 327 GLN A O 1
ATOM 2666 N N . PHE A 1 328 ? 24.378 -4.764 -24.496 1.00 65.88 328 PHE A N 1
ATOM 2667 C CA . PHE A 1 328 ? 25.385 -4.652 -23.433 1.00 65.88 328 PHE A CA 1
ATOM 2668 C C . PHE A 1 328 ? 26.377 -3.553 -23.773 1.00 65.88 328 PHE A C 1
ATOM 2670 O O . PHE A 1 328 ? 27.201 -3.768 -24.653 1.00 65.88 328 PHE A O 1
ATOM 2677 N N . CYS A 1 329 ? 26.356 -2.453 -23.014 1.00 59.84 329 CYS A N 1
ATOM 2678 C CA . CYS A 1 329 ? 27.190 -1.261 -23.219 1.00 59.84 329 CYS A CA 1
ATOM 2679 C C . CYS A 1 329 ? 27.115 -0.667 -24.653 1.00 59.84 329 CYS A C 1
ATOM 2681 O O . CYS A 1 329 ? 27.272 -1.376 -25.637 1.00 59.84 329 CYS A O 1
ATOM 2683 N N . PRO A 1 330 ? 26.946 0.653 -24.824 1.00 55.34 330 PRO A N 1
ATOM 2684 C CA . PRO A 1 330 ? 26.702 1.240 -26.151 1.00 55.34 330 PRO A CA 1
ATOM 2685 C C . PRO A 1 330 ? 27.784 0.990 -27.223 1.00 55.34 330 PRO A C 1
ATOM 2687 O O . PRO A 1 330 ? 27.485 1.069 -28.412 1.00 55.34 330 PRO A O 1
ATOM 2690 N N . ASP A 1 331 ? 29.027 0.678 -26.832 1.00 56.75 331 ASP A N 1
ATOM 2691 C CA . ASP A 1 331 ? 30.170 0.956 -27.708 1.00 56.75 331 ASP A CA 1
ATOM 2692 C C . ASP A 1 331 ? 31.033 -0.254 -28.123 1.00 56.75 331 ASP A C 1
ATOM 2694 O O . ASP A 1 331 ? 31.977 -0.055 -28.885 1.00 56.75 331 ASP A O 1
ATOM 2698 N N . GLN A 1 332 ? 30.807 -1.493 -27.646 1.00 55.38 332 GLN A N 1
ATOM 2699 C CA . GLN A 1 332 ? 31.855 -2.537 -27.796 1.00 55.38 332 GLN A CA 1
ATOM 2700 C C . GLN A 1 332 ? 31.426 -3.973 -28.149 1.00 55.38 332 GLN A C 1
ATOM 2702 O O . GLN A 1 332 ? 32.304 -4.758 -28.506 1.00 55.38 332 GLN A O 1
ATOM 2707 N N . LEU A 1 333 ? 30.141 -4.354 -28.117 1.00 65.56 333 LEU A N 1
ATOM 2708 C CA . LEU A 1 333 ? 29.718 -5.732 -28.438 1.00 65.56 333 LEU A CA 1
ATOM 2709 C C . LEU A 1 333 ? 28.470 -5.772 -29.332 1.00 65.56 333 LEU A C 1
ATOM 2711 O O . LEU A 1 333 ? 27.663 -4.848 -29.324 1.00 65.56 333 LEU A O 1
ATOM 2715 N N . SER A 1 334 ? 28.330 -6.837 -30.128 1.00 68.88 334 SER A N 1
ATOM 2716 C CA . SER A 1 334 ? 27.134 -7.084 -30.938 1.00 68.88 334 SER A CA 1
ATOM 2717 C C . SER A 1 334 ? 25.951 -7.477 -30.053 1.00 68.88 334 SER A C 1
ATOM 2719 O O . SER A 1 334 ? 26.088 -8.308 -29.156 1.00 68.88 334 SER A O 1
ATOM 2721 N N . ASP A 1 335 ? 24.789 -6.883 -30.318 1.00 79.25 335 ASP A N 1
ATOM 2722 C CA . ASP A 1 335 ? 23.533 -7.212 -29.647 1.00 79.25 335 ASP A CA 1
ATOM 2723 C C . ASP A 1 335 ? 23.195 -8.699 -29.802 1.00 79.25 335 ASP A C 1
ATOM 2725 O O . ASP A 1 335 ? 23.335 -9.285 -30.881 1.00 79.25 335 ASP A O 1
ATOM 2729 N N . ALA A 1 336 ? 22.690 -9.312 -28.731 1.00 85.38 336 ALA A N 1
ATOM 2730 C CA . ALA A 1 336 ? 22.169 -10.668 -28.805 1.00 85.38 336 ALA A CA 1
ATOM 2731 C C . ALA A 1 336 ? 20.666 -10.640 -29.046 1.00 85.38 336 ALA A C 1
ATOM 2733 O O . ALA A 1 336 ? 19.893 -10.233 -28.177 1.00 85.38 336 ALA A O 1
ATOM 2734 N N . VAL A 1 337 ? 20.262 -11.108 -30.223 1.00 90.19 337 VAL A N 1
ATOM 2735 C CA . VAL A 1 337 ? 18.858 -11.141 -30.627 1.00 90.19 337 VAL A CA 1
ATOM 2736 C C . VAL A 1 337 ? 18.348 -12.572 -30.606 1.00 90.19 337 VAL A C 1
ATOM 2738 O O . VAL A 1 337 ? 18.948 -13.478 -31.181 1.00 90.19 337 VAL A O 1
ATOM 2741 N N . PHE A 1 338 ? 17.207 -12.770 -29.962 1.00 93.62 338 PHE A N 1
ATOM 2742 C CA . PHE A 1 338 ? 16.512 -14.042 -29.871 1.00 93.62 338 PHE A CA 1
ATOM 2743 C C . PHE A 1 338 ? 15.202 -13.958 -30.643 1.00 93.62 338 PHE A C 1
ATOM 2745 O O . PHE A 1 338 ? 14.413 -13.038 -30.438 1.00 93.62 338 PHE A O 1
ATOM 2752 N N . ALA A 1 339 ? 14.952 -14.935 -31.508 1.00 96.06 339 ALA A N 1
ATOM 2753 C CA . ALA A 1 339 ? 13.660 -15.128 -32.141 1.00 96.06 339 ALA A CA 1
ATOM 2754 C C . ALA A 1 339 ? 12.748 -15.960 -31.239 1.00 96.06 339 ALA A C 1
ATOM 2756 O O . ALA A 1 339 ? 13.141 -17.014 -30.733 1.00 96.06 339 ALA A O 1
ATOM 2757 N N . VAL A 1 340 ? 11.514 -15.494 -31.082 1.00 96.31 340 VAL A N 1
ATOM 2758 C CA . VAL A 1 340 ? 10.442 -16.172 -30.360 1.00 96.31 340 VAL A CA 1
ATOM 2759 C C . VAL A 1 340 ? 9.444 -16.694 -31.385 1.00 96.31 340 VAL A C 1
ATOM 2761 O O . VAL A 1 340 ? 8.791 -15.928 -32.094 1.00 96.31 340 VAL A O 1
ATOM 2764 N N . THR A 1 341 ? 9.316 -18.013 -31.469 1.00 95.88 341 THR A N 1
ATOM 2765 C CA . THR A 1 341 ? 8.357 -18.682 -32.352 1.00 95.88 341 THR A CA 1
ATOM 2766 C C . THR A 1 341 ? 7.393 -19.542 -31.542 1.00 95.88 341 THR A C 1
ATOM 2768 O O . THR A 1 341 ? 7.698 -19.961 -30.424 1.00 95.88 341 THR A O 1
ATOM 2771 N N . ARG A 1 342 ? 6.189 -19.760 -32.084 1.00 95.31 342 ARG A N 1
ATOM 2772 C CA . ARG A 1 342 ? 5.093 -20.470 -31.402 1.00 95.31 342 ARG A CA 1
ATOM 2773 C C . ARG A 1 342 ? 4.488 -21.597 -32.259 1.00 95.31 342 ARG A C 1
ATOM 2775 O O . ARG A 1 342 ? 3.284 -21.568 -32.504 1.00 95.31 342 ARG A O 1
ATOM 2782 N N . PRO A 1 343 ? 5.281 -22.554 -32.780 1.00 92.19 343 PRO A N 1
ATOM 2783 C CA . PRO A 1 343 ? 4.716 -23.702 -33.490 1.00 92.19 343 PRO A CA 1
ATOM 2784 C C . PRO A 1 343 ? 3.825 -24.522 -32.544 1.00 92.19 343 PRO A C 1
ATOM 2786 O O . PRO A 1 343 ? 4.239 -24.842 -31.432 1.00 92.19 343 PRO A O 1
ATOM 2789 N N . ASP A 1 344 ? 2.599 -24.840 -32.963 1.00 92.25 344 ASP A N 1
ATOM 2790 C CA . ASP A 1 344 ? 1.647 -25.669 -32.202 1.00 92.25 344 ASP A CA 1
ATOM 2791 C C . ASP A 1 344 ? 1.410 -25.192 -30.754 1.00 92.25 344 ASP A C 1
ATOM 2793 O O . ASP A 1 344 ? 1.352 -25.991 -29.817 1.00 92.25 344 ASP A O 1
ATOM 2797 N N . ASN A 1 345 ? 1.327 -23.871 -30.549 1.00 88.62 345 ASN A N 1
ATOM 2798 C CA . ASN A 1 345 ? 1.224 -23.226 -29.230 1.00 88.62 345 ASN A CA 1
ATOM 2799 C C . ASN A 1 345 ? 2.392 -23.524 -28.267 1.00 88.62 345 ASN A C 1
ATOM 2801 O O . ASN A 1 345 ? 2.299 -23.240 -27.071 1.00 88.62 345 ASN A O 1
ATOM 2805 N N . ARG A 1 346 ? 3.516 -24.058 -28.758 1.00 92.81 346 ARG A N 1
ATOM 2806 C CA . ARG A 1 346 ? 4.738 -24.251 -27.970 1.00 92.81 346 ARG A CA 1
ATOM 2807 C C . ARG A 1 346 ? 5.701 -23.109 -28.222 1.00 92.81 346 ARG A C 1
ATOM 2809 O O . ARG A 1 346 ? 6.101 -22.865 -29.352 1.00 92.81 346 ARG A O 1
ATOM 2816 N N . ILE A 1 347 ? 6.097 -22.427 -27.156 1.00 94.56 347 ILE A N 1
ATOM 2817 C CA . ILE A 1 347 ? 7.061 -21.332 -27.234 1.00 94.56 347 ILE A CA 1
ATOM 2818 C C . ILE A 1 347 ? 8.465 -21.905 -27.384 1.00 94.56 347 ILE A C 1
ATOM 2820 O O . ILE A 1 347 ? 8.954 -22.624 -26.509 1.00 94.56 347 ILE A O 1
ATOM 2824 N N . THR A 1 348 ? 9.123 -21.527 -28.473 1.00 95.44 348 THR A N 1
ATOM 2825 C CA . THR A 1 348 ? 10.537 -21.798 -28.711 1.00 95.44 348 THR A CA 1
ATOM 2826 C C . THR A 1 348 ? 11.293 -20.490 -28.866 1.00 95.44 348 THR A C 1
ATOM 2828 O O . THR A 1 348 ? 10.906 -19.632 -29.658 1.00 95.44 348 THR A O 1
ATOM 2831 N N . VAL A 1 349 ? 12.377 -20.353 -28.109 1.00 94.81 349 VAL A N 1
ATOM 2832 C CA . VAL A 1 349 ? 13.297 -19.219 -28.180 1.00 94.81 349 VAL A CA 1
ATOM 2833 C C . VAL A 1 349 ? 14.574 -19.707 -28.849 1.00 94.81 349 VAL A C 1
ATOM 2835 O O . VAL A 1 349 ? 15.065 -20.782 -28.519 1.00 94.81 349 VAL A O 1
ATOM 2838 N N . LYS A 1 350 ? 15.085 -18.967 -29.834 1.00 94.44 350 LYS A N 1
ATOM 2839 C CA . LYS A 1 350 ? 16.338 -19.309 -30.520 1.00 94.44 350 LYS A CA 1
ATOM 2840 C C . LYS A 1 350 ? 17.195 -18.073 -30.700 1.00 94.44 350 LYS A C 1
ATOM 2842 O O . LYS A 1 350 ? 16.719 -17.075 -31.231 1.00 94.44 350 LYS A O 1
ATOM 2847 N N . SER A 1 351 ? 18.462 -18.163 -30.310 1.00 92.38 351 SER A N 1
ATOM 2848 C CA . SER A 1 351 ? 19.448 -17.133 -30.641 1.00 92.38 351 SER A CA 1
ATOM 2849 C C . SER A 1 351 ? 19.598 -17.019 -32.161 1.00 92.38 351 SER A C 1
ATOM 2851 O O . SER A 1 351 ? 19.689 -18.037 -32.858 1.00 92.38 351 SER A O 1
ATOM 2853 N N . LEU A 1 352 ? 19.584 -15.792 -32.676 1.00 92.12 352 LEU A N 1
ATOM 2854 C CA . LEU A 1 352 ? 19.798 -15.509 -34.087 1.00 92.12 352 LEU A CA 1
ATOM 2855 C C . LEU A 1 352 ? 21.300 -15.391 -34.392 1.00 92.12 352 LEU A C 1
ATOM 2857 O O . LEU A 1 352 ? 22.044 -14.815 -33.598 1.00 92.12 352 LEU A O 1
ATOM 2861 N N . PRO A 1 353 ? 21.758 -15.887 -35.557 1.00 90.81 353 PRO A N 1
ATOM 2862 C CA . PRO A 1 353 ? 23.083 -15.559 -36.076 1.00 90.81 353 PRO A CA 1
ATOM 2863 C C . PRO A 1 353 ? 23.259 -14.044 -36.228 1.00 90.81 353 PRO A C 1
ATOM 2865 O O . PRO A 1 353 ? 22.287 -13.343 -36.509 1.00 90.81 353 PRO A O 1
ATOM 2868 N N . GLU A 1 354 ? 24.492 -13.550 -36.110 1.00 86.12 354 GLU A N 1
ATOM 2869 C CA . GLU A 1 354 ? 24.801 -12.112 -36.112 1.00 86.12 354 GLU A CA 1
ATOM 2870 C C . GLU A 1 354 ? 24.213 -11.362 -37.319 1.00 86.12 354 GLU A C 1
ATOM 2872 O O . GLU A 1 354 ? 23.583 -10.324 -37.141 1.00 86.12 354 GLU A O 1
ATOM 2877 N N . ASP A 1 355 ? 24.335 -11.907 -38.533 1.00 89.25 355 ASP A N 1
ATOM 2878 C CA . ASP A 1 355 ? 23.805 -11.264 -39.745 1.00 89.25 355 ASP A CA 1
ATOM 2879 C C . ASP A 1 355 ? 22.273 -11.153 -39.729 1.00 89.25 355 ASP A C 1
ATOM 2881 O O . ASP A 1 355 ? 21.700 -10.148 -40.154 1.00 89.25 355 ASP A O 1
ATOM 2885 N N . ALA A 1 356 ? 21.593 -12.177 -39.203 1.00 92.62 356 ALA A N 1
ATOM 2886 C CA . ALA A 1 356 ? 20.142 -12.168 -39.059 1.00 92.62 356 ALA A CA 1
ATOM 2887 C C . ALA A 1 356 ? 19.706 -11.204 -37.949 1.00 92.62 356 ALA A C 1
ATOM 2889 O O . ALA A 1 356 ? 18.751 -10.455 -38.134 1.00 92.62 356 ALA A O 1
ATOM 2890 N N . ALA A 1 357 ? 20.421 -11.191 -36.821 1.00 90.00 357 ALA A N 1
ATOM 2891 C CA . ALA A 1 357 ? 20.204 -10.246 -35.733 1.00 90.00 357 ALA A CA 1
ATOM 2892 C C . ALA A 1 357 ? 20.350 -8.796 -36.220 1.00 90.00 357 ALA A C 1
ATOM 2894 O O . ALA A 1 357 ? 19.453 -7.989 -35.987 1.00 90.00 357 ALA A O 1
ATOM 2895 N N . ARG A 1 358 ? 21.423 -8.494 -36.965 1.00 87.00 358 ARG A N 1
ATOM 2896 C CA . ARG A 1 358 ? 21.672 -7.175 -37.563 1.00 87.00 358 ARG A CA 1
ATOM 2897 C C . ARG A 1 358 ? 20.541 -6.763 -38.496 1.00 87.00 358 ARG A C 1
ATOM 2899 O O . ARG A 1 358 ? 19.983 -5.693 -38.312 1.00 87.00 358 ARG A O 1
ATOM 2906 N N . LYS A 1 359 ? 20.120 -7.650 -39.402 1.00 91.62 359 LYS A N 1
ATOM 2907 C CA . LYS A 1 359 ? 18.987 -7.379 -40.296 1.00 91.62 359 LYS A CA 1
ATOM 2908 C C . LYS A 1 359 ? 17.708 -7.017 -39.530 1.00 91.62 359 LYS A C 1
ATOM 2910 O O . LYS A 1 359 ? 17.033 -6.064 -39.895 1.00 91.62 359 LYS A O 1
ATOM 2915 N N . ILE A 1 360 ? 17.379 -7.754 -38.468 1.00 90.31 360 ILE A N 1
ATOM 2916 C CA . ILE A 1 360 ? 16.195 -7.461 -37.644 1.00 90.31 360 ILE A CA 1
ATOM 2917 C C . ILE A 1 360 ? 16.332 -6.119 -36.912 1.00 90.31 360 ILE A C 1
ATOM 2919 O O . ILE A 1 360 ? 15.346 -5.395 -36.785 1.00 90.31 360 ILE A O 1
ATOM 2923 N N . LEU A 1 361 ? 17.528 -5.790 -36.418 1.00 86.25 361 LEU A N 1
ATOM 2924 C CA . LEU A 1 361 ? 17.791 -4.510 -35.758 1.00 86.25 361 LEU A CA 1
ATOM 2925 C C . LEU A 1 361 ? 17.679 -3.338 -36.738 1.00 86.25 361 LEU A C 1
ATOM 2927 O O . LEU A 1 361 ? 17.063 -2.340 -36.381 1.00 86.25 361 LEU A O 1
ATOM 2931 N N . ASP A 1 362 ? 18.187 -3.492 -37.961 1.00 85.62 362 ASP A N 1
ATOM 2932 C CA . ASP A 1 362 ? 18.118 -2.485 -39.028 1.00 85.62 362 ASP A CA 1
ATOM 2933 C C . ASP A 1 362 ? 16.679 -2.276 -39.536 1.00 85.62 362 ASP A C 1
ATOM 2935 O O . ASP A 1 362 ? 16.280 -1.161 -39.860 1.00 85.62 362 ASP A O 1
ATOM 2939 N N . GLU A 1 363 ? 15.873 -3.342 -39.583 1.00 87.12 363 GLU A N 1
ATOM 2940 C CA . GLU A 1 363 ? 14.452 -3.284 -39.958 1.00 87.12 363 GLU A CA 1
ATOM 2941 C C . GLU A 1 363 ? 13.546 -2.787 -38.815 1.00 87.12 363 GLU A C 1
ATOM 2943 O O . GLU A 1 363 ? 12.351 -2.550 -39.021 1.00 87.12 363 GLU A O 1
ATOM 2948 N N . CYS A 1 364 ? 14.076 -2.637 -37.597 1.00 80.88 364 CYS A N 1
ATOM 2949 C CA . CYS A 1 364 ? 13.297 -2.161 -36.465 1.00 80.88 364 CYS A CA 1
ATOM 2950 C C . CYS A 1 364 ? 12.932 -0.679 -36.670 1.00 80.88 364 CYS A C 1
ATOM 2952 O O . CYS A 1 364 ? 13.819 0.135 -36.908 1.00 80.88 364 CYS A O 1
ATOM 2954 N N . PRO A 1 365 ? 11.666 -0.255 -36.487 1.00 74.75 365 PRO A N 1
ATOM 2955 C CA . PRO A 1 365 ? 11.284 1.160 -36.604 1.00 74.75 365 PRO A CA 1
ATOM 2956 C C . PRO A 1 365 ? 11.972 2.069 -35.569 1.00 74.75 365 PRO A C 1
ATOM 2958 O O . PRO A 1 365 ? 11.885 3.291 -35.652 1.00 74.75 365 PRO A O 1
ATOM 2961 N N . PHE A 1 366 ? 12.658 1.477 -34.588 1.00 71.12 366 PHE A N 1
ATOM 2962 C CA . PHE A 1 366 ? 13.478 2.166 -33.598 1.00 71.12 366 PHE A CA 1
ATOM 2963 C C . PHE A 1 366 ? 14.979 1.920 -33.799 1.00 71.12 366 PHE A C 1
ATOM 2965 O O . PHE A 1 366 ? 15.740 2.195 -32.872 1.00 71.12 366 PHE A O 1
ATOM 2972 N N . ALA A 1 367 ? 15.408 1.412 -34.963 1.00 68.94 367 ALA A N 1
ATOM 2973 C CA . ALA A 1 367 ? 16.803 1.104 -35.289 1.00 68.94 367 ALA A CA 1
ATOM 2974 C C . ALA A 1 367 ? 17.732 2.253 -34.900 1.00 68.94 367 ALA A C 1
ATOM 2976 O O . ALA A 1 367 ? 18.670 2.037 -34.148 1.00 68.94 367 ALA A O 1
ATOM 2977 N N . ASP A 1 368 ? 17.397 3.492 -35.262 1.00 65.00 368 ASP A N 1
ATOM 2978 C CA . ASP A 1 368 ? 18.218 4.664 -34.936 1.00 65.00 368 ASP A CA 1
ATOM 2979 C C . ASP A 1 368 ? 18.398 4.877 -33.426 1.00 65.00 368 ASP A C 1
ATOM 2981 O O . ASP A 1 368 ? 19.456 5.316 -32.995 1.00 65.00 368 ASP A O 1
ATOM 2985 N N . LYS A 1 369 ? 17.404 4.527 -32.595 1.00 61.25 369 LYS A N 1
ATOM 2986 C CA . LYS A 1 369 ? 17.480 4.623 -31.121 1.00 61.25 369 LYS A CA 1
ATOM 2987 C C . LYS A 1 369 ? 18.183 3.418 -30.489 1.00 61.25 369 LYS A C 1
ATOM 2989 O O . LYS A 1 369 ? 18.839 3.550 -29.454 1.00 61.25 369 LYS A O 1
ATOM 2994 N N . LEU A 1 370 ? 18.027 2.243 -31.093 1.00 60.38 370 LEU A N 1
ATOM 2995 C CA . LEU A 1 370 ? 18.641 0.989 -30.654 1.00 60.38 370 LEU A CA 1
ATOM 2996 C C . LEU A 1 370 ? 20.127 0.933 -31.009 1.00 60.38 370 LEU A C 1
ATOM 2998 O O . LEU A 1 370 ? 20.929 0.475 -30.198 1.00 60.38 370 LEU A O 1
ATOM 3002 N N . CYS A 1 371 ? 20.471 1.453 -32.181 1.00 55.75 371 CYS A N 1
ATOM 3003 C CA . CYS A 1 371 ? 21.790 1.474 -32.791 1.00 55.75 371 CYS A CA 1
ATOM 3004 C C . CYS A 1 371 ? 22.513 2.806 -32.587 1.00 55.75 371 CYS A C 1
ATOM 3006 O O . CYS A 1 371 ? 23.500 3.032 -33.286 1.00 55.75 371 CYS A O 1
ATOM 3008 N N . MET A 1 372 ? 22.087 3.663 -31.640 1.00 48.91 372 MET A N 1
ATOM 3009 C CA . MET A 1 372 ? 22.921 4.768 -31.143 1.00 48.91 372 MET A CA 1
ATOM 3010 C C . MET A 1 372 ? 24.165 4.195 -30.442 1.00 48.91 372 MET A C 1
ATOM 3012 O O . MET A 1 372 ? 24.313 4.265 -29.223 1.00 48.91 372 MET A O 1
ATOM 3016 N N . ARG A 1 373 ? 25.073 3.623 -31.240 1.00 48.69 373 ARG A N 1
ATOM 3017 C CA . ARG A 1 373 ? 26.507 3.806 -31.086 1.00 48.69 373 ARG A CA 1
ATOM 3018 C C . ARG A 1 373 ? 26.663 5.302 -31.038 1.00 48.69 373 ARG A C 1
ATOM 3020 O O . ARG A 1 373 ? 26.262 5.976 -31.983 1.00 48.69 373 ARG A O 1
ATOM 3027 N N . SER A 1 374 ? 27.105 5.791 -29.900 1.00 37.03 374 SER A N 1
ATOM 3028 C CA . SER A 1 374 ? 27.412 7.186 -29.668 1.00 37.03 374 SER A CA 1
ATOM 3029 C C . SER A 1 374 ? 27.999 7.845 -30.929 1.00 37.03 374 SER A C 1
ATOM 3031 O O . SER A 1 374 ? 29.196 7.796 -31.181 1.00 37.03 374 SER A O 1
ATOM 3033 N N . SER A 1 375 ? 27.175 8.549 -31.710 1.00 39.09 375 SER A N 1
ATOM 3034 C CA . SER A 1 375 ? 27.641 9.724 -32.439 1.00 39.09 375 SER A CA 1
ATOM 3035 C C . SER A 1 375 ? 27.835 10.818 -31.390 1.00 39.09 375 SER A C 1
ATOM 3037 O O . SER A 1 375 ? 27.155 11.840 -31.383 1.00 39.09 375 SER A O 1
ATOM 3039 N N . VAL A 1 376 ? 28.690 10.535 -30.407 1.00 42.50 376 VAL A N 1
ATOM 3040 C CA . VAL A 1 376 ? 29.338 11.574 -29.638 1.00 42.50 376 VAL A CA 1
ATOM 3041 C C . VAL A 1 376 ? 30.377 12.087 -30.613 1.00 42.50 376 VAL A C 1
ATOM 3043 O O . VAL A 1 376 ? 31.440 11.495 -30.781 1.00 42.50 376 VAL A O 1
ATOM 3046 N N . ASP A 1 377 ? 30.006 13.151 -31.320 1.00 37.50 377 ASP A N 1
ATOM 3047 C CA . ASP A 1 377 ? 30.979 14.143 -31.737 1.00 37.50 377 ASP A CA 1
ATOM 3048 C C . ASP A 1 377 ? 31.912 14.375 -30.541 1.00 37.50 377 ASP A C 1
ATOM 3050 O O . ASP A 1 377 ? 31.493 14.866 -29.490 1.00 37.50 377 ASP A O 1
ATOM 3054 N N . GLU A 1 378 ? 33.178 13.987 -30.685 1.00 37.00 378 GLU A N 1
ATOM 3055 C CA . GLU A 1 378 ? 34.268 14.222 -29.731 1.00 37.00 378 GLU A CA 1
ATOM 3056 C C . GLU A 1 378 ? 34.616 15.723 -29.589 1.00 37.00 378 GLU A C 1
ATOM 3058 O O . GLU A 1 378 ? 35.753 16.091 -29.303 1.00 37.00 378 GLU A O 1
ATOM 3063 N N . THR A 1 379 ? 33.656 16.628 -29.777 1.00 35.91 379 THR A N 1
ATOM 3064 C CA . THR A 1 379 ? 33.873 18.077 -29.769 1.00 35.91 379 THR A CA 1
ATOM 3065 C C . THR A 1 379 ? 32.887 18.814 -28.877 1.00 35.91 379 THR A C 1
ATOM 3067 O O . THR A 1 379 ? 32.308 19.791 -29.321 1.00 35.91 379 THR A O 1
ATOM 3070 N N . VAL A 1 380 ? 32.728 18.398 -27.618 1.00 35.31 380 VAL A N 1
ATOM 3071 C CA . VAL A 1 380 ? 32.582 19.339 -26.489 1.00 35.31 380 VAL A CA 1
ATOM 3072 C C . VAL A 1 380 ? 33.121 18.661 -25.222 1.00 35.31 380 VAL A C 1
ATOM 3074 O O . VAL A 1 380 ? 32.433 17.858 -24.595 1.00 35.31 380 VAL A O 1
ATOM 3077 N N . TRP A 1 381 ? 34.364 18.984 -24.869 1.00 36.47 381 TRP A N 1
ATOM 3078 C CA . TRP A 1 381 ? 34.847 18.995 -23.487 1.00 36.47 381 TRP A CA 1
ATOM 3079 C C . TRP A 1 381 ? 35.083 20.445 -23.090 1.00 36.47 381 TRP A C 1
ATOM 3081 O O . TRP A 1 381 ? 35.610 21.190 -23.952 1.00 36.47 381 TRP A O 1
#

Radius of gyration: 27.27 Å; chains: 1; bounding box: 80×48×68 Å

Organism: NCBI:txid92696

Foldseek 3Di:
DVVLVVLAVVLLVVLVVLQVPQQDAEDEDELVVVSVVSYPSNLVSQQNHANHQEYAYACCAQPRNLVSLLSHQHQHQEYHDHNVQDDVPVPPPDPPCPDDPPPPPVPVVDQGEPQRSNVSNLARHAEYEYAADDQSYEQPLPDDANANHQYYHYHHQHDPHYQLNSVLSNYQNHAYYEDHYNDDDPCLVVLQVVNVVVPPDDPRGPLNHAEYEDELSVLLNSQQQHAHQEYEPYDADPDPCSVVSNVSSCNRHVYVYYHPVVVLQVLLVDLDQEAEDEDDDPPPPVVVVVVLVVPPACVVVCVVVVVQVVCQVSCVSHVNHQKYWYHYDLAGHQIWMWGWDQVPNDTDIGTDDRVVSVVVLCPDPCNVVNNCSDPPPPPDD

Secondary structure (DSSP, 8-state):
-HHHHHHHHHHHHHHHHHHH-TT--EEEESSHHHHHHH-HHHHHHHHH-S---EEEESS-TTTHHHHHHTT--S--SEEEEE------GGG-S----TT----------S-B-HHHHTGGGTTT--EEEEES--TTB---TTS---TT--EEEEEES--TT--HHHHHHH-TT--EEEEEE-S--S-HHHHHHHHHHH--S-TTTTTT--EEE--HHHHHHTT--S--SEEES---SSSSSHHHHHHHHHHHH--SEEE-HHHHHHHTTS--SEEEEEE-----HHHHHHHHTT---THHHHHHHTHHHHHHHHGGG-TT--EEEEEESTTTS--EEEEEE-GGG--EEEEPPHHHHHHHHHTSTTHHHHS------S---

pLDDT: mean 82.22, std 15.99, range [35.31, 98.69]

Sequence (381 aa):
MHDQAEAKKILVKVARVIMTARHLENLQIHGLQDLLAVSLPFSTAIIAHRNLQTIEFDGVGTTTGPTLISKMRSSVRKAVLDFGCRRNSDFEGESDLEDSDLEEEENFDDEMQPSLFLLPFIDCLEELHLVNLPSCTMFAPYQPQYTKVHSLIIDTDFAEELGCDELAHTFPSLKFLTWRCADEPMHPDDDREMNLDALVLPDEIWTGLEVLTCDVWWAYLLVFRRPVRCWRSVRIGRRKDDVRQFHAALGDLQPKHLDMNDLQKSFRKLPLIFLSMRLLFDVRRKSCERLAATSLPIHTYLRSMDVENITQRWAPYLPELKYVSFQFCPDQLSDAVFAVTRPDNRITVKSLPEDAARKILDECPFADKLCMRSSVDETVW